Protein AF-0000000079210211 (afdb_homodimer)

Solvent-accessible surface area (backbone atoms only — not comparable to full-atom values): 21827 Å² total; per-residue (Å²): 133,84,80,77,61,79,68,70,52,76,65,52,44,48,50,50,52,49,49,50,53,53,51,52,52,50,50,56,58,57,58,19,40,30,75,66,75,67,77,63,77,63,66,72,70,72,67,56,11,53,45,16,49,65,34,51,51,47,56,68,73,48,72,76,89,49,45,24,18,34,56,34,32,16,40,65,17,37,29,73,69,63,69,46,64,60,82,54,73,63,52,73,68,53,41,54,57,47,50,52,52,48,50,52,41,42,27,41,28,24,26,84,39,75,68,52,69,85,76,50,50,77,85,39,75,47,76,45,56,17,71,68,59,41,77,39,45,36,29,32,47,97,87,64,44,48,26,44,73,84,34,44,50,67,37,37,45,28,34,51,93,42,37,29,36,28,31,19,64,34,72,57,70,55,71,70,56,52,61,71,56,49,63,61,76,69,65,59,64,65,77,76,70,75,78,125,141,89,86,67,68,73,63,72,41,71,70,49,43,51,52,47,50,51,49,50,53,53,48,51,53,52,49,49,47,56,58,3,51,59,75,66,77,67,78,62,78,64,60,73,62,74,61,57,10,52,45,16,46,65,34,52,51,46,56,69,73,49,71,77,90,47,45,25,20,35,56,34,31,17,39,65,17,37,28,73,68,64,68,46,64,60,89,54,80,63,51,73,69,52,40,55,56,48,49,51,52,48,51,52,42,43,28,42,28,24,26,83,39,75,71,51,70,86,77,51,50,77,86,38,74,47,76,46,55,17,73,68,60,40,75,40,46,37,30,32,47,96,88,65,43,47,27,45,74,84,34,44,50,65,34,37,46,28,33,50,93,43,37,30,36,29,32,18,65,35,73,58,69,55,69,69,57,51,61,72,56,47,62,61,78,69,66,59,64,66,75,76,71,74,77,125

Nearest PDB structures (foldseek):
  5y6p-assembly1_A1  TM=7.257E-01  e=2.131E-08  Griffithsia pacifica
  5yjh-assembly1_A-2  TM=7.608E-01  e=1.785E-07  Homo sapiens
  7as7-assembly1_A  TM=8.032E-01  e=9.524E-07  Homo sapiens
  5yjg-assembly1_A  TM=7.435E-01  e=5.002E-07  Homo sapiens
  6tjv-assembly1_Q  TM=7.575E-01  e=9.832E-05  Thermosynechococcus vestitus BP-1

Secondary structure (DSSP, 8-state):
--TTGGG-SHHHHHHHHHHHHHHHHHHHHHHT-----------------SSHHHHHHHHHTS-SSS-EEEEEEPHHHHHHHH---TTSPPPHHHHHHHHHHHHHHHHHHEESS---GGGS-TT--EEEE-TTS-EEEEEE-TTS-EEETTEEEEEEEEEETTEEEEEESS----HHHHHHHS-HHHHT--------/----GGGGSHHHHHHHHHHHHHHHHHHHHHH------------------SSHHHHHHHHHTS-SSS-EEEEEEPHHHHHHHH---TTSPPPHHHHHHHHHHHHHHHHHHEESS---GGGS-TT--EEEE-TTS-EEEEEE-TTS-EEETTEEEEEEEEEETTEEEEEESS----HHHHHHHS-HHHH---------

Radius of gyration: 30.26 Å; Cα contacts (8 Å, |Δi|>4): 604; chains: 2; bounding box: 98×56×95 Å

pLDDT: mean 77.76, std 24.34, range [23.31, 98.88]

Sequence (392 aa):
MRKGRLFNRPTAIILILVSICCLVVVIMSMLNLPEIPTGDSEIEFQQSSELGKFGEMMLEMLPTDLAFTVFVPSERAFEHDLGLRGNHSLSSEEWNNTYATVSRVLGFSAVPRKIYSDSIPIGKEKSFDSISGFELYVSKDLEGELVVNGVRSKWVDMQKGELVVHIMEGVIMDAQFEQSVRPDDERGGGRLCFTHMRKGRLFNRPTAIILILVSICCLVVVIMSMLNLPEIPTGDSEIEFQQSSELGKFGEMMLEMLPTDLAFTVFVPSERAFEHDLGLRGNHSLSSEEWNNTYATVSRVLGFSAVPRKIYSDSIPIGKEKSFDSISGFELYVSKDLEGELVVNGVRSKWVDMQKGELVVHIMEGVIMDAQFEQSVRPDDERGGGRLCFTH

Foldseek 3Di:
DPPPCPCPDPVNVVVVVVVVVVVVVVVVVPPPPPCPVCVPPVPVPPPFPQCADLNVVLVVVDDQQFAKEFAGETQVQCCPQQVDHRPDDADPVRVVVSNVLSNQLSQQGMARHDDFLVVADAPDWDWGAGNVRHIWIWHADPVSFIAIPRWTFPAFQDDDRNYGYTYTNHGGDDPVVSVVRDDCVVVPPPPPPPPD/DPPDPVCPPPVVVVVVVVVVVVVVVVVVVVPPPPPPVCVPPPPVPPPFPQCADLNVLLVVVDDQQFAKEFAGETQVQCCPQQVDHRPDDADPVRVVVSNVLSPQLSQQGMARHDDFLVVADAPDWDWGAGNVRHIWIWHADPVSFIAIPRWTFPAFQDDDRNYGYTYTNHGGDDPVVSVVRDDCVVVPPPPPPPPD

Organism: NCBI:txid171969

Structure (mmCIF, N/CA/C/O backbone):
data_AF-0000000079210211-model_v1
#
loop_
_entity.id
_entity.type
_entity.pdbx_description
1 polymer 'FAS1 domain-containing protein'
#
loop_
_atom_site.group_PDB
_atom_site.id
_atom_site.type_symbol
_atom_site.label_atom_id
_atom_site.label_alt_id
_atom_site.label_comp_id
_atom_site.label_asym_id
_atom_site.label_entity_id
_atom_site.label_seq_id
_atom_site.pdbx_PDB_ins_code
_atom_site.Cartn_x
_atom_site.Cartn_y
_atom_site.Cartn_z
_atom_site.occupancy
_atom_site.B_iso_or_equiv
_atom_site.auth_seq_id
_atom_site.auth_comp_id
_atom_site.auth_asym_id
_atom_site.auth_atom_id
_atom_site.pdbx_PDB_model_num
ATOM 1 N N . MET A 1 1 ? -72.125 19.422 37.281 1 23.31 1 MET A N 1
ATOM 2 C CA . MET A 1 1 ? -71.938 19.281 35.844 1 23.31 1 MET A CA 1
ATOM 3 C C . MET A 1 1 ? -70.438 19.469 35.469 1 23.31 1 MET A C 1
ATOM 5 O O . MET A 1 1 ? -69.938 18.734 34.625 1 23.31 1 MET A O 1
ATOM 9 N N . ARG A 1 2 ? -69.625 20.609 35.344 1 31.88 2 ARG A N 1
ATOM 10 C CA . ARG A 1 2 ? -69.625 21.406 34.125 1 31.88 2 ARG A CA 1
ATOM 11 C C . ARG A 1 2 ? -68.312 21.109 33.344 1 31.88 2 ARG A C 1
ATOM 13 O O . ARG A 1 2 ? -67.938 21.875 32.438 1 31.88 2 ARG A O 1
ATOM 20 N N . LYS A 1 3 ? -67.5 20.328 33.812 1 42.06 3 LYS A N 1
ATOM 21 C CA . LYS A 1 3 ? -66.062 20.062 33.5 1 42.06 3 LYS A CA 1
ATOM 22 C C . LYS A 1 3 ? -65.938 19.25 32.219 1 42.06 3 LYS A C 1
ATOM 24 O O . LYS A 1 3 ? -64.875 18.641 31.969 1 42.06 3 LYS A O 1
ATOM 29 N N . GLY A 1 4 ? -67 18.984 31.484 1 37.31 4 GLY A N 1
ATOM 30 C CA . GLY A 1 4 ? -66.812 18.438 30.156 1 37.31 4 GLY A CA 1
ATOM 31 C C . GLY A 1 4 ? -66.062 19.359 29.219 1 37.31 4 GLY A C 1
ATOM 32 O O . GLY A 1 4 ? -65.938 19.062 28.031 1 37.31 4 GLY A O 1
ATOM 33 N N . ARG A 1 5 ? -66.125 20.703 29.375 1 42.25 5 ARG A N 1
ATOM 34 C CA . ARG A 1 5 ? -66 21.719 28.328 1 42.25 5 ARG A CA 1
ATOM 35 C C . ARG A 1 5 ? -64.562 21.891 27.875 1 42.25 5 ARG A C 1
ATOM 37 O O . ARG A 1 5 ? -64.188 22.953 27.391 1 42.25 5 ARG A O 1
ATOM 44 N N . LEU A 1 6 ? -63.781 21.234 28.391 1 45.81 6 LEU A N 1
ATOM 45 C CA . LEU A 1 6 ? -62.406 21.641 28.125 1 45.81 6 LEU A CA 1
ATOM 46 C C . LEU A 1 6 ? -62.094 21.578 26.641 1 45.81 6 LEU A C 1
ATOM 48 O O . LEU A 1 6 ? -61.281 22.359 26.125 1 45.81 6 LEU A O 1
ATOM 52 N N . PHE A 1 7 ? -62.594 20.641 25.797 1 44.44 7 PHE A N 1
ATOM 53 C CA . PHE A 1 7 ? -62.281 20.203 24.453 1 44.44 7 PHE A CA 1
ATOM 54 C C . PHE A 1 7 ? -62.906 21.156 23.422 1 44.44 7 PHE A C 1
ATOM 56 O O . PHE A 1 7 ? -62.844 20.891 22.219 1 44.44 7 PHE A O 1
ATOM 63 N N . ASN A 1 8 ? -63.719 22.172 23.641 1 47.34 8 ASN A N 1
ATOM 64 C CA . ASN A 1 8 ? -64.625 22.953 22.828 1 47.34 8 ASN A CA 1
ATOM 65 C C . ASN A 1 8 ? -63.938 24.172 22.234 1 47.34 8 ASN A C 1
ATOM 67 O O . ASN A 1 8 ? -64.562 25.062 21.672 1 47.34 8 ASN A O 1
ATOM 71 N N . ARG A 1 9 ? -62.781 24.875 22.172 1 51.94 9 ARG A N 1
ATOM 72 C CA . ARG A 1 9 ? -62.531 25.719 21 1 51.94 9 ARG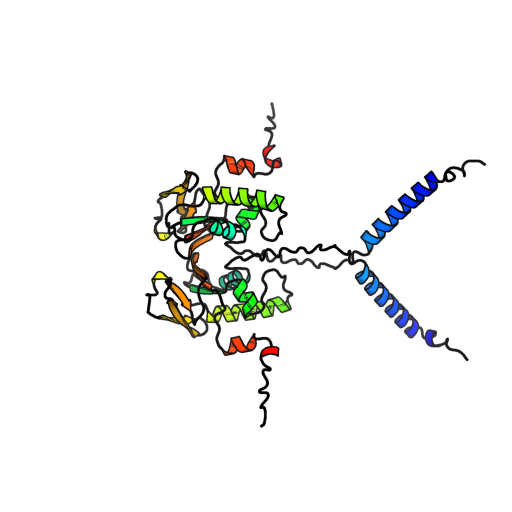 A CA 1
ATOM 73 C C . ARG A 1 9 ? -61.906 24.891 19.875 1 51.94 9 ARG A C 1
ATOM 75 O O . ARG A 1 9 ? -61.312 23.844 20.109 1 51.94 9 ARG A O 1
ATOM 82 N N . PRO A 1 10 ? -62.031 25.344 18.469 1 57.94 10 PRO A N 1
ATOM 83 C CA . PRO A 1 10 ? -61.469 24.812 17.234 1 57.94 10 PRO A CA 1
ATOM 84 C C . PRO A 1 10 ? -59.938 24.703 17.281 1 57.94 10 PRO A C 1
ATOM 86 O O . PRO A 1 10 ? -59.344 23.781 16.719 1 57.94 10 PRO A O 1
ATOM 89 N N . THR A 1 11 ? -59.469 25.562 18.172 1 63.5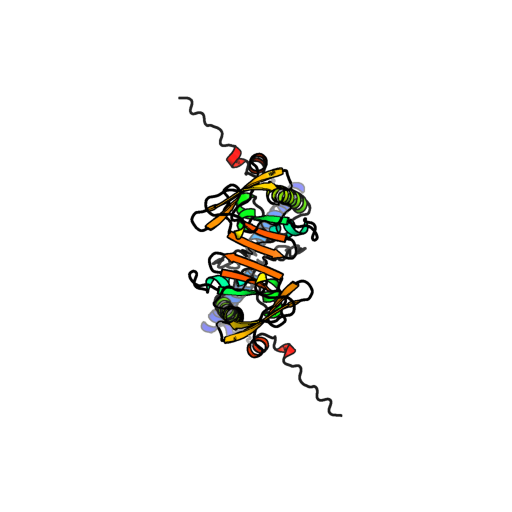6 11 THR A N 1
ATOM 90 C CA . THR A 1 11 ? -58.031 25.609 18.266 1 63.56 11 THR A CA 1
ATOM 91 C C . THR A 1 11 ? -57.5 24.469 19.109 1 63.56 11 THR A C 1
ATOM 93 O O . THR A 1 11 ? -56.406 23.922 18.828 1 63.56 11 THR A O 1
ATOM 96 N N . ALA A 1 12 ? -58.281 23.984 20.094 1 63.59 12 ALA A N 1
ATOM 97 C CA . ALA A 1 12 ? -57.875 22.906 21 1 63.59 12 ALA A CA 1
ATOM 98 C C . ALA A 1 12 ? -58 21.547 20.328 1 63.59 12 ALA A C 1
ATOM 100 O O . ALA A 1 12 ? -57.156 20.672 20.516 1 63.59 12 ALA A O 1
ATOM 101 N N . ILE A 1 13 ? -58.938 21.5 19.625 1 65.31 13 ILE A N 1
ATOM 102 C CA . ILE A 1 13 ? -59.219 20.312 18.828 1 65.31 13 ILE A CA 1
ATOM 103 C C . ILE A 1 13 ? -58.125 20.156 17.75 1 65.31 13 ILE A C 1
ATOM 105 O O . ILE A 1 13 ? -57.656 19.047 17.516 1 65.31 13 ILE A O 1
ATOM 109 N N . ILE A 1 14 ? -57.844 21.328 17.203 1 60.56 14 ILE A N 1
ATOM 110 C CA . ILE A 1 14 ? -56.812 21.344 16.188 1 60.56 14 ILE A CA 1
ATOM 111 C C . ILE A 1 14 ? -55.469 20.969 16.828 1 60.56 14 ILE A C 1
ATOM 113 O O . ILE A 1 14 ? -54.688 20.188 16.266 1 60.56 14 ILE A O 1
ATOM 117 N N . LEU A 1 15 ? -55.25 21.438 17.984 1 64.06 15 LEU A N 1
ATOM 118 C CA . LEU A 1 15 ? -54 21.156 18.688 1 64.06 15 LEU A CA 1
ATOM 119 C C . LEU A 1 15 ? -53.938 19.703 19.141 1 64.06 15 LEU A C 1
ATOM 121 O O . LEU A 1 15 ? -52.875 19.062 19.031 1 64.06 15 LEU A O 1
ATOM 125 N N . ILE A 1 16 ? -55 19.094 19.5 1 66.62 16 ILE A N 1
ATOM 126 C CA . ILE A 1 16 ? -55.094 17.703 19.922 1 66.62 16 ILE A CA 1
ATOM 127 C C . ILE A 1 16 ? -54.938 16.797 18.688 1 66.62 16 ILE A C 1
ATOM 129 O O . ILE A 1 16 ? -54.219 15.797 18.75 1 66.62 16 ILE A O 1
ATOM 133 N N . LEU A 1 17 ? -55.594 17.25 17.609 1 63.47 17 LEU A N 1
ATOM 134 C CA . LEU A 1 17 ? -55.5 16.516 16.344 1 63.47 17 LEU A CA 1
ATOM 135 C C . LEU A 1 17 ? -54.094 16.531 15.797 1 63.47 17 LEU A C 1
ATOM 137 O O . LEU A 1 17 ? -53.594 15.516 15.312 1 63.47 17 LEU A O 1
ATOM 141 N N . VAL A 1 18 ? -53.438 17.719 16 1 62.56 18 VAL A N 1
ATOM 142 C CA . VAL A 1 18 ? -52.062 17.844 15.539 1 62.56 18 VAL A CA 1
ATOM 143 C C . VAL A 1 18 ? -51.125 17 16.422 1 62.56 18 VAL A C 1
ATOM 145 O O . VAL A 1 18 ? -50.25 16.328 15.93 1 62.56 18 VAL A O 1
ATOM 148 N N . SER A 1 19 ? -51.438 16.906 17.625 1 69.5 19 SER A N 1
ATOM 149 C CA . SER A 1 19 ? -50.594 16.141 18.562 1 69.5 19 SER A CA 1
ATOM 150 C C . SER A 1 19 ? -50.781 14.648 18.375 1 69.5 19 SER A C 1
ATOM 152 O O . SER A 1 19 ? -49.812 13.883 18.438 1 69.5 19 SER A O 1
ATOM 154 N N . ILE A 1 20 ? -51.906 14.297 18.141 1 66.06 20 ILE A N 1
ATOM 155 C CA . ILE A 1 20 ? -52.219 12.898 17.891 1 66.06 20 ILE A CA 1
ATOM 156 C C . ILE A 1 20 ? -51.594 12.469 16.562 1 66.06 20 ILE A C 1
ATOM 158 O O . ILE A 1 20 ? -51 11.391 16.453 1 66.06 20 ILE A O 1
ATOM 162 N N . CYS A 1 21 ? -51.75 13.359 15.57 1 59.72 21 CYS A N 1
ATOM 163 C CA . CYS A 1 21 ? -51.125 13.109 14.266 1 59.72 21 CYS A CA 1
ATOM 164 C C . CYS A 1 21 ? -49.625 13 14.383 1 59.72 21 CYS A C 1
ATOM 166 O O . CYS A 1 21 ? -49 12.117 13.781 1 59.72 21 CYS A O 1
ATOM 168 N N . CYS A 1 22 ? -49.031 13.781 15.195 1 63.78 22 CYS A N 1
ATOM 169 C CA . CYS A 1 22 ? -47.594 13.719 15.445 1 63.78 22 CYS A CA 1
ATOM 170 C C . CYS A 1 22 ? -47.219 12.414 16.156 1 63.78 22 CYS A C 1
ATOM 172 O O . CYS A 1 22 ? -46.219 11.781 15.797 1 63.78 22 CYS A O 1
ATOM 174 N N . LEU A 1 23 ? -47.969 11.922 17 1 66.44 23 LEU A N 1
ATOM 175 C CA . LEU A 1 23 ? -47.688 10.711 17.766 1 66.44 23 LEU A CA 1
ATOM 176 C C . LEU A 1 23 ? -47.812 9.477 16.875 1 66.44 23 LEU A C 1
ATOM 178 O O . LEU A 1 23 ? -47 8.555 16.969 1 66.44 23 LEU A O 1
ATOM 182 N N . VAL A 1 24 ? -48.781 9.375 16 1 62.03 24 VAL A N 1
ATOM 183 C CA . VAL A 1 24 ? -49 8.258 15.078 1 62.03 24 VAL A CA 1
ATOM 184 C C . VAL A 1 24 ? -47.812 8.172 14.094 1 62.03 24 VAL A C 1
ATOM 186 O O . VAL A 1 24 ? -47.344 7.078 13.797 1 62.03 24 VAL A O 1
ATOM 189 N N . VAL A 1 25 ? -47.312 9.305 13.594 1 55.69 25 VAL A N 1
ATOM 190 C CA . VAL A 1 25 ? -46.188 9.328 12.672 1 55.69 25 VAL A CA 1
ATOM 191 C C . VAL A 1 25 ? -44.938 8.812 13.375 1 55.69 25 VAL A C 1
ATOM 193 O O . VAL A 1 25 ? -44.188 8.023 12.805 1 55.69 25 VAL A O 1
ATOM 196 N N . VAL A 1 26 ? -44.719 9.109 14.539 1 55.66 26 VAL A N 1
ATOM 197 C CA . VAL A 1 26 ? -43.562 8.656 15.289 1 55.66 26 VAL A CA 1
ATOM 198 C C . VAL A 1 26 ? -43.656 7.152 15.539 1 55.66 26 VAL A C 1
ATOM 200 O O . VAL A 1 26 ? -42.688 6.418 15.367 1 55.66 26 VAL A O 1
ATOM 203 N N . ILE A 1 27 ? -44.75 6.762 15.891 1 53.94 27 ILE A N 1
ATOM 204 C CA . ILE A 1 27 ? -44.938 5.352 16.219 1 53.94 27 ILE A CA 1
ATOM 205 C C . ILE A 1 27 ? -44.812 4.508 14.953 1 53.94 27 ILE A C 1
ATOM 207 O O . ILE A 1 27 ? -44.156 3.465 14.977 1 53.94 27 ILE A O 1
ATOM 211 N N . MET A 1 28 ? -45.469 4.871 13.82 1 48.03 28 MET A N 1
ATOM 212 C CA . MET A 1 28 ? -45.312 4.16 12.555 1 48.03 28 MET A CA 1
ATOM 213 C C . MET A 1 28 ? -43.844 4.148 12.094 1 48.03 28 MET A C 1
ATOM 215 O O . MET A 1 28 ? -43.406 3.164 11.516 1 48.03 28 MET A O 1
ATOM 219 N N . SER A 1 29 ? -43.156 5.25 12.25 1 41.34 29 SER A N 1
ATOM 220 C CA . SER A 1 29 ? -41.719 5.289 11.93 1 41.34 29 SER A CA 1
ATOM 221 C C . SER A 1 29 ? -40.938 4.34 12.828 1 41.34 29 SER A C 1
ATOM 223 O O . SER A 1 29 ? -39.906 3.801 12.414 1 41.34 29 SER A O 1
ATOM 225 N N . MET A 1 30 ? -41.375 4.297 14.039 1 43.28 30 MET A N 1
ATOM 226 C CA . MET A 1 30 ? -40.625 3.449 14.969 1 43.28 30 MET A CA 1
ATOM 227 C C . MET A 1 30 ? -40.875 1.973 14.688 1 43.28 30 MET A C 1
ATOM 229 O O . MET A 1 30 ? -40 1.134 14.891 1 43.28 30 MET A O 1
ATOM 233 N N . LEU A 1 31 ? -42.031 1.528 14.492 1 38.12 31 LEU A N 1
ATOM 234 C CA . LEU A 1 31 ? -42.312 0.104 14.375 1 38.12 31 LEU A CA 1
ATOM 235 C C . LEU A 1 31 ? -41.781 -0.456 13.062 1 38.12 31 LEU A C 1
ATOM 237 O O . LEU A 1 31 ? -41.625 -1.671 12.922 1 38.12 31 LEU A O 1
ATOM 241 N N . ASN A 1 32 ? -42.125 0.123 11.953 1 36.53 32 ASN A N 1
ATOM 242 C CA . ASN A 1 32 ? -41.688 -0.556 10.734 1 36.53 32 ASN A CA 1
ATOM 243 C C . ASN A 1 32 ? -40.188 -0.757 10.703 1 36.53 32 ASN A C 1
ATOM 245 O O . ASN A 1 32 ? -39.531 -0.6 9.664 1 36.53 32 ASN A O 1
ATOM 249 N N . LEU A 1 33 ? -39.469 -0.465 11.797 1 30.81 33 LEU A N 1
ATOM 250 C CA . LEU A 1 33 ? -38.062 -0.789 11.617 1 30.81 33 LEU A CA 1
ATOM 251 C C . LEU A 1 33 ? -37.844 -2.299 11.594 1 30.81 33 LEU A C 1
ATOM 253 O O . LEU A 1 33 ? -38.125 -2.982 12.586 1 30.81 33 LEU A O 1
ATOM 257 N N . PRO A 1 34 ? -38.312 -2.967 10.5 1 32.06 34 PRO A N 1
ATOM 258 C CA . PRO A 1 34 ? -37.969 -4.379 10.648 1 32.06 34 PRO A CA 1
ATOM 259 C C . PRO A 1 34 ? -36.625 -4.582 11.312 1 32.06 34 PRO A C 1
ATOM 261 O O . PRO A 1 34 ? -35.719 -3.752 11.148 1 32.06 34 PRO A O 1
ATOM 264 N N . GLU A 1 35 ? -36.75 -5.129 12.461 1 31.23 35 GLU A N 1
ATOM 265 C CA . GLU A 1 35 ? -35.531 -5.578 13.117 1 31.23 35 GLU A CA 1
ATOM 266 C C . GLU A 1 35 ? -34.656 -6.41 12.164 1 31.23 35 GLU A C 1
ATOM 268 O O . GLU A 1 35 ? -35.031 -7.523 11.797 1 31.23 35 GLU A O 1
ATOM 273 N N . ILE A 1 36 ? -34.281 -5.855 11.055 1 28.95 36 ILE A N 1
ATOM 274 C CA . ILE A 1 36 ? -33.281 -6.688 10.375 1 28.95 36 ILE A CA 1
ATOM 275 C C . ILE A 1 36 ? -32.25 -7.176 11.375 1 28.95 36 ILE A C 1
ATOM 277 O O . ILE A 1 36 ? -31.594 -6.371 12.055 1 28.95 36 ILE A O 1
ATOM 281 N N . PRO A 1 37 ? -32.562 -8.266 11.93 1 30.31 37 PRO A N 1
ATOM 282 C CA . PRO A 1 37 ? -31.562 -8.828 12.836 1 30.31 37 PRO A CA 1
ATOM 283 C C . PRO A 1 37 ? -30.141 -8.711 12.289 1 30.31 37 PRO A C 1
ATOM 285 O O . PRO A 1 37 ? -29.859 -9.188 11.188 1 30.31 37 PRO A O 1
ATOM 288 N N . THR A 1 38 ? -29.688 -7.492 12.328 1 28.45 38 THR A N 1
ATOM 289 C CA . THR A 1 38 ? -28.281 -7.34 11.984 1 28.45 38 THR A CA 1
ATOM 290 C C . THR A 1 38 ? -27.422 -8.266 12.836 1 28.45 38 THR A C 1
ATOM 292 O O . THR A 1 38 ? -27.266 -8.055 14.047 1 28.45 38 THR A O 1
ATOM 295 N N . GLY A 1 39 ? -27.812 -9.531 12.797 1 27.52 39 GLY A N 1
ATOM 296 C CA . GLY A 1 39 ? -26.875 -10.445 13.43 1 27.52 39 GLY A CA 1
ATOM 297 C C . GLY A 1 39 ? -25.422 -10.031 13.258 1 27.52 39 GLY A C 1
ATOM 298 O O . GLY A 1 39 ? -24.875 -10.094 12.156 1 27.52 39 GLY A O 1
ATOM 299 N N . ASP A 1 40 ? -25.078 -9.047 13.844 1 27.89 40 ASP A N 1
ATOM 300 C CA . ASP A 1 40 ? -23.938 -8.125 13.805 1 27.89 40 ASP A CA 1
ATOM 301 C C . ASP A 1 40 ? -22.625 -8.852 14.086 1 27.89 40 ASP A C 1
ATOM 303 O O . ASP A 1 40 ? -22.031 -8.688 15.148 1 27.89 40 ASP A O 1
ATOM 307 N N . SER A 1 41 ? -22.656 -10.109 13.953 1 27.56 41 SER A N 1
ATOM 308 C CA . SER A 1 41 ? -21.281 -10.539 14.172 1 27.56 41 SER A CA 1
ATOM 309 C C . SER A 1 41 ? -20.328 -9.82 13.227 1 27.56 41 SER A C 1
ATOM 311 O O . SER A 1 41 ? -20.156 -10.227 12.078 1 27.56 41 SER A O 1
ATOM 313 N N . GLU A 1 42 ? -20.469 -8.562 13.141 1 28.59 42 GLU A N 1
ATOM 314 C CA . GLU A 1 42 ? -19.766 -7.625 12.273 1 28.59 42 GLU A CA 1
ATOM 315 C C . GLU A 1 42 ? -18.25 -7.859 12.336 1 28.59 42 GLU A C 1
ATOM 317 O O . GLU A 1 42 ? -17.609 -7.543 13.336 1 28.59 42 GLU A O 1
ATOM 322 N N . ILE A 1 43 ? -17.906 -8.969 11.945 1 28.25 43 ILE A N 1
ATOM 323 C CA . ILE A 1 43 ? -16.469 -8.992 11.734 1 28.25 43 ILE A CA 1
ATOM 324 C C . ILE A 1 43 ? -16.047 -7.785 10.898 1 28.25 43 ILE A C 1
ATOM 326 O O . ILE A 1 43 ? -16.359 -7.711 9.703 1 28.25 43 ILE A O 1
ATOM 330 N N . GLU A 1 44 ? -16.266 -6.547 11.438 1 29.83 44 GLU A N 1
ATOM 331 C CA . GLU A 1 44 ? -15.703 -5.316 10.883 1 29.83 44 GLU A CA 1
ATOM 332 C C . GLU A 1 44 ? -14.367 -5.582 10.203 1 29.83 44 GLU A C 1
ATOM 334 O O . GLU A 1 44 ? -13.336 -5.695 10.859 1 29.83 44 GLU A O 1
ATOM 339 N N . PHE A 1 45 ? -14.422 -6.289 9.18 1 30.58 45 PHE A N 1
ATOM 340 C CA . PHE A 1 45 ? -13.219 -6.371 8.359 1 30.58 45 PHE A CA 1
ATOM 341 C C . PHE A 1 45 ? -12.797 -4.988 7.883 1 30.58 45 PHE A C 1
ATOM 343 O O . PHE A 1 45 ? -13.461 -4.391 7.031 1 30.58 45 PHE A O 1
ATOM 350 N N . GLN A 1 46 ? -12.445 -4.023 8.797 1 34.72 46 GLN A N 1
ATOM 351 C CA . GLN A 1 46 ? -11.797 -2.736 8.586 1 34.72 46 GLN A CA 1
ATOM 352 C C . GLN A 1 46 ? -10.867 -2.781 7.375 1 34.72 46 GLN A C 1
ATOM 354 O O . GLN A 1 46 ? -10.047 -3.691 7.254 1 34.72 46 GLN A O 1
ATOM 359 N N . GLN A 1 47 ? -11.258 -2.199 6.23 1 38.66 47 GLN A N 1
ATOM 360 C CA . GLN A 1 47 ? -10.711 -1.951 4.902 1 38.66 47 GLN A CA 1
ATOM 361 C C . GLN A 1 47 ? -9.289 -1.399 4.992 1 38.66 47 GLN A C 1
ATOM 363 O O . GLN A 1 47 ? -9.086 -0.264 5.422 1 38.66 47 GLN A O 1
ATOM 368 N N . SER A 1 48 ? -8.359 -1.904 5.746 1 43.5 48 SER A N 1
ATOM 369 C CA . SER A 1 48 ? -7.027 -1.401 6.059 1 43.5 48 SER A CA 1
ATOM 370 C C . SER A 1 48 ? -6.176 -1.27 4.801 1 43.5 48 SER A C 1
ATOM 372 O O . SER A 1 48 ? -5.836 -2.271 4.168 1 43.5 48 SER A O 1
ATOM 374 N N . SER A 1 49 ? -6.648 -0.486 3.682 1 49.12 49 SER A N 1
ATOM 375 C CA . SER A 1 49 ? -5.543 -0.249 2.762 1 49.12 49 SER A CA 1
ATOM 376 C C . SER A 1 49 ? -4.414 0.522 3.441 1 49.12 49 SER A C 1
ATOM 378 O O . SER A 1 49 ? -4.664 1.367 4.305 1 49.12 49 SER A O 1
ATOM 380 N N . GLU A 1 50 ? -3.271 0.144 3.273 1 64.56 50 GLU A N 1
ATOM 381 C CA . GLU A 1 50 ? -2.195 0.75 4.055 1 64.56 50 GLU A CA 1
ATOM 382 C C . GLU A 1 50 ? -1.984 2.209 3.658 1 64.56 50 GLU A C 1
ATOM 384 O O . GLU A 1 50 ? -1.788 3.068 4.52 1 64.56 50 GLU A O 1
ATOM 389 N N . LEU A 1 51 ? -2.109 2.592 2.297 1 81.19 51 LEU A N 1
ATOM 390 C CA . LEU A 1 51 ? -2.01 4 1.928 1 81.19 51 LEU A CA 1
ATOM 391 C C . LEU A 1 51 ? -3.334 4.719 2.168 1 81.19 51 LEU A C 1
ATOM 393 O O . LEU A 1 51 ? -3.35 5.852 2.652 1 81.19 51 LEU A O 1
ATOM 397 N N . GLY A 1 52 ? -4.438 4.145 1.886 1 82.56 52 GLY A N 1
ATOM 398 C CA . GLY A 1 52 ? -5.781 4.641 2.131 1 82.56 52 GLY A CA 1
ATOM 399 C C . GLY A 1 52 ? -6.109 5.891 1.332 1 82.56 52 GLY A C 1
ATOM 400 O O . GLY A 1 52 ? -5.27 6.402 0.592 1 82.56 52 GLY A O 1
ATOM 401 N N . LYS A 1 53 ? -7.309 6.418 1.479 1 85.56 53 LYS A N 1
ATOM 402 C CA . LYS A 1 53 ? -7.844 7.57 0.76 1 85.56 53 LYS A CA 1
ATOM 403 C C . LYS A 1 53 ? -7.004 8.812 1.018 1 85.56 53 LYS A C 1
ATOM 405 O O . LYS A 1 53 ? -6.664 9.547 0.084 1 85.56 53 LYS A O 1
ATOM 410 N N . PHE A 1 54 ? -6.621 9.016 2.166 1 92.56 54 PHE A N 1
ATOM 411 C CA . PHE A 1 54 ? -5.941 10.25 2.541 1 92.56 54 PHE A CA 1
ATOM 412 C C . PHE A 1 54 ? -4.477 10.211 2.113 1 92.56 54 PHE A C 1
ATOM 414 O O . PHE A 1 54 ? -3.9 11.242 1.765 1 92.56 54 PHE A O 1
ATOM 421 N N . GLY A 1 55 ? -3.885 9.016 2.178 1 93 55 GLY A N 1
ATOM 422 C CA . GLY A 1 55 ? -2.557 8.883 1.604 1 93 55 GLY A CA 1
ATOM 423 C C . GLY A 1 55 ? -2.51 9.195 0.121 1 93 55 GLY A C 1
ATOM 424 O O . GLY A 1 55 ? -1.6 9.883 -0.344 1 93 55 GLY A O 1
ATOM 425 N N . GLU A 1 56 ? -3.463 8.688 -0.58 1 90.25 56 GLU A N 1
ATOM 426 C CA . GLU A 1 56 ? -3.549 8.984 -2.006 1 90.25 56 GLU A CA 1
ATOM 427 C C . GLU A 1 56 ? -3.721 10.484 -2.248 1 90.25 56 GLU A C 1
ATOM 429 O O . GLU A 1 56 ? -3.105 11.047 -3.156 1 90.25 56 GLU A O 1
ATOM 434 N N . MET A 1 57 ? -4.578 11.062 -1.469 1 91.5 57 MET A N 1
ATOM 435 C CA . MET A 1 57 ? -4.789 12.5 -1.567 1 91.5 57 MET A CA 1
ATOM 436 C C . MET A 1 57 ? -3.475 13.258 -1.379 1 91.5 57 MET A C 1
ATOM 438 O O . MET A 1 57 ? -3.182 14.195 -2.119 1 91.5 57 MET A O 1
ATOM 442 N N . MET A 1 58 ? -2.715 12.883 -0.406 1 95.81 58 MET A N 1
ATOM 443 C CA . MET A 1 58 ? -1.418 13.508 -0.163 1 95.81 58 MET A CA 1
ATOM 444 C C . MET A 1 58 ? -0.541 13.445 -1.409 1 95.81 58 MET A C 1
ATOM 446 O O . MET A 1 58 ? 0.054 14.445 -1.807 1 95.81 58 MET A O 1
ATOM 450 N N . LEU A 1 59 ? -0.499 12.32 -1.997 1 94.81 59 LEU A N 1
ATOM 451 C CA . LEU A 1 59 ? 0.407 12.109 -3.119 1 94.81 59 LEU A CA 1
ATOM 452 C C . LEU A 1 59 ? -0.056 12.883 -4.348 1 94.81 59 LEU A C 1
ATOM 454 O O . LEU A 1 59 ? 0.766 13.336 -5.145 1 94.81 59 LEU A O 1
ATOM 458 N N . GLU A 1 60 ? -1.349 13.07 -4.488 1 93.38 60 GLU A N 1
ATOM 459 C CA . GLU A 1 60 ? -1.897 13.82 -5.613 1 93.38 60 GLU A CA 1
ATOM 460 C C . GLU A 1 60 ? -1.536 15.297 -5.516 1 93.38 60 GLU A C 1
ATOM 462 O O . GLU A 1 60 ? -1.59 16.031 -6.512 1 93.38 60 GLU A O 1
ATOM 467 N N . MET A 1 61 ? -1.234 15.719 -4.359 1 95.94 61 MET A N 1
ATOM 468 C CA . MET A 1 61 ? -0.902 17.125 -4.141 1 95.94 61 MET A CA 1
ATOM 469 C C . MET A 1 61 ? 0.534 17.422 -4.566 1 95.94 61 MET A C 1
ATOM 471 O O . MET A 1 61 ? 0.937 18.578 -4.652 1 95.94 61 MET A O 1
ATOM 475 N N . LEU A 1 62 ? 1.343 16.406 -4.84 1 96.88 62 LEU A N 1
ATOM 476 C CA . LEU A 1 62 ? 2.754 16.594 -5.168 1 96.88 62 LEU A CA 1
ATOM 477 C C . LEU A 1 62 ? 2.965 16.609 -6.676 1 96.88 62 LEU A C 1
ATOM 479 O O . LEU A 1 62 ? 2.279 15.898 -7.414 1 96.88 62 LEU A O 1
ATOM 483 N N . PRO A 1 63 ? 3.975 17.438 -7.133 1 93.31 63 PRO A N 1
ATOM 484 C CA . PRO A 1 63 ? 4.336 17.344 -8.547 1 93.31 63 PRO A CA 1
ATOM 485 C C . PRO A 1 63 ? 4.93 15.992 -8.922 1 93.31 63 PRO A C 1
ATOM 487 O O . PRO A 1 63 ? 5.602 15.367 -8.102 1 93.31 63 PRO A O 1
ATOM 490 N N . THR A 1 64 ? 4.719 15.57 -10.094 1 87.38 64 THR A N 1
ATOM 491 C CA . THR A 1 64 ? 5.09 14.219 -10.492 1 87.38 64 THR A CA 1
ATOM 492 C C . THR A 1 64 ? 6.508 14.188 -11.062 1 87.38 64 THR A C 1
ATOM 494 O O . THR A 1 64 ? 7.098 13.125 -11.227 1 87.38 64 THR A O 1
ATOM 497 N N . ASP A 1 65 ? 7.098 15.25 -11.328 1 91.56 65 ASP A N 1
ATOM 498 C CA . ASP A 1 65 ? 8.375 15.289 -12.039 1 91.56 65 ASP A CA 1
ATOM 499 C C . ASP A 1 65 ? 9.516 15.617 -11.078 1 91.56 65 ASP A C 1
ATOM 501 O O . ASP A 1 65 ? 10.672 15.734 -11.5 1 91.56 65 ASP A O 1
ATOM 505 N N . LEU A 1 66 ? 9.242 15.75 -9.781 1 95.44 66 LEU A N 1
ATOM 506 C CA . LEU A 1 66 ? 10.258 16.031 -8.773 1 95.44 66 LEU A CA 1
ATOM 507 C C . LEU A 1 66 ? 10.359 14.883 -7.777 1 95.44 66 LEU A C 1
ATOM 509 O O . LEU A 1 66 ? 9.375 14.18 -7.527 1 95.44 66 LEU A O 1
ATOM 513 N N . ALA A 1 67 ? 11.57 14.773 -7.281 1 97.38 67 ALA A N 1
ATOM 514 C CA . ALA A 1 67 ? 11.805 13.711 -6.312 1 97.38 67 ALA A CA 1
ATOM 515 C C . ALA A 1 67 ? 11.289 14.102 -4.93 1 97.38 67 ALA A C 1
ATOM 517 O O . ALA A 1 67 ? 11.617 15.18 -4.422 1 97.38 67 ALA A O 1
ATOM 518 N N . PHE A 1 68 ? 10.484 13.219 -4.379 1 98.38 68 PHE A N 1
ATOM 519 C CA . PHE A 1 68 ? 9.992 13.406 -3.02 1 98.38 68 PHE A CA 1
ATOM 520 C C . PHE A 1 68 ? 10.039 12.094 -2.24 1 98.38 68 PHE A C 1
ATOM 522 O O . PHE A 1 68 ? 9.906 11.016 -2.82 1 98.38 68 PHE A O 1
ATOM 529 N N . THR A 1 69 ? 10.281 12.148 -0.981 1 98.81 69 THR A N 1
ATOM 530 C CA . THR A 1 69 ? 9.93 11.109 -0.016 1 98.81 69 THR A CA 1
ATOM 531 C C . THR A 1 69 ? 8.781 11.57 0.874 1 98.81 69 THR A C 1
ATOM 533 O O . THR A 1 69 ? 8.805 12.688 1.398 1 98.81 69 THR A O 1
ATOM 536 N N . VAL A 1 70 ? 7.797 10.758 0.948 1 98.75 70 VAL A N 1
ATOM 537 C CA . VAL A 1 70 ? 6.66 11.094 1.801 1 98.75 70 VAL A CA 1
ATOM 538 C C . VAL A 1 70 ? 6.488 10.016 2.875 1 98.75 70 VAL A C 1
ATOM 540 O O . VAL A 1 70 ? 6.445 8.828 2.568 1 98.75 70 VAL A O 1
ATOM 543 N N . PHE A 1 71 ? 6.473 10.422 4.129 1 98.69 71 PHE A N 1
ATOM 544 C CA . PHE A 1 71 ? 6.113 9.578 5.258 1 98.69 71 PHE A CA 1
ATOM 545 C C . PHE A 1 71 ? 4.613 9.633 5.523 1 98.69 71 PHE A C 1
ATOM 547 O O . PHE A 1 71 ? 4.145 10.469 6.305 1 98.69 71 PHE A O 1
ATOM 554 N N . VAL A 1 72 ? 3.896 8.734 4.898 1 97.62 72 VAL A N 1
ATOM 555 C CA . VAL A 1 72 ? 2.439 8.781 4.848 1 97.62 72 VAL A CA 1
ATOM 556 C C . VAL A 1 72 ? 1.854 8.031 6.043 1 97.62 72 VAL A C 1
ATOM 558 O O . VAL A 1 72 ? 2.172 6.859 6.262 1 97.62 72 VAL A O 1
ATOM 561 N N . PRO A 1 73 ? 0.98 8.648 6.816 1 96.88 73 PRO A N 1
ATOM 562 C CA . PRO A 1 73 ? 0.283 7.867 7.844 1 96.88 73 PRO A CA 1
ATOM 563 C C . PRO A 1 73 ? -0.61 6.781 7.25 1 96.88 73 PRO A C 1
ATOM 565 O O . PRO A 1 73 ? -1.195 6.969 6.184 1 96.88 73 PRO A O 1
ATOM 568 N N . SER A 1 74 ? -0.62 5.68 7.938 1 93.25 74 SER A N 1
ATOM 569 C CA . SER A 1 74 ? -1.576 4.645 7.562 1 93.25 74 SER A CA 1
ATOM 570 C C . SER A 1 74 ? -3.012 5.129 7.727 1 93.25 74 SER A C 1
ATOM 572 O O . SER A 1 74 ? -3.256 6.156 8.367 1 93.25 74 SER A O 1
ATOM 574 N N . GLU A 1 75 ? -3.951 4.371 7.176 1 89.19 75 GLU A N 1
ATOM 575 C CA . GLU A 1 75 ? -5.363 4.703 7.344 1 89.19 75 GLU A CA 1
ATOM 576 C C . GLU A 1 75 ? -5.754 4.719 8.82 1 89.19 75 GLU A C 1
ATOM 578 O O . GLU A 1 75 ? -6.461 5.625 9.266 1 89.19 75 GLU A O 1
ATOM 583 N N . ARG A 1 76 ? -5.32 3.775 9.531 1 88.38 76 ARG A N 1
ATOM 584 C CA . ARG A 1 76 ? -5.59 3.697 10.969 1 88.38 76 ARG A CA 1
ATOM 585 C C . ARG A 1 76 ? -5.008 4.902 11.703 1 88.38 76 ARG A C 1
ATOM 587 O O . ARG A 1 76 ? -5.621 5.418 12.633 1 88.38 76 ARG A O 1
ATOM 594 N N . ALA A 1 77 ? -3.869 5.289 11.297 1 94.12 77 ALA A N 1
ATOM 595 C CA . ALA A 1 77 ? -3.221 6.438 11.922 1 94.12 77 ALA A CA 1
ATOM 596 C C . ALA A 1 77 ? -4.02 7.715 11.688 1 94.12 77 ALA A C 1
ATOM 598 O O . ALA A 1 77 ? -4.195 8.523 12.602 1 94.12 77 ALA A O 1
ATOM 599 N N . PHE A 1 78 ? -4.535 7.918 10.453 1 94.19 78 PHE A N 1
ATOM 600 C CA . PHE A 1 78 ? -5.375 9.078 10.164 1 94.19 78 PHE A CA 1
ATOM 601 C C . PHE A 1 78 ? -6.621 9.078 11.039 1 94.19 78 PHE A C 1
ATOM 603 O O . PHE A 1 78 ? -7.008 10.117 11.57 1 94.19 78 PHE A O 1
ATOM 610 N N . GLU A 1 79 ? -7.172 7.949 11.125 1 90.5 79 GLU A N 1
ATOM 611 C CA . GLU A 1 79 ? -8.398 7.84 11.914 1 90.5 79 GLU A CA 1
ATOM 612 C C . GLU A 1 79 ? -8.117 8.07 13.398 1 90.5 79 GLU A C 1
ATOM 614 O O . GLU A 1 79 ? -8.797 8.867 14.047 1 90.5 79 GLU A O 1
ATOM 619 N N . HIS A 1 80 ? -7.199 7.391 13.93 1 91.38 80 HIS A N 1
ATOM 620 C CA . HIS A 1 80 ? -6.902 7.418 15.359 1 91.38 80 HIS A CA 1
ATOM 621 C C . HIS A 1 80 ? -6.383 8.789 15.789 1 91.38 80 HIS A C 1
ATOM 623 O O . HIS A 1 80 ? -6.816 9.328 16.812 1 91.38 80 HIS A O 1
ATOM 629 N N . ASP A 1 81 ? -5.465 9.359 15.047 1 94.5 81 ASP A N 1
ATOM 630 C CA . ASP A 1 81 ? -4.75 10.555 15.5 1 94.5 81 ASP A CA 1
ATOM 631 C C . ASP A 1 81 ? -5.492 11.828 15.086 1 94.5 81 ASP A C 1
ATOM 633 O O . ASP A 1 81 ? -5.355 12.867 15.734 1 94.5 81 ASP A O 1
ATOM 637 N N . LEU A 1 82 ? -6.312 11.781 13.984 1 94.44 82 LEU A N 1
ATOM 638 C CA . LEU A 1 82 ? -6.887 13.016 13.453 1 94.44 82 LEU A CA 1
ATOM 639 C C . LEU A 1 82 ? -8.398 12.906 13.344 1 94.44 82 LEU A C 1
ATOM 641 O O . LEU A 1 82 ? -9.07 13.875 12.969 1 94.44 82 LEU A O 1
ATOM 645 N N . GLY A 1 83 ? -8.938 11.734 13.562 1 89.69 83 GLY A N 1
ATOM 646 C CA . GLY A 1 83 ? -10.375 11.531 13.484 1 89.69 83 GLY A CA 1
ATOM 647 C C . GLY A 1 83 ? -10.891 11.5 12.055 1 89.69 83 GLY A C 1
ATOM 648 O O . GLY A 1 83 ? -12.078 11.688 11.812 1 89.69 83 GLY A O 1
ATOM 649 N N . LEU A 1 84 ? -10.008 11.234 11.102 1 89.88 84 LEU A N 1
ATOM 650 C CA . LEU A 1 84 ? -10.383 11.203 9.688 1 89.88 84 LEU A CA 1
ATOM 651 C C . LEU A 1 84 ? -10.672 9.773 9.234 1 89.88 84 LEU A C 1
ATOM 653 O O . LEU A 1 84 ? -9.773 8.922 9.242 1 89.88 84 LEU A O 1
ATOM 657 N N . ARG A 1 85 ? -11.844 9.562 8.727 1 83.06 85 ARG A N 1
ATOM 658 C CA . ARG A 1 85 ? -12.258 8.234 8.266 1 83.06 85 ARG A CA 1
ATOM 659 C C . ARG A 1 85 ? -12.438 8.211 6.754 1 83.06 85 ARG A C 1
ATOM 661 O O . ARG A 1 85 ? -13.133 9.055 6.191 1 83.06 85 ARG A O 1
ATOM 668 N N . GLY A 1 86 ? -11.867 7.188 6.133 1 75.44 86 GLY A N 1
ATOM 669 C CA . GLY A 1 86 ? -11.836 7.102 4.684 1 75.44 86 GLY A CA 1
ATOM 670 C C . GLY A 1 86 ? -13.141 6.625 4.086 1 75.44 86 GLY A C 1
ATOM 671 O O . GLY A 1 86 ? -13.383 6.801 2.889 1 75.44 86 GLY A O 1
ATOM 672 N N . ASN A 1 87 ? -13.977 6.004 4.715 1 68.94 87 ASN A N 1
ATOM 673 C CA . ASN A 1 87 ? -15.156 5.34 4.16 1 68.94 87 ASN A CA 1
ATOM 674 C C . ASN A 1 87 ? -16.375 6.258 4.172 1 68.94 87 ASN A C 1
ATOM 676 O O . ASN A 1 87 ? -17.469 5.84 3.799 1 68.94 87 ASN A O 1
ATOM 680 N N . HIS A 1 88 ? -16.109 7.473 4.43 1 67.56 88 HIS A N 1
ATOM 681 C CA . HIS A 1 88 ? -17.266 8.352 4.504 1 67.56 88 HIS A CA 1
ATOM 682 C C . HIS A 1 88 ? -17.188 9.461 3.457 1 67.56 88 HIS A C 1
ATOM 684 O O . HIS A 1 88 ? -16.109 9.938 3.129 1 67.56 88 HIS A O 1
ATOM 690 N N . SER A 1 89 ? -18.406 9.562 2.779 1 73.25 89 SER A N 1
ATOM 691 C CA . SER A 1 89 ? -18.5 10.719 1.9 1 73.25 89 SER A CA 1
ATOM 692 C C . SER A 1 89 ? -18.438 12.023 2.695 1 73.25 89 SER A C 1
ATOM 694 O O . SER A 1 89 ? -19 12.117 3.789 1 73.25 89 SER A O 1
ATOM 696 N N . LEU A 1 90 ? -17.703 12.859 2.16 1 75.31 90 LEU A N 1
ATOM 697 C CA . LEU A 1 90 ? -17.516 14.125 2.854 1 75.31 90 LEU A CA 1
ATOM 698 C C . LEU A 1 90 ? -18.391 15.211 2.248 1 75.31 90 LEU A C 1
ATOM 700 O O . LEU A 1 90 ? -18.531 15.297 1.024 1 75.31 90 LEU A O 1
ATOM 704 N N . SER A 1 91 ? -19.172 15.93 3.16 1 78.12 91 SER A N 1
ATOM 705 C CA . SER A 1 91 ? -19.781 17.172 2.709 1 78.12 91 SER A CA 1
ATOM 706 C C . SER A 1 91 ? -18.75 18.141 2.174 1 78.12 91 SER A C 1
ATOM 708 O O . SER A 1 91 ? -17.547 17.938 2.363 1 78.12 91 SER A O 1
ATOM 710 N N . SER A 1 92 ? -19.312 19.125 1.417 1 82.75 92 SER A N 1
ATOM 711 C CA . SER A 1 92 ? -18.391 20.109 0.871 1 82.75 92 SER A CA 1
ATOM 712 C C . SER A 1 92 ? -17.562 20.75 1.972 1 82.75 92 SER A C 1
ATOM 714 O O . SER A 1 92 ? -16.344 20.969 1.805 1 82.75 92 SER A O 1
ATOM 716 N N . GLU A 1 93 ? -18.203 21.141 3.035 1 84 93 GLU A N 1
ATOM 717 C CA . GLU A 1 93 ? -17.5 21.734 4.16 1 84 93 GLU A CA 1
ATOM 718 C C . GLU A 1 93 ? -16.5 20.766 4.777 1 84 93 GLU A C 1
ATOM 720 O O . GLU A 1 93 ? -15.367 21.125 5.094 1 84 93 GLU A O 1
ATOM 725 N N . GLU A 1 94 ? -16.906 19.562 4.945 1 84.88 94 GLU A N 1
ATOM 726 C CA . GLU A 1 94 ? -16.031 18.547 5.496 1 84.88 94 GLU A CA 1
ATOM 727 C C . GLU A 1 94 ? -14.844 18.266 4.574 1 84.88 94 GLU A C 1
ATOM 729 O O . GLU A 1 94 ? -13.742 17.984 5.043 1 84.88 94 GLU A O 1
ATOM 734 N N . TRP A 1 95 ? -15.133 18.406 3.283 1 87.88 95 TRP A N 1
ATOM 735 C CA . TRP A 1 95 ? -14.062 18.219 2.309 1 87.88 95 TRP A CA 1
ATOM 736 C C . TRP A 1 95 ? -12.992 19.297 2.465 1 87.88 95 TRP A C 1
ATOM 738 O O . TRP A 1 95 ? -11.797 18.984 2.455 1 87.88 95 TRP A O 1
ATOM 748 N N . ASN A 1 96 ? -13.367 20.5 2.572 1 90.44 96 ASN A N 1
ATOM 749 C CA . ASN A 1 96 ? -12.422 21.609 2.717 1 90.44 96 ASN A CA 1
ATOM 750 C C . ASN A 1 96 ? -11.578 21.453 3.977 1 90.44 96 ASN A C 1
ATOM 752 O O . ASN A 1 96 ? -10.359 21.656 3.945 1 90.44 96 ASN A O 1
ATOM 756 N N . ASN A 1 97 ? -12.219 21.141 5.105 1 90.81 97 ASN A N 1
ATOM 757 C CA . ASN A 1 97 ? -11.5 20.953 6.359 1 90.81 97 ASN A CA 1
ATOM 758 C C . ASN A 1 97 ? -10.539 19.766 6.273 1 90.81 97 ASN A C 1
ATOM 760 O O . ASN A 1 97 ? -9.414 19.844 6.766 1 90.81 97 ASN A O 1
ATOM 764 N N . THR A 1 98 ? -11.023 18.734 5.66 1 92.19 98 THR A N 1
ATOM 765 C CA . THR A 1 98 ? -10.195 17.547 5.477 1 92.19 98 THR A CA 1
ATOM 766 C C . THR A 1 98 ? -8.992 17.859 4.59 1 92.19 98 THR A C 1
ATOM 768 O O . THR A 1 98 ? -7.863 17.484 4.906 1 92.19 98 THR A O 1
ATOM 771 N N . TYR A 1 99 ? -9.297 18.562 3.521 1 93.81 99 TYR A N 1
ATOM 772 C CA . TYR A 1 99 ? -8.227 18.938 2.598 1 93.81 99 TYR A CA 1
ATOM 773 C C . TYR A 1 99 ? -7.164 19.766 3.301 1 93.81 99 TYR A C 1
ATOM 775 O O . TYR A 1 99 ? -5.965 19.547 3.111 1 93.81 99 TYR A O 1
ATOM 783 N N . ALA A 1 100 ? -7.5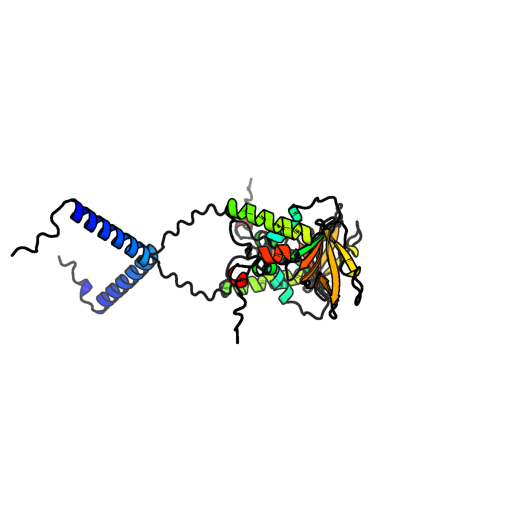43 20.672 4.121 1 95.06 100 ALA A N 1
ATOM 784 C CA . ALA A 1 100 ? -6.609 21.531 4.855 1 95.06 100 ALA A CA 1
ATOM 785 C C . ALA A 1 100 ? -5.77 20.719 5.832 1 95.06 100 ALA A C 1
ATOM 787 O O . ALA A 1 100 ? -4.562 20.922 5.953 1 95.06 100 ALA A O 1
ATOM 788 N N . THR A 1 101 ? -6.434 19.828 6.504 1 96 101 THR A N 1
ATOM 789 C CA . THR A 1 101 ? -5.738 18.984 7.473 1 96 101 THR A CA 1
ATOM 790 C C . THR A 1 101 ? -4.715 18.094 6.773 1 96 101 THR A C 1
ATOM 792 O O . THR A 1 101 ? -3.562 18 7.203 1 96 101 THR A O 1
ATOM 795 N N . VAL A 1 102 ? -5.129 17.469 5.672 1 96.56 102 VAL A N 1
ATOM 796 C CA . VAL A 1 102 ? -4.258 16.578 4.922 1 96.56 102 VAL A CA 1
ATOM 797 C C . VAL A 1 102 ? -3.09 17.359 4.332 1 96.56 102 VAL A C 1
ATOM 799 O O . VAL A 1 102 ? -1.952 16.875 4.332 1 96.56 102 VAL A O 1
ATOM 802 N N . SER A 1 103 ? -3.346 18.531 3.873 1 97.69 103 SER A N 1
ATOM 803 C CA . SER A 1 103 ? -2.297 19.406 3.34 1 97.69 103 SER A CA 1
ATOM 804 C C . SER A 1 103 ? -1.262 19.734 4.406 1 97.69 103 SER A C 1
ATOM 806 O O . SER A 1 103 ? -0.061 19.766 4.129 1 97.69 103 SER A O 1
ATOM 808 N N . ARG A 1 104 ? -1.739 20.016 5.594 1 97.44 104 ARG A N 1
ATOM 809 C CA . ARG A 1 104 ? -0.824 20.328 6.688 1 97.44 104 ARG A CA 1
ATOM 810 C C . ARG A 1 104 ? 0.036 19.109 7.043 1 97.44 104 ARG A C 1
ATOM 812 O O . ARG A 1 104 ? 1.25 19.234 7.219 1 97.44 104 ARG A O 1
ATOM 819 N N . VAL A 1 105 ? -0.561 17.969 7.121 1 98.44 105 VAL A N 1
ATOM 820 C CA . VAL A 1 105 ? 0.17 16.734 7.398 1 98.44 105 VAL A CA 1
ATOM 821 C C . VAL A 1 105 ? 1.238 16.516 6.328 1 98.44 105 VAL A C 1
ATOM 823 O O . VAL A 1 105 ? 2.381 16.188 6.645 1 98.44 105 VAL A O 1
ATOM 826 N N . LEU A 1 106 ? 0.845 16.719 5.055 1 98.62 106 LEU A N 1
ATOM 827 C CA . LEU A 1 106 ? 1.794 16.609 3.951 1 98.62 106 LEU A CA 1
ATOM 828 C C . LEU A 1 106 ? 2.975 17.547 4.152 1 98.62 106 LEU A C 1
ATOM 830 O O . LEU A 1 106 ? 4.129 17.156 3.947 1 98.62 106 LEU A O 1
ATOM 834 N N . GLY A 1 107 ? 2.725 18.719 4.551 1 98.5 107 GLY A N 1
ATOM 835 C CA . GLY A 1 107 ? 3.775 19.688 4.781 1 98.5 107 GLY A CA 1
ATOM 836 C C . GLY A 1 107 ? 4.805 19.234 5.801 1 98.5 107 GLY A C 1
ATOM 837 O O . GLY A 1 107 ? 5.996 19.5 5.645 1 98.5 107 GLY A O 1
ATOM 838 N N . PHE A 1 108 ? 4.379 18.438 6.809 1 98.44 108 PHE A N 1
ATOM 839 C CA . PHE A 1 108 ? 5.246 17.984 7.891 1 98.44 108 PHE A CA 1
ATOM 840 C C . PHE A 1 108 ? 5.996 16.719 7.488 1 98.44 108 PHE A C 1
ATOM 842 O O . PHE A 1 108 ? 7.02 16.391 8.086 1 98.44 108 PHE A O 1
ATOM 849 N N . SER A 1 109 ? 5.566 16.062 6.473 1 98.75 109 SER A N 1
ATOM 850 C CA . SER A 1 109 ? 6.008 14.672 6.344 1 98.75 109 SER A CA 1
ATOM 851 C C . SER A 1 109 ? 6.641 14.414 4.98 1 98.75 109 SER A C 1
ATOM 853 O O . SER A 1 109 ? 7.086 13.305 4.691 1 98.75 109 SER A O 1
ATOM 855 N N . ALA A 1 110 ? 6.672 15.438 4.105 1 98.81 110 ALA A N 1
ATOM 856 C CA . ALA A 1 110 ? 7.277 15.297 2.785 1 98.81 110 ALA A CA 1
ATOM 857 C C . ALA A 1 110 ? 8.641 15.984 2.732 1 98.81 110 ALA A C 1
ATOM 859 O O . ALA A 1 110 ? 8.797 17.094 3.25 1 98.81 110 ALA A O 1
ATOM 860 N N . VAL A 1 111 ? 9.578 15.305 2.166 1 98.88 111 VAL A N 1
ATOM 861 C CA . VAL A 1 111 ? 10.938 15.805 1.985 1 98.88 111 VAL A CA 1
ATOM 862 C C . VAL A 1 111 ? 11.281 15.828 0.498 1 98.88 111 VAL A C 1
ATOM 864 O O . VAL A 1 111 ? 11.094 14.836 -0.207 1 98.88 111 VAL A O 1
ATOM 867 N N . PRO A 1 112 ? 11.805 16.984 -0.032 1 98.19 112 PRO A N 1
ATOM 868 C CA . PRO A 1 112 ? 12.078 17.094 -1.466 1 98.19 112 PRO A CA 1
ATOM 869 C C . PRO A 1 112 ? 13.383 16.391 -1.871 1 98.19 112 PRO A C 1
ATOM 871 O O . PRO A 1 112 ? 14.281 17.031 -2.422 1 98.19 112 PRO A O 1
ATOM 874 N N . ARG A 1 113 ? 13.516 15.164 -1.657 1 98.31 113 ARG A N 1
ATOM 875 C CA . ARG A 1 113 ? 14.562 14.25 -2.094 1 98.31 113 ARG A CA 1
ATOM 876 C C . ARG A 1 113 ? 14.148 12.797 -1.854 1 98.31 113 ARG A C 1
ATOM 878 O O . ARG A 1 113 ? 13.203 12.531 -1.109 1 98.31 113 ARG A O 1
ATOM 885 N N . LYS A 1 114 ? 14.82 11.945 -2.451 1 98.12 114 LYS A N 1
ATOM 886 C CA . LYS A 1 114 ? 14.562 10.523 -2.219 1 98.12 114 LYS A CA 1
ATOM 887 C C . LYS A 1 114 ? 15.32 10.023 -0.995 1 98.12 114 LYS A C 1
ATOM 889 O O . LYS A 1 114 ? 16.531 10.242 -0.873 1 98.12 114 LYS A O 1
ATOM 894 N N . ILE A 1 115 ? 14.633 9.414 -0.06 1 98.44 115 ILE A N 1
ATOM 895 C CA . ILE A 1 115 ? 15.195 8.789 1.133 1 98.44 115 ILE A CA 1
ATOM 896 C C . ILE A 1 115 ? 14.719 7.344 1.234 1 98.44 115 ILE A C 1
ATOM 898 O O . ILE A 1 115 ? 13.555 7.086 1.551 1 98.44 115 ILE A O 1
ATOM 902 N N . TYR A 1 116 ? 15.656 6.457 1.009 1 97.31 116 TYR A N 1
ATOM 903 C CA . TYR A 1 116 ? 15.359 5.035 1.151 1 97.31 116 TYR A CA 1
ATOM 904 C C . TYR A 1 116 ? 15.734 4.539 2.545 1 97.31 116 TYR A C 1
ATOM 906 O O . TYR A 1 116 ? 16.609 5.105 3.197 1 97.31 116 TYR A O 1
ATOM 914 N N . SER A 1 117 ? 15.016 3.461 2.947 1 96.62 117 SER A N 1
ATOM 915 C CA . SER A 1 117 ? 15.305 2.896 4.262 1 96.62 117 SER A CA 1
ATOM 916 C C . SER A 1 117 ? 16.766 2.473 4.375 1 96.62 117 SER A C 1
ATOM 918 O O . SER A 1 117 ? 17.391 2.635 5.43 1 96.62 117 SER A O 1
ATOM 920 N N . ASP A 1 118 ? 17.359 1.98 3.287 1 94.44 118 ASP A N 1
ATOM 921 C CA . ASP A 1 118 ? 18.719 1.465 3.312 1 94.44 118 ASP A CA 1
ATOM 922 C C . ASP A 1 118 ? 19.734 2.602 3.43 1 94.44 118 ASP A C 1
ATOM 924 O O . ASP A 1 118 ? 20.906 2.365 3.73 1 94.44 118 ASP A O 1
ATOM 928 N N . SER A 1 119 ? 19.359 3.816 3.16 1 96 119 SER A N 1
ATOM 929 C CA . SER A 1 119 ? 20.266 4.961 3.268 1 96 119 SER A CA 1
ATOM 930 C C . SER A 1 119 ? 20.422 5.414 4.715 1 96 119 SER A C 1
ATOM 932 O O . SER A 1 119 ? 21.281 6.238 5.027 1 96 119 SER A O 1
ATOM 934 N N . ILE A 1 120 ? 19.578 4.844 5.617 1 97.44 120 ILE A N 1
ATOM 935 C CA . ILE A 1 120 ? 19.625 5.168 7.039 1 97.44 120 ILE A CA 1
ATOM 936 C C . ILE A 1 120 ? 20.391 4.074 7.793 1 97.44 120 ILE A C 1
ATOM 938 O O . ILE A 1 120 ? 19.891 2.953 7.934 1 97.44 120 ILE A O 1
ATOM 942 N N . PRO A 1 121 ? 21.578 4.387 8.344 1 94.31 121 PRO A N 1
ATOM 943 C CA . PRO A 1 121 ? 22.328 3.363 9.07 1 94.31 121 PRO A CA 1
ATOM 944 C C . PRO A 1 121 ? 21.719 3.035 10.43 1 94.31 121 PRO A C 1
ATOM 946 O O . PRO A 1 121 ? 21.156 3.914 11.086 1 94.31 121 PRO A O 1
ATOM 949 N N . ILE A 1 122 ? 21.891 1.792 10.797 1 91.88 122 ILE A N 1
ATOM 950 C CA . ILE A 1 122 ? 21.438 1.372 12.125 1 91.88 122 ILE A CA 1
ATOM 951 C C . ILE A 1 122 ? 22.234 2.109 13.195 1 91.88 122 ILE A C 1
ATOM 953 O O . ILE A 1 122 ? 23.453 2.25 13.094 1 91.88 122 ILE A O 1
ATOM 957 N N . GLY A 1 123 ? 21.594 2.619 14.18 1 91.56 123 GLY A N 1
ATOM 958 C CA . GLY A 1 123 ? 22.25 3.277 15.297 1 91.56 123 GLY A CA 1
ATOM 959 C C . GLY A 1 123 ? 22.547 4.742 15.031 1 91.56 123 GLY A C 1
ATOM 960 O O . GLY A 1 123 ? 23.109 5.426 15.891 1 91.56 123 GLY A O 1
ATOM 961 N N . LYS A 1 124 ? 22.219 5.164 13.867 1 94.38 124 LYS A N 1
ATOM 962 C CA . LYS A 1 124 ? 22.438 6.57 13.555 1 94.38 124 LYS A CA 1
ATOM 963 C C . LYS A 1 124 ? 21.141 7.27 13.18 1 94.38 124 LYS A C 1
ATOM 965 O O . LYS A 1 124 ? 20.188 6.625 12.727 1 94.38 124 LYS A O 1
ATOM 970 N N . GLU A 1 125 ? 21.188 8.477 13.461 1 97.38 125 GLU A N 1
ATOM 971 C CA . GLU A 1 125 ? 20.047 9.32 13.133 1 97.38 125 GLU A CA 1
ATOM 972 C C . GLU A 1 125 ? 20.406 10.375 12.102 1 97.38 125 GLU A C 1
ATOM 974 O O . GLU A 1 125 ? 21.484 10.977 12.172 1 97.38 125 GLU A O 1
ATOM 979 N N . LYS A 1 126 ? 19.562 10.523 11.117 1 98.38 126 LYS A N 1
ATOM 980 C CA . LYS A 1 126 ? 19.703 11.578 10.117 1 98.38 126 LYS A CA 1
ATOM 981 C C . LYS A 1 126 ? 18.547 12.57 10.195 1 98.38 126 LYS A C 1
ATOM 983 O O . LYS A 1 126 ? 17.406 12.18 10.477 1 98.38 126 LYS A O 1
ATOM 988 N N . SER A 1 127 ? 18.859 13.828 9.906 1 98.5 127 SER A N 1
ATOM 989 C CA . SER A 1 127 ? 17.828 14.859 9.93 1 98.5 127 SER A CA 1
ATOM 990 C C . SER A 1 127 ? 17.562 15.406 8.531 1 98.5 127 SER A C 1
ATOM 992 O O . SER A 1 127 ? 18.484 15.578 7.738 1 98.5 127 SER A O 1
ATOM 994 N N . PHE A 1 128 ? 16.328 15.695 8.266 1 98.75 128 PHE A N 1
ATOM 995 C CA . PHE A 1 128 ? 15.883 16.266 7.004 1 98.75 128 PHE A CA 1
ATOM 996 C C . PHE A 1 128 ? 14.844 17.359 7.238 1 98.75 128 PHE A C 1
ATOM 998 O O . PHE A 1 128 ? 14.055 17.281 8.18 1 98.75 128 PHE A O 1
ATOM 1005 N N . ASP A 1 129 ? 14.789 18.297 6.324 1 98.5 129 ASP A N 1
ATOM 1006 C CA . ASP A 1 129 ? 13.742 19.312 6.383 1 98.5 129 ASP A CA 1
ATOM 1007 C C . ASP A 1 129 ? 12.555 18.922 5.5 1 98.5 129 ASP A C 1
ATOM 1009 O O . ASP A 1 129 ? 12.727 18.609 4.32 1 98.5 129 ASP A O 1
ATOM 1013 N N . SER A 1 130 ? 11.43 19 6.145 1 98.62 130 SER A N 1
ATOM 1014 C CA . SER A 1 130 ? 10.219 18.797 5.359 1 98.62 130 SER A CA 1
ATOM 1015 C C . SER A 1 130 ? 9.891 20.031 4.523 1 98.62 130 SER A C 1
ATOM 1017 O O . SER A 1 130 ? 10.57 21.047 4.621 1 98.62 130 SER A O 1
ATOM 1019 N N . ILE A 1 131 ? 8.844 19.906 3.693 1 97.62 131 ILE A N 1
ATOM 1020 C CA . ILE A 1 131 ? 8.398 20.984 2.83 1 97.62 131 ILE A CA 1
ATOM 1021 C C . ILE A 1 131 ? 8.039 22.203 3.678 1 97.62 131 ILE A C 1
ATOM 1023 O O . ILE A 1 131 ? 8.273 23.344 3.271 1 97.62 131 ILE A O 1
ATOM 1027 N N . SER A 1 132 ? 7.469 22 4.863 1 96.81 132 SER A N 1
ATOM 1028 C CA . SER A 1 132 ? 7.047 23.109 5.715 1 96.81 132 SER A CA 1
ATOM 1029 C C . SER A 1 132 ? 8.211 23.641 6.547 1 96.81 132 SER A C 1
ATOM 1031 O O . SER A 1 132 ? 8.062 24.641 7.262 1 96.81 132 SER A O 1
ATOM 1033 N N . GLY A 1 133 ? 9.32 22.938 6.516 1 97.62 133 GLY A N 1
ATOM 1034 C CA . GLY A 1 133 ? 10.461 23.328 7.332 1 97.62 133 GLY A CA 1
ATOM 1035 C C . GLY A 1 133 ? 10.523 22.594 8.656 1 97.62 133 GLY A C 1
ATOM 1036 O O . GLY A 1 133 ? 11.445 22.812 9.453 1 97.62 133 GLY A O 1
ATOM 1037 N N . PHE A 1 134 ? 9.602 21.75 8.922 1 97.94 134 PHE A N 1
ATOM 1038 C CA . PHE A 1 134 ? 9.609 20.906 10.109 1 97.94 134 PHE A CA 1
ATOM 1039 C C . PHE A 1 134 ? 10.719 19.859 10.023 1 97.94 134 PHE A C 1
ATOM 1041 O O . PHE A 1 134 ? 10.828 19.141 9.031 1 97.94 134 PHE A O 1
ATOM 1048 N N . GLU A 1 135 ? 11.516 19.781 11.047 1 98.44 135 GLU A N 1
ATOM 1049 C CA . GLU A 1 135 ? 12.656 18.859 11.031 1 98.44 135 GLU A CA 1
ATOM 1050 C C . GLU A 1 135 ? 12.219 17.438 11.344 1 98.44 135 GLU A C 1
ATOM 1052 O O . GLU A 1 135 ? 11.516 17.203 12.328 1 98.44 135 GLU A O 1
ATOM 1057 N N . LEU A 1 136 ? 12.688 16.594 10.484 1 98.75 136 LEU A N 1
ATOM 1058 C CA . LEU A 1 136 ? 12.422 15.164 10.664 1 98.75 136 LEU A CA 1
ATOM 1059 C C . LEU A 1 136 ? 13.688 14.422 11.07 1 98.75 136 LEU A C 1
ATOM 1061 O O . LEU A 1 136 ? 14.703 14.5 10.383 1 98.75 136 LEU A O 1
ATOM 1065 N N . TYR A 1 137 ? 13.594 13.742 12.203 1 98.62 137 TYR A N 1
ATOM 1066 C CA . TYR A 1 137 ? 14.664 12.859 12.656 1 98.62 137 TYR A CA 1
ATOM 1067 C C . TYR A 1 137 ? 14.375 11.414 12.281 1 98.62 137 TYR A C 1
ATOM 1069 O O . TYR A 1 137 ? 13.422 10.812 12.789 1 98.62 137 TYR A O 1
ATOM 1077 N N . VAL A 1 138 ? 15.227 10.93 11.406 1 98.81 138 VAL A N 1
ATOM 1078 C CA . VAL A 1 138 ? 14.992 9.609 10.836 1 98.81 138 VAL A CA 1
ATOM 1079 C C . VAL A 1 138 ? 16.062 8.641 11.344 1 98.81 138 VAL A C 1
ATOM 1081 O O . VAL A 1 138 ? 17.25 8.938 11.281 1 98.81 138 VAL A O 1
ATOM 1084 N N . SER A 1 139 ? 15.586 7.543 11.875 1 98.38 139 SER A N 1
ATOM 1085 C CA . SER A 1 139 ? 16.484 6.512 12.391 1 98.38 139 SER A CA 1
ATOM 1086 C C . SER A 1 139 ? 15.875 5.125 12.219 1 98.38 139 SER A C 1
ATOM 1088 O O . SER A 1 139 ? 14.781 4.98 11.68 1 98.38 139 SER A O 1
ATOM 1090 N N . LYS A 1 140 ? 16.625 4.133 12.609 1 97.38 140 LYS A N 1
ATOM 1091 C CA . LYS A 1 140 ? 16.141 2.76 12.68 1 97.38 140 LYS A CA 1
ATOM 1092 C C . LYS A 1 140 ? 16.188 2.23 14.109 1 97.38 140 LYS A C 1
ATOM 1094 O O . LYS A 1 140 ? 17.141 2.5 14.844 1 97.38 140 LYS A O 1
ATOM 1099 N N . ASP A 1 141 ? 15.141 1.495 14.43 1 94.12 141 ASP A N 1
ATOM 1100 C CA . ASP A 1 141 ? 15.148 0.912 15.766 1 94.12 141 ASP A CA 1
ATOM 1101 C C . ASP A 1 141 ? 15.945 -0.392 15.789 1 94.12 141 ASP A C 1
ATOM 1103 O O . ASP A 1 141 ? 16.625 -0.731 14.812 1 94.12 141 ASP A O 1
ATOM 1107 N N . LEU A 1 142 ? 15.914 -1.074 16.859 1 90.5 142 LEU A N 1
ATOM 1108 C CA . LEU A 1 142 ? 16.75 -2.256 17.078 1 90.5 142 LEU A CA 1
ATOM 1109 C C . LEU A 1 142 ? 16.344 -3.379 16.125 1 90.5 142 LEU A C 1
ATOM 1111 O O . LEU A 1 142 ? 17.156 -4.242 15.797 1 90.5 142 LEU A O 1
ATOM 1115 N N . GLU A 1 143 ? 15.102 -3.346 15.688 1 88.25 143 GLU A N 1
ATOM 1116 C CA . GLU A 1 143 ? 14.602 -4.367 14.773 1 88.25 143 GLU A CA 1
ATOM 1117 C C . GLU A 1 143 ? 14.852 -3.979 13.32 1 88.25 143 GLU A C 1
ATOM 1119 O O . GLU A 1 143 ? 14.531 -4.738 12.406 1 88.25 143 GLU A O 1
ATOM 1124 N N . GLY A 1 144 ? 15.398 -2.799 13.133 1 90.06 144 GLY A N 1
ATOM 1125 C CA . GLY A 1 144 ? 15.719 -2.338 11.789 1 90.06 144 GLY A CA 1
ATOM 1126 C C . GLY A 1 144 ? 14.586 -1.569 11.133 1 90.06 144 GLY A C 1
ATOM 1127 O O . GLY A 1 144 ? 14.664 -1.237 9.953 1 90.06 144 GLY A O 1
ATOM 1128 N N . GLU A 1 145 ? 13.625 -1.274 11.938 1 93.69 145 GLU A N 1
ATOM 1129 C CA . GLU A 1 145 ? 12.469 -0.558 11.391 1 93.69 145 GLU A CA 1
ATOM 1130 C C . GLU A 1 145 ? 12.703 0.95 11.398 1 93.69 145 GLU A C 1
ATOM 1132 O O . GLU A 1 145 ? 13.281 1.489 12.352 1 93.69 145 GLU A O 1
ATOM 1137 N N . LEU A 1 146 ? 12.227 1.605 10.383 1 97.69 146 LEU A N 1
ATOM 1138 C CA . LEU A 1 146 ? 12.359 3.051 10.234 1 97.69 146 LEU A CA 1
ATOM 1139 C C . LEU A 1 146 ? 11.484 3.785 11.242 1 97.69 146 LEU A C 1
ATOM 1141 O O . LEU A 1 146 ? 10.32 3.438 11.43 1 97.69 146 LEU A O 1
ATOM 1145 N N . VAL A 1 147 ? 12.07 4.715 11.945 1 98.38 147 VAL A N 1
ATOM 1146 C CA . VAL A 1 147 ? 11.383 5.566 12.906 1 98.38 147 VAL A CA 1
ATOM 1147 C C . VAL A 1 147 ? 11.609 7.035 12.547 1 98.38 147 VAL A C 1
ATOM 1149 O O . VAL A 1 147 ? 12.734 7.449 12.281 1 98.38 147 VAL A O 1
ATOM 1152 N N . VAL A 1 148 ? 10.531 7.781 12.445 1 98.81 148 VAL A N 1
ATOM 1153 C CA . VAL A 1 148 ? 10.602 9.203 12.125 1 98.81 148 VAL A CA 1
ATOM 1154 C C . VAL A 1 148 ? 9.922 10.016 13.227 1 98.81 148 VAL A C 1
ATOM 1156 O O . VAL A 1 148 ? 8.711 9.914 13.414 1 98.81 148 VAL A O 1
ATOM 1159 N N . ASN A 1 149 ? 10.719 10.867 13.906 1 98.31 149 ASN A N 1
ATOM 1160 C CA . ASN A 1 149 ? 10.203 11.648 15.023 1 98.31 149 ASN A CA 1
ATOM 1161 C C . ASN A 1 149 ? 9.391 10.789 15.992 1 98.31 149 ASN A C 1
ATOM 1163 O O . ASN A 1 149 ? 8.305 11.188 16.406 1 98.31 149 ASN A O 1
ATOM 1167 N N . GLY A 1 150 ? 9.875 9.617 16.203 1 97.06 150 GLY A N 1
ATOM 1168 C CA . GLY A 1 150 ? 9.281 8.734 17.203 1 97.06 150 GLY A CA 1
ATOM 1169 C C . GLY A 1 150 ? 8.172 7.863 16.625 1 97.06 150 GLY A C 1
ATOM 1170 O O . GLY A 1 150 ? 7.652 6.984 17.328 1 97.06 150 GLY A O 1
ATOM 1171 N N . VAL A 1 151 ? 7.793 8.07 15.438 1 98 151 VAL A N 1
ATOM 1172 C CA . VAL A 1 151 ? 6.727 7.301 14.805 1 98 151 VAL A CA 1
ATOM 1173 C C . VAL A 1 151 ? 7.324 6.148 14 1 98 151 VAL A C 1
ATOM 1175 O O . VAL A 1 151 ? 8.148 6.371 13.109 1 98 151 VAL A O 1
ATOM 1178 N N . ARG A 1 152 ? 6.844 4.934 14.234 1 97.25 152 ARG A N 1
ATOM 1179 C CA . ARG A 1 152 ? 7.355 3.742 13.57 1 97.25 152 ARG A CA 1
ATOM 1180 C C . ARG A 1 152 ? 6.73 3.574 12.188 1 97.25 152 ARG A C 1
ATOM 1182 O O . ARG A 1 152 ? 5.578 3.961 11.969 1 97.25 152 ARG A O 1
ATOM 1189 N N . SER A 1 153 ? 7.547 3.01 11.305 1 97 153 SER A N 1
ATOM 1190 C CA . SER A 1 153 ? 7.02 2.688 9.984 1 97 153 SER A CA 1
ATOM 1191 C C . SER A 1 153 ? 6.289 1.349 9.984 1 97 153 SER A C 1
ATOM 1193 O O . SER A 1 153 ? 6.625 0.458 10.773 1 97 153 SER A O 1
ATOM 1195 N N . LYS A 1 154 ? 5.289 1.254 9.148 1 93.5 154 LYS A N 1
ATOM 1196 C CA . LYS A 1 154 ? 4.594 -0.002 8.891 1 93.5 154 LYS A CA 1
ATOM 1197 C C . LYS A 1 154 ? 5.156 -0.698 7.652 1 93.5 154 LYS A C 1
ATOM 1199 O O . LYS A 1 154 ? 5.41 -1.904 7.676 1 93.5 154 LYS A O 1
ATOM 1204 N N . TRP A 1 155 ? 5.27 0.034 6.559 1 93.5 155 TRP A N 1
ATOM 1205 C CA . TRP A 1 155 ? 5.879 -0.356 5.293 1 93.5 155 TRP A CA 1
ATOM 1206 C C . TRP A 1 155 ? 6.898 0.684 4.836 1 93.5 155 TRP A C 1
ATOM 1208 O O . TRP A 1 155 ? 6.723 1.881 5.074 1 93.5 155 TRP A O 1
ATOM 1218 N N . VAL A 1 156 ? 7.949 0.124 4.125 1 96.38 156 VAL A N 1
ATOM 1219 C CA . VAL A 1 156 ? 8.945 1.09 3.676 1 96.38 156 VAL A CA 1
ATOM 1220 C C . VAL A 1 156 ? 9.227 0.893 2.188 1 96.38 156 VAL A C 1
ATOM 1222 O O . VAL A 1 156 ? 8.945 -0.172 1.632 1 96.38 156 VAL A O 1
ATOM 1225 N N . ASP A 1 157 ? 9.656 1.964 1.561 1 97.06 157 ASP A N 1
ATOM 1226 C CA . ASP A 1 157 ? 10.336 1.99 0.27 1 97.06 157 ASP A CA 1
ATOM 1227 C C . ASP A 1 157 ? 9.367 1.703 -0.871 1 97.06 157 ASP A C 1
ATOM 1229 O O . ASP A 1 157 ? 9.742 1.098 -1.877 1 97.06 157 ASP A O 1
ATOM 1233 N N . MET A 1 158 ? 8.117 2.055 -0.645 1 95.25 158 MET A N 1
ATOM 1234 C CA . MET A 1 158 ? 7.18 2.016 -1.768 1 95.25 158 MET A CA 1
ATOM 1235 C C . MET A 1 158 ? 7.535 3.074 -2.807 1 95.25 158 MET A C 1
ATOM 1237 O O . MET A 1 158 ? 7.762 4.234 -2.463 1 95.25 158 MET A O 1
ATOM 1241 N N . GLN A 1 159 ? 7.559 2.652 -4.105 1 94.12 159 GLN A N 1
ATOM 1242 C CA . GLN A 1 159 ? 8.062 3.604 -5.094 1 94.12 159 GLN A CA 1
ATOM 1243 C C . GLN A 1 159 ? 7.145 3.666 -6.312 1 94.12 159 GLN A C 1
ATOM 1245 O O . GLN A 1 159 ? 6.617 2.641 -6.75 1 94.12 159 GLN A O 1
ATOM 1250 N N . LYS A 1 160 ? 6.996 4.82 -6.828 1 89.75 160 LYS A N 1
ATOM 1251 C CA . LYS A 1 160 ? 6.363 5.121 -8.109 1 89.75 160 LYS A CA 1
ATOM 1252 C C . LYS A 1 160 ? 6.965 6.371 -8.742 1 89.75 160 LYS A C 1
ATOM 1254 O O . LYS A 1 160 ? 6.875 7.465 -8.18 1 89.75 160 LYS A O 1
ATOM 1259 N N . GLY A 1 161 ? 7.559 6.215 -9.961 1 90.12 161 GLY A N 1
ATOM 1260 C CA . GLY A 1 161 ? 8.273 7.344 -10.539 1 90.12 161 GLY A CA 1
ATOM 1261 C C . GLY A 1 161 ? 9.344 7.902 -9.625 1 90.12 161 GLY A C 1
ATOM 1262 O O . GLY A 1 161 ? 10.227 7.168 -9.18 1 90.12 161 GLY A O 1
ATOM 1263 N N . GLU A 1 162 ? 9.227 9.211 -9.297 1 94.25 162 GLU A N 1
ATOM 1264 C CA . GLU A 1 162 ? 10.234 9.875 -8.477 1 94.25 162 GLU A CA 1
ATOM 1265 C C . GLU A 1 162 ? 9.812 9.93 -7.016 1 94.25 162 GLU A C 1
ATOM 1267 O O . GLU A 1 162 ? 10.445 10.602 -6.203 1 94.25 162 GLU A O 1
ATOM 1272 N N . LEU A 1 163 ? 8.766 9.211 -6.727 1 95.81 163 LEU A N 1
ATOM 1273 C CA . LEU A 1 163 ? 8.188 9.258 -5.391 1 95.81 163 LEU A CA 1
ATOM 1274 C C . LEU A 1 163 ? 8.594 8.039 -4.574 1 95.81 163 LEU A C 1
ATOM 1276 O O . LEU A 1 163 ? 8.531 6.91 -5.059 1 95.81 163 LEU A O 1
ATOM 1280 N N . VAL A 1 164 ? 9.117 8.297 -3.416 1 97.38 164 VAL A N 1
ATOM 1281 C CA . VAL A 1 164 ? 9.32 7.266 -2.404 1 97.38 164 VAL A CA 1
ATOM 1282 C C . VAL A 1 164 ? 8.344 7.465 -1.252 1 97.38 164 VAL A C 1
ATOM 1284 O O . VAL A 1 164 ? 8.211 8.57 -0.723 1 97.38 164 VAL A O 1
ATOM 1287 N N . VAL A 1 165 ? 7.68 6.367 -0.89 1 96.94 165 VAL A N 1
ATOM 1288 C CA . VAL A 1 165 ? 6.656 6.457 0.145 1 96.94 165 VAL A CA 1
ATOM 1289 C C . VAL A 1 165 ? 6.965 5.465 1.264 1 96.94 165 VAL A C 1
ATOM 1291 O O . VAL A 1 165 ? 7.262 4.297 1.001 1 96.94 165 VAL A O 1
ATOM 1294 N N . HIS A 1 166 ? 7.023 5.879 2.443 1 97.69 166 HIS A N 1
ATOM 1295 C CA . HIS A 1 166 ? 7.012 5.047 3.643 1 97.69 166 HIS A CA 1
ATOM 1296 C C . HIS A 1 166 ? 5.695 5.188 4.398 1 97.69 166 HIS A C 1
ATOM 1298 O O . HIS A 1 166 ? 5.277 6.301 4.727 1 97.69 166 HIS A O 1
ATOM 1304 N N . ILE A 1 167 ? 5.035 4.059 4.684 1 96.12 167 ILE A N 1
ATOM 1305 C CA . ILE A 1 167 ? 3.777 4.098 5.422 1 96.12 167 ILE A CA 1
ATOM 1306 C C . ILE A 1 167 ? 4.055 4.031 6.922 1 96.12 167 ILE A C 1
ATOM 1308 O O . ILE A 1 167 ? 4.734 3.119 7.395 1 96.12 167 ILE A O 1
ATOM 1312 N N . MET A 1 168 ? 3.428 4.984 7.637 1 97.12 168 MET A N 1
ATOM 1313 C CA . MET A 1 168 ? 3.738 5.176 9.047 1 97.12 168 MET A CA 1
ATOM 1314 C C . MET A 1 168 ? 2.576 4.723 9.93 1 97.12 168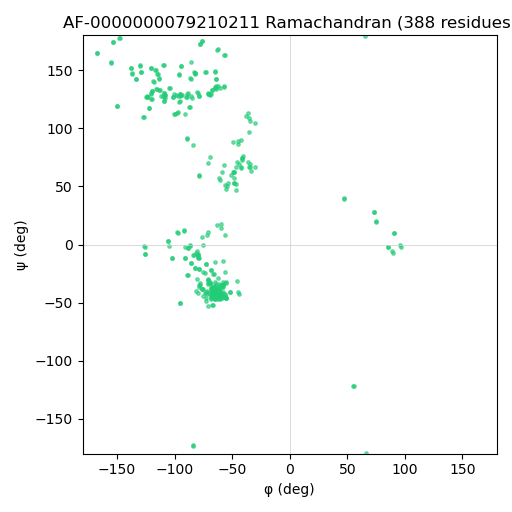 MET A C 1
ATOM 1316 O O . MET A 1 168 ? 1.414 4.84 9.531 1 97.12 168 MET A O 1
ATOM 1320 N N . GLU A 1 169 ? 2.889 4.336 11.195 1 95.94 169 GLU A N 1
ATOM 1321 C CA . GLU A 1 169 ? 1.89 3.854 12.148 1 95.94 169 GLU A CA 1
ATOM 1322 C C . GLU A 1 169 ? 1.249 5.008 12.914 1 95.94 169 GLU A C 1
ATOM 1324 O O . GLU A 1 169 ? 0.33 4.801 13.703 1 95.94 169 GLU A O 1
ATOM 1329 N N . GLY A 1 170 ? 1.668 6.195 12.641 1 96.81 170 GLY A N 1
ATOM 1330 C CA . GLY A 1 170 ? 1.159 7.414 13.242 1 96.81 170 GLY A CA 1
ATOM 1331 C C . GLY A 1 170 ? 1.317 8.633 12.359 1 96.81 170 GLY A C 1
ATOM 1332 O O . GLY A 1 170 ? 1.887 8.547 11.266 1 96.81 170 GLY A O 1
ATOM 1333 N N . VAL A 1 171 ? 0.746 9.75 12.844 1 98 171 VAL A N 1
ATOM 1334 C CA . VAL A 1 171 ? 0.851 11 12.102 1 98 171 VAL A CA 1
ATOM 1335 C C . VAL A 1 171 ? 2.041 11.812 12.617 1 98 171 VAL A C 1
ATOM 1337 O O . VAL A 1 171 ? 2.215 11.961 13.828 1 98 171 VAL A O 1
ATOM 1340 N N . ILE A 1 172 ? 2.898 12.25 11.742 1 98.31 172 ILE A N 1
ATOM 1341 C CA . ILE A 1 172 ? 4.012 13.141 12.062 1 98.31 172 ILE A CA 1
ATOM 1342 C C . ILE A 1 172 ? 3.549 14.594 12 1 98.31 172 ILE A C 1
ATOM 1344 O O . ILE A 1 172 ? 3.131 15.07 10.945 1 98.31 172 ILE A O 1
ATOM 1348 N N . MET A 1 173 ? 3.617 15.258 13.062 1 95.75 173 MET A N 1
ATOM 1349 C CA . MET A 1 173 ? 3.141 16.641 13.133 1 95.75 173 MET A CA 1
ATOM 1350 C C . MET A 1 173 ? 3.84 17.406 14.258 1 95.75 173 MET A C 1
ATOM 1352 O O . MET A 1 173 ? 4.43 16.797 15.148 1 95.75 173 MET A O 1
ATOM 1356 N N . ASP A 1 174 ? 3.861 18.672 14.133 1 95.12 174 ASP A N 1
ATOM 1357 C CA . ASP A 1 174 ? 4.449 19.469 15.203 1 95.12 174 ASP A CA 1
ATOM 1358 C C . ASP A 1 174 ? 3.48 19.609 16.375 1 95.12 174 ASP A C 1
ATOM 1360 O O . ASP A 1 174 ? 2.332 19.172 16.297 1 95.12 174 ASP A O 1
ATOM 1364 N N . ALA A 1 175 ? 4 20.188 17.438 1 91.25 175 ALA A N 1
ATOM 1365 C CA . ALA A 1 175 ? 3.238 20.281 18.688 1 91.25 175 ALA A CA 1
ATOM 1366 C C . ALA A 1 175 ? 2.023 21.188 18.516 1 91.25 175 ALA A C 1
ATOM 1368 O O . ALA A 1 175 ? 0.956 20.922 19.062 1 91.25 175 ALA A O 1
ATOM 1369 N N . GLN A 1 176 ? 2.182 22.266 17.781 1 92.19 176 GLN A N 1
ATOM 1370 C CA . GLN A 1 176 ? 1.087 23.203 17.594 1 92.19 176 GLN A CA 1
ATOM 1371 C C . GLN A 1 176 ? -0.087 22.562 16.875 1 92.19 176 GLN A C 1
ATOM 1373 O O . GLN A 1 176 ? -1.237 22.703 17.281 1 92.19 176 GLN A O 1
ATOM 1378 N N . PHE A 1 177 ? 0.217 21.922 15.914 1 93.88 177 PHE A N 1
ATOM 1379 C CA . PHE A 1 177 ? -0.831 21.234 15.156 1 93.88 177 PHE A CA 1
ATOM 1380 C C . PHE A 1 177 ? -1.457 20.125 15.984 1 93.88 177 PHE A C 1
ATOM 1382 O O . PHE A 1 177 ? -2.674 19.938 15.961 1 93.88 177 PHE A O 1
ATOM 1389 N N . GLU A 1 178 ? -0.67 19.359 16.641 1 90.75 178 GLU A N 1
ATOM 1390 C CA . GLU A 1 178 ? -1.163 18.297 17.5 1 90.75 178 GLU A CA 1
ATOM 1391 C C . GLU A 1 178 ? -2.203 18.812 18.484 1 90.75 178 GLU A C 1
ATOM 1393 O O . GLU A 1 178 ? -3.24 18.172 18.703 1 90.75 178 GLU A O 1
ATOM 1398 N N . GLN A 1 179 ? -1.953 19.953 19.016 1 89.38 179 GLN A N 1
ATOM 1399 C CA . GLN A 1 179 ? -2.871 20.562 19.984 1 89.38 179 GLN A CA 1
ATOM 1400 C C . GLN A 1 179 ? -4.176 20.969 19.312 1 89.38 179 GLN A C 1
ATOM 1402 O O . GLN A 1 179 ? -5.242 20.922 19.922 1 89.38 179 GLN A O 1
ATOM 1407 N N . SER A 1 180 ? -4.125 21.375 18.109 1 89.19 180 SER A N 1
ATOM 1408 C CA . SER A 1 180 ? -5.289 21.875 17.391 1 89.19 180 SER A CA 1
ATOM 1409 C C . SER A 1 180 ? -6.234 20.75 17 1 89.19 180 SER A C 1
ATOM 1411 O O . SER A 1 180 ? -7.426 20.984 16.781 1 89.19 180 SER A O 1
ATOM 1413 N N . VAL A 1 181 ? -5.75 19.594 16.891 1 85.56 181 VAL A N 1
ATOM 1414 C CA . VAL A 1 181 ? -6.586 18.484 16.422 1 85.56 181 VAL A CA 1
ATOM 1415 C C . VAL A 1 181 ? -7.023 17.625 17.609 1 85.56 181 VAL A C 1
ATOM 1417 O O . VAL A 1 181 ? -7.891 16.766 17.469 1 85.56 181 VAL A O 1
ATOM 1420 N N . ARG A 1 182 ? -6.543 17.719 18.75 1 75.94 182 ARG A N 1
ATOM 1421 C CA . ARG A 1 182 ? -6.953 17 19.938 1 75.94 182 ARG A CA 1
ATOM 1422 C C . ARG A 1 182 ? -8.32 17.453 20.422 1 75.94 182 ARG A C 1
ATOM 1424 O O . ARG A 1 182 ? -8.594 18.656 20.469 1 75.94 182 ARG A O 1
ATOM 1431 N N . PRO A 1 183 ? -9.188 16.453 20.641 1 66.19 183 PRO A N 1
ATOM 1432 C CA . PRO A 1 183 ? -10.5 16.875 21.125 1 66.19 183 PRO A CA 1
ATOM 1433 C C . PRO A 1 183 ? -10.422 17.688 22.406 1 66.19 183 PRO A C 1
ATOM 1435 O O . PRO A 1 183 ? -9.484 17.516 23.188 1 66.19 183 PRO A O 1
ATOM 1438 N N . ASP A 1 184 ? -11.148 18.734 22.469 1 58.75 184 ASP A N 1
ATOM 1439 C CA . ASP A 1 184 ? -11.25 19.672 23.594 1 58.75 184 ASP A CA 1
ATOM 1440 C C . ASP A 1 184 ? -11.352 18.906 24.922 1 58.75 184 ASP A C 1
ATOM 1442 O O . ASP A 1 184 ? -10.875 19.391 25.953 1 58.75 184 ASP A O 1
ATOM 1446 N N . ASP A 1 185 ? -12.125 17.859 24.953 1 52.94 185 ASP A N 1
ATOM 1447 C CA . ASP A 1 185 ? -12.344 17.266 26.266 1 52.94 185 ASP A CA 1
ATOM 1448 C C . ASP A 1 185 ? -11.016 16.906 26.938 1 52.94 185 ASP A C 1
ATOM 1450 O O . 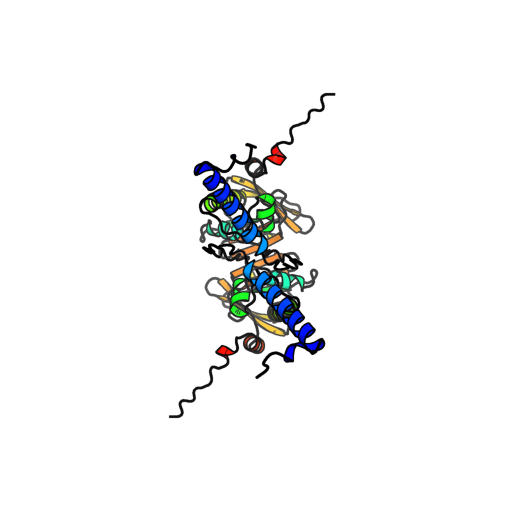ASP A 1 185 ? -10.922 16.891 28.172 1 52.94 185 ASP A O 1
ATOM 1454 N N . GLU A 1 186 ? -10.117 16.562 26.188 1 48.84 186 GLU A N 1
ATOM 1455 C CA . GLU A 1 186 ? -8.836 16.281 26.844 1 48.84 186 GLU A CA 1
ATOM 1456 C C . GLU A 1 186 ? -8.055 17.562 27.094 1 48.84 186 GLU A C 1
ATOM 1458 O O . GLU A 1 186 ? -7.023 17.547 27.766 1 48.84 186 GLU A O 1
ATOM 1463 N N . ARG A 1 187 ? -8.375 18.625 26.375 1 47.34 187 ARG A N 1
ATOM 1464 C CA . ARG A 1 187 ? -7.73 19.891 26.719 1 47.34 187 ARG A CA 1
ATOM 1465 C C . ARG A 1 187 ? -8.047 20.297 28.156 1 47.34 187 ARG A C 1
ATOM 1467 O O . ARG A 1 187 ? -7.25 20.984 28.812 1 47.34 187 ARG A O 1
ATOM 1474 N N . GLY A 1 188 ? -9.273 19.969 28.562 1 42.62 188 GLY A N 1
ATOM 1475 C CA . GLY A 1 188 ? -9.695 20.359 29.891 1 42.62 188 GLY A CA 1
ATOM 1476 C C . GLY A 1 188 ? -9.008 19.562 31 1 42.62 188 GLY A C 1
ATOM 1477 O O . GLY A 1 188 ? -9.664 19.094 31.922 1 42.62 188 GLY A O 1
ATOM 1478 N N . GLY A 1 189 ? -8.125 18.828 30.828 1 40.38 189 GLY A N 1
ATOM 1479 C CA . GLY A 1 189 ? -7.465 18.516 32.094 1 40.38 189 GLY A CA 1
ATOM 1480 C C . GLY A 1 189 ? -7.141 19.75 32.906 1 40.38 189 GLY A C 1
ATOM 1481 O O . GLY A 1 189 ? -6.078 20.359 32.719 1 40.38 189 GLY A O 1
ATOM 1482 N N . GLY A 1 190 ? -8.055 20.578 33.156 1 37.53 190 GLY A N 1
ATOM 1483 C CA . GLY A 1 190 ? -7.926 21.484 34.281 1 37.53 190 GLY A CA 1
ATOM 1484 C C . GLY A 1 190 ? -7.215 20.844 35.469 1 37.53 190 GLY A C 1
ATOM 1485 O O . GLY A 1 190 ? -7.371 19.656 35.75 1 37.53 190 GLY A O 1
ATOM 1486 N N . ARG A 1 191 ? -5.996 21.266 35.75 1 36.47 191 ARG A N 1
ATOM 1487 C CA . ARG A 1 191 ? -5.25 21.094 37 1 36.47 191 ARG A CA 1
ATOM 1488 C C . ARG A 1 191 ? -6.176 21.172 38.188 1 36.47 191 ARG A C 1
ATOM 1490 O O . ARG A 1 191 ? -6.723 22.234 38.5 1 36.47 191 ARG A O 1
ATOM 1497 N N . LEU A 1 192 ? -7.078 20.266 38.406 1 36.59 192 LEU A N 1
ATOM 1498 C CA . LEU A 1 192 ? -7.539 20.266 39.812 1 36.59 192 LEU A CA 1
ATOM 1499 C C . LEU A 1 192 ? -6.363 20.422 40.781 1 36.59 192 LEU A C 1
ATOM 1501 O O . LEU A 1 192 ? -5.508 19.531 40.875 1 36.59 192 LEU A O 1
ATOM 1505 N N . CYS A 1 193 ? -5.742 21.578 40.75 1 33.91 193 CYS A N 1
ATOM 1506 C CA . CYS A 1 193 ? -4.914 22.016 41.875 1 33.91 193 CYS A CA 1
ATOM 1507 C C . CYS A 1 193 ? -5.586 21.688 43.188 1 33.91 193 CYS A C 1
ATOM 1509 O O . CYS A 1 193 ? -6.664 22.203 43.5 1 33.91 193 CYS A O 1
ATOM 1511 N N . PHE A 1 194 ? -5.586 20.422 43.562 1 32.19 194 PHE A N 1
ATOM 1512 C CA . PHE A 1 194 ? -5.805 20.078 44.969 1 32.19 194 PHE A CA 1
ATOM 1513 C C . PHE A 1 194 ? -4.988 21 45.875 1 32.19 194 PHE A C 1
ATOM 1515 O O . PHE A 1 194 ? -3.758 20.922 45.906 1 32.19 194 PHE A O 1
ATOM 1522 N N . THR A 1 195 ? -5.352 22.234 45.938 1 32.66 195 THR A N 1
ATOM 1523 C CA . THR A 1 195 ? -4.973 23 47.125 1 32.66 195 THR A CA 1
ATOM 1524 C C . THR A 1 195 ? -5.172 22.188 48.406 1 32.66 195 THR A C 1
ATOM 1526 O O . THR A 1 195 ? -6.273 21.703 48.656 1 32.66 195 THR A O 1
ATOM 1529 N N . HIS A 1 196 ? -4.059 21.438 48.781 1 27.89 196 HIS A N 1
ATOM 1530 C CA . HIS A 1 196 ? -3.953 21.203 50.219 1 27.89 196 HIS A CA 1
ATOM 1531 C C . HIS A 1 196 ? -3.83 22.531 50.969 1 27.89 196 HIS A C 1
ATOM 1533 O O . HIS A 1 196 ? -3.191 23.469 50.5 1 27.89 196 HIS A O 1
ATOM 1539 N N . MET B 1 1 ? -76.125 -23.859 -1.225 1 26.62 1 MET B N 1
ATOM 1540 C CA . MET B 1 1 ? -75.062 -24.922 -1.157 1 26.62 1 MET B CA 1
ATOM 1541 C C . MET B 1 1 ? -73.812 -24.391 -0.54 1 26.62 1 MET B C 1
ATOM 1543 O O . MET B 1 1 ? -73.312 -23.344 -0.936 1 26.62 1 MET B O 1
ATOM 1547 N N . ARG B 1 2 ? -73.188 -25.109 0.667 1 34.06 2 ARG B N 1
ATOM 1548 C CA . ARG B 1 2 ? -72.438 -24.938 1.899 1 34.06 2 ARG B CA 1
ATOM 1549 C C . ARG B 1 2 ? -70.938 -24.875 1.613 1 34.06 2 ARG B C 1
ATOM 1551 O O . ARG B 1 2 ? -70.312 -25.875 1.204 1 34.06 2 ARG B O 1
ATOM 1558 N N . LYS B 1 3 ? -70.312 -23.734 1.278 1 43.75 3 LYS B N 1
ATOM 1559 C CA . LYS B 1 3 ? -68.938 -23.297 1.122 1 43.75 3 LYS B CA 1
ATOM 1560 C C . LYS B 1 3 ? -68.125 -23.5 2.412 1 43.75 3 LYS B C 1
ATOM 1562 O O . LYS B 1 3 ? -67 -23.094 2.506 1 43.75 3 LYS B O 1
ATOM 1567 N N . GLY B 1 4 ? -68.75 -23.75 3.6 1 36.56 4 GLY B N 1
ATOM 1568 C CA . GLY B 1 4 ? -68.25 -23.453 4.934 1 36.56 4 GLY B CA 1
ATOM 1569 C C . GLY B 1 4 ? -67.188 -24.422 5.398 1 36.56 4 GLY B C 1
ATOM 1570 O O . GLY B 1 4 ? -66.562 -24.203 6.43 1 36.56 4 GLY B O 1
ATOM 1571 N N . ARG B 1 5 ? -67.312 -25.75 5.09 1 42.72 5 ARG B N 1
ATOM 1572 C CA . ARG B 1 5 ? -67 -26.781 6.066 1 42.72 5 ARG B CA 1
ATOM 1573 C C . ARG B 1 5 ? -65.5 -27.016 6.109 1 42.72 5 ARG B C 1
ATOM 1575 O O . ARG B 1 5 ? -65 -28 6.691 1 42.72 5 ARG B O 1
ATOM 1582 N N . LEU B 1 6 ? -64.812 -26.453 5.27 1 46.53 6 LEU B N 1
ATOM 1583 C CA . LEU B 1 6 ? -63.438 -26.859 5.273 1 46.53 6 LEU B CA 1
ATOM 1584 C C . LEU B 1 6 ? -62.75 -26.469 6.582 1 46.53 6 LEU B C 1
ATOM 1586 O O . LEU B 1 6 ? -61.625 -26.906 6.867 1 46.53 6 LEU B O 1
ATOM 1590 N N . PHE B 1 7 ? -63.375 -25.594 7.328 1 45.34 7 PHE B N 1
ATOM 1591 C CA . PHE B 1 7 ? -62.75 -25.062 8.523 1 45.34 7 PHE B CA 1
ATOM 1592 C C . PHE B 1 7 ? -62.844 -26.062 9.672 1 45.34 7 PHE B C 1
ATOM 1594 O O . PHE B 1 7 ? -62.406 -25.766 10.797 1 45.34 7 PHE B O 1
ATOM 1601 N N . ASN B 1 8 ? -63.688 -27.172 9.539 1 50.91 8 ASN B N 1
ATOM 1602 C CA . ASN B 1 8 ? -63.969 -27.953 10.734 1 50.91 8 ASN B CA 1
ATOM 1603 C C . ASN B 1 8 ? -62.812 -28.906 11.062 1 50.91 8 ASN B C 1
ATOM 1605 O O . ASN B 1 8 ? -62.969 -29.781 11.922 1 50.91 8 ASN B O 1
ATOM 1609 N N . ARG B 1 9 ? -61.844 -29.078 10.281 1 55.56 9 ARG B N 1
ATOM 1610 C CA . ARG B 1 9 ? -60.781 -29.969 10.734 1 55.56 9 ARG B CA 1
ATOM 1611 C C . ARG B 1 9 ? -59.688 -29.172 11.492 1 55.56 9 ARG B C 1
ATOM 1613 O O . ARG B 1 9 ? -59.188 -28.172 11 1 55.56 9 ARG B O 1
ATOM 1620 N N . PRO B 1 10 ? -59.625 -29.453 12.836 1 59.72 10 PRO B N 1
ATOM 1621 C CA . PRO B 1 10 ? -58.75 -28.719 13.75 1 59.72 10 PRO B CA 1
ATOM 1622 C C . PRO B 1 10 ? -57.344 -28.531 13.195 1 59.72 10 PRO B C 1
ATOM 1624 O O . PRO B 1 10 ? -56.75 -27.469 13.391 1 59.72 10 PRO B O 1
ATOM 1627 N N . THR B 1 11 ? -57 -29.578 12.391 1 64.69 11 THR B N 1
ATOM 1628 C CA . THR B 1 11 ? -55.688 -29.516 11.789 1 64.69 11 THR B CA 1
ATOM 1629 C C . THR B 1 11 ? -55.625 -28.438 10.703 1 64.69 11 THR B C 1
ATOM 1631 O O . THR B 1 11 ? -54.594 -27.781 10.539 1 64.69 11 THR B O 1
ATOM 1634 N N . ALA B 1 12 ? -56.75 -28.172 10.047 1 64.94 12 ALA B N 1
ATOM 1635 C CA . ALA B 1 12 ? -56.812 -27.188 8.969 1 64.94 12 ALA B CA 1
ATOM 1636 C C . ALA B 1 12 ? -56.844 -25.766 9.523 1 64.94 12 ALA B C 1
ATOM 1638 O O . ALA B 1 12 ? -56.219 -24.859 8.961 1 64.94 12 ALA B O 1
ATOM 1639 N N . ILE B 1 13 ? -57.438 -25.641 10.609 1 65.44 13 ILE B N 1
ATOM 1640 C CA . ILE B 1 13 ? -57.562 -24.344 11.258 1 65.44 13 ILE B CA 1
ATOM 1641 C C . ILE B 1 13 ? -56.219 -23.922 11.82 1 65.44 13 ILE B C 1
ATOM 1643 O O . ILE B 1 13 ? -55.812 -22.766 11.672 1 65.44 13 ILE B O 1
ATOM 1647 N N . ILE B 1 14 ? -55.531 -24.969 12.383 1 62.16 14 ILE B N 1
ATOM 1648 C CA . ILE B 1 14 ? -54.219 -24.719 12.93 1 62.16 14 ILE B CA 1
ATOM 1649 C C . ILE B 1 14 ? -53.25 -24.359 11.797 1 62.16 14 ILE B C 1
ATOM 1651 O O . ILE B 1 14 ? -52.469 -23.422 11.922 1 62.16 14 ILE B O 1
ATOM 1655 N N . LEU B 1 15 ? -53.406 -25.031 10.641 1 64.44 15 LEU B N 1
ATOM 1656 C CA . LEU B 1 15 ? -52.562 -24.766 9.469 1 64.44 15 LEU B CA 1
ATOM 1657 C C . LEU B 1 15 ? -52.875 -23.391 8.891 1 64.44 15 LEU B C 1
ATOM 1659 O O . LEU B 1 15 ? -51.938 -22.672 8.492 1 64.44 15 LEU B O 1
ATOM 1663 N N . ILE B 1 16 ? -54.094 -22.953 8.969 1 66.56 16 ILE B N 1
ATOM 1664 C CA . ILE B 1 16 ? -54.5 -21.656 8.453 1 66.56 16 ILE B CA 1
ATOM 1665 C C . ILE B 1 16 ? -54.031 -20.547 9.398 1 66.56 16 ILE B C 1
ATOM 1667 O O . ILE B 1 16 ? -53.5 -19.516 8.953 1 66.56 16 ILE B O 1
ATOM 1671 N N . LEU B 1 17 ? -54.125 -20.844 10.656 1 63.03 17 LEU B N 1
ATOM 1672 C CA . LEU B 1 17 ? -53.688 -19.891 11.68 1 63.03 17 LEU B CA 1
ATOM 1673 C C . LEU B 1 17 ? -52.156 -19.703 11.625 1 63.03 17 LEU B C 1
ATOM 1675 O O . LEU B 1 17 ? -51.656 -18.578 11.719 1 63.03 17 LEU B O 1
ATOM 1679 N N . VAL B 1 18 ? -51.469 -20.828 11.406 1 63 18 VAL B N 1
ATOM 1680 C CA . VAL B 1 18 ? -50 -20.766 11.281 1 63 18 VAL B CA 1
ATOM 1681 C C . VAL B 1 18 ? -49.625 -20.031 10 1 63 18 VAL B C 1
ATOM 1683 O O . VAL B 1 18 ? -48.688 -19.219 10 1 63 18 VAL B O 1
ATOM 1686 N N . SER B 1 19 ? -50.344 -20.219 8.977 1 69 19 SER B N 1
ATOM 1687 C CA . SER B 1 19 ? -50.094 -19.562 7.707 1 69 19 SER B CA 1
ATOM 1688 C C . SER B 1 19 ? -50.375 -18.062 7.789 1 69 19 SER B C 1
ATOM 1690 O O . SER B 1 19 ? -49.594 -17.25 7.262 1 69 19 SER B O 1
ATOM 1692 N N . ILE B 1 20 ? -51.344 -17.75 8.453 1 67.25 20 ILE B N 1
ATOM 1693 C CA . ILE B 1 20 ? -51.719 -16.344 8.617 1 67.25 20 ILE B CA 1
ATOM 1694 C C . ILE B 1 20 ? -50.719 -15.648 9.523 1 67.25 20 ILE B C 1
ATOM 1696 O O . ILE B 1 20 ? -50.281 -14.531 9.242 1 67.25 20 ILE B O 1
ATOM 1700 N N . CYS B 1 21 ? -50.344 -16.344 10.602 1 60.03 21 CYS B N 1
ATOM 1701 C CA . CYS B 1 21 ? -49.312 -15.836 11.508 1 60.03 21 CYS B CA 1
ATOM 1702 C C . CYS B 1 21 ? -47.969 -15.656 10.773 1 60.03 21 CYS B C 1
ATOM 1704 O O . CYS B 1 21 ? -47.312 -14.641 10.945 1 60.03 21 CYS B O 1
ATOM 1706 N N . CYS B 1 22 ? -47.594 -16.594 9.906 1 62.94 22 CYS B N 1
ATOM 1707 C CA . CYS B 1 22 ? -46.375 -16.484 9.086 1 62.94 22 CYS B CA 1
ATOM 1708 C C . CYS B 1 22 ? -46.5 -15.328 8.102 1 62.94 22 CYS B C 1
ATOM 1710 O O . CYS B 1 22 ? -45.562 -14.57 7.914 1 62.94 22 CYS B O 1
ATOM 1712 N N . LEU B 1 23 ? -47.594 -15.039 7.551 1 65.62 23 LEU B N 1
ATOM 1713 C CA . LEU B 1 23 ? -47.812 -13.953 6.598 1 65.62 23 LEU B CA 1
ATOM 1714 C C . LEU B 1 23 ? -47.719 -12.594 7.285 1 65.62 23 LEU B C 1
ATOM 1716 O O . LEU B 1 23 ? -47.156 -11.656 6.738 1 65.62 23 LEU B O 1
ATOM 1720 N N . VAL B 1 24 ? -48.25 -12.398 8.445 1 61.81 24 VAL B N 1
ATOM 1721 C CA . VAL B 1 24 ? -48.219 -11.156 9.195 1 61.81 24 VAL B CA 1
ATOM 1722 C C . VAL B 1 24 ? -46.781 -10.812 9.594 1 61.81 24 VAL B C 1
ATOM 1724 O O . VAL B 1 24 ? -46.375 -9.648 9.5 1 61.81 24 VAL B O 1
ATOM 1727 N N . VAL B 1 25 ? -45.938 -11.836 9.992 1 56.06 25 VAL B N 1
ATOM 1728 C CA . VAL B 1 25 ? -44.531 -11.633 10.336 1 56.06 25 VAL B CA 1
ATOM 1729 C C . VAL B 1 25 ? -43.781 -11.156 9.102 1 56.06 25 VAL B C 1
ATOM 1731 O O . VAL B 1 25 ? -42.938 -10.234 9.188 1 56.06 25 VAL B O 1
ATOM 1734 N N . VAL B 1 26 ? -44.062 -11.641 7.965 1 54.84 26 VAL B N 1
ATOM 1735 C CA . VAL B 1 26 ? -43.406 -11.227 6.73 1 54.84 26 VAL B CA 1
ATOM 1736 C C . VAL B 1 26 ? -43.812 -9.797 6.387 1 54.84 26 VAL B C 1
ATOM 1738 O O . VAL B 1 26 ? -42.969 -8.977 6.023 1 54.84 26 VAL B O 1
ATOM 1741 N N . ILE B 1 27 ? -45 -9.516 6.551 1 54.75 27 ILE B N 1
ATOM 1742 C CA . ILE B 1 27 ? -45.5 -8.188 6.195 1 54.75 27 ILE B CA 1
ATOM 1743 C C . ILE B 1 27 ? -44.906 -7.152 7.16 1 54.75 27 ILE B C 1
ATOM 1745 O O . ILE B 1 27 ? -44.469 -6.082 6.738 1 54.75 27 ILE B O 1
ATOM 1749 N N . MET B 1 28 ? -44.906 -7.395 8.492 1 49.03 28 MET B N 1
ATOM 1750 C CA . MET B 1 28 ? -44.344 -6.492 9.477 1 49.03 28 MET B CA 1
ATOM 1751 C C . MET B 1 28 ? -42.844 -6.316 9.242 1 49.03 28 MET B C 1
ATOM 1753 O O . MET B 1 28 ? -42.312 -5.23 9.453 1 49.03 28 MET B O 1
ATOM 1757 N N . SER B 1 29 ? -42.125 -7.371 8.852 1 41.44 29 SER B N 1
ATOM 1758 C CA . SER B 1 29 ? -40.688 -7.266 8.484 1 41.44 29 SER B CA 1
ATOM 1759 C C . SER B 1 29 ? -40.5 -6.402 7.242 1 41.44 29 SER B C 1
ATOM 1761 O O . SER B 1 29 ? -39.469 -5.75 7.086 1 41.44 29 SER B O 1
ATOM 1763 N N . MET B 1 30 ? -41.438 -6.523 6.379 1 43.44 30 MET B N 1
ATOM 1764 C CA . MET B 1 30 ? -41.312 -5.754 5.145 1 43.44 30 MET B CA 1
ATOM 1765 C C . MET B 1 30 ? -41.625 -4.277 5.391 1 43.44 30 MET B C 1
ATOM 1767 O O . MET B 1 30 ? -41.031 -3.408 4.742 1 43.44 30 MET B O 1
ATOM 1771 N N . LEU B 1 31 ? -42.562 -3.896 6.043 1 39.12 31 LEU B N 1
ATOM 1772 C CA . LEU B 1 31 ? -42.938 -2.494 6.168 1 39.12 31 LEU B CA 1
ATOM 1773 C C . LEU B 1 31 ? -41.938 -1.744 7.059 1 39.12 31 LEU B C 1
ATOM 1775 O O . LEU B 1 31 ? -41.906 -0.511 7.055 1 39.12 31 LEU B O 1
ATOM 1779 N N . ASN B 1 32 ? -41.594 -2.227 8.188 1 36.38 32 ASN B N 1
ATOM 1780 C CA . ASN B 1 32 ? -40.719 -1.415 9.008 1 36.38 32 ASN B CA 1
ATOM 1781 C C . ASN B 1 32 ? -39.406 -1.118 8.289 1 36.38 32 ASN B C 1
ATOM 1783 O O . ASN B 1 32 ? -38.312 -1.345 8.836 1 36.38 32 ASN B O 1
ATOM 1787 N N . LEU B 1 33 ? -39.344 -1.366 6.973 1 30.19 33 LEU B N 1
ATOM 1788 C CA . LEU B 1 33 ? -38.094 -0.903 6.402 1 30.19 33 LEU B CA 1
ATOM 1789 C C . LEU B 1 33 ? -38.031 0.621 6.387 1 30.19 33 LEU B C 1
ATOM 1791 O O . LEU B 1 33 ? -38.844 1.272 5.723 1 30.19 33 LEU B O 1
ATOM 1795 N N . PRO B 1 34 ? -37.781 1.191 7.609 1 31.17 34 PRO B N 1
ATOM 1796 C CA . PRO B 1 34 ? -37.625 2.639 7.441 1 31.17 34 PRO B CA 1
ATOM 1797 C C . PRO B 1 34 ? -36.875 3.008 6.164 1 31.17 34 PRO B C 1
ATOM 1799 O O . PRO B 1 34 ? -36 2.27 5.734 1 31.17 34 PRO B O 1
ATOM 1802 N N . GLU B 1 35 ? -37.688 3.568 5.332 1 31.97 35 GLU B N 1
ATOM 1803 C CA . GLU B 1 35 ? -37.062 4.184 4.164 1 31.97 35 GLU B CA 1
ATOM 1804 C C . GLU B 1 35 ? -35.875 5.082 4.57 1 31.97 35 GLU B C 1
ATOM 1806 O O . GLU B 1 35 ? -36.094 6.117 5.203 1 31.97 35 GLU B O 1
ATOM 1811 N N . ILE B 1 36 ? -34.875 4.543 5.148 1 28.41 36 ILE B N 1
ATOM 1812 C CA . ILE B 1 36 ? -33.75 5.457 5.254 1 28.41 36 ILE B CA 1
ATOM 1813 C C . ILE B 1 36 ? -33.469 6.109 3.896 1 28.41 36 ILE B C 1
ATOM 1815 O O . ILE B 1 36 ? -33.281 5.414 2.9 1 28.41 36 ILE B O 1
ATOM 1819 N N . PRO B 1 37 ? -34.156 7.176 3.727 1 30.11 37 PRO B N 1
ATOM 1820 C CA . PRO B 1 37 ? -33.844 7.914 2.502 1 30.11 37 PRO B CA 1
ATOM 1821 C C . PRO B 1 37 ? -32.344 7.973 2.225 1 30.11 37 PRO B C 1
ATOM 1823 O O . PRO B 1 37 ? -31.562 8.422 3.076 1 30.11 37 PRO B O 1
ATOM 1826 N N . THR B 1 38 ? -31.844 6.844 1.789 1 28.31 38 THR B N 1
ATOM 1827 C CA . THR B 1 38 ? -30.453 6.871 1.345 1 28.31 38 THR B CA 1
ATOM 1828 C C . THR B 1 38 ? -30.25 7.918 0.252 1 28.31 38 THR B C 1
ATOM 1830 O O . THR B 1 38 ? -30.719 7.738 -0.877 1 28.31 38 THR B O 1
ATOM 1833 N N . GLY B 1 39 ? -30.719 9.125 0.565 1 27.67 39 GLY B N 1
ATOM 1834 C CA . GLY B 1 39 ? -30.328 10.156 -0.378 1 27.67 39 GLY B CA 1
ATOM 1835 C C . GLY B 1 39 ? -28.922 9.961 -0.935 1 27.67 39 GLY B C 1
ATOM 1836 O O . GLY B 1 39 ? -27.938 10.109 -0.215 1 27.67 39 GLY B O 1
ATOM 1837 N N . ASP B 1 40 ? -28.781 9.023 -1.715 1 27.61 40 ASP B N 1
ATOM 1838 C CA . ASP B 1 40 ? -27.672 8.25 -2.254 1 27.61 40 ASP B CA 1
ATOM 1839 C C . ASP B 1 40 ? -26.75 9.133 -3.088 1 27.61 40 ASP B C 1
ATOM 1841 O O . ASP B 1 40 ? -26.734 9.031 -4.316 1 27.61 40 ASP B O 1
ATOM 1845 N N . SER B 1 41 ? -26.844 10.406 -2.939 1 27.64 41 SER B N 1
ATOM 1846 C CA . SER B 1 41 ? -25.797 10.961 -3.791 1 27.64 41 SER B CA 1
ATOM 1847 C C . SER B 1 41 ? -24.438 10.367 -3.455 1 27.64 41 SER B C 1
ATOM 1849 O O . SER B 1 41 ? -23.781 10.805 -2.506 1 27.64 41 SER B O 1
ATOM 1851 N N . GLU B 1 42 ? -24.391 9.086 -3.391 1 28.19 42 GLU B N 1
ATOM 1852 C CA . GLU B 1 42 ? -23.281 8.234 -2.979 1 28.19 42 GLU B CA 1
ATOM 1853 C C . GLU B 1 42 ? -22 8.594 -3.727 1 28.19 42 GLU B C 1
ATOM 1855 O O . GLU B 1 42 ? -21.875 8.312 -4.918 1 28.19 42 GLU B O 1
ATOM 1860 N N . ILE B 1 43 ? -21.594 9.766 -3.564 1 27.81 43 ILE B N 1
ATOM 1861 C CA . ILE B 1 43 ? -20.219 9.93 -4.043 1 27.81 43 ILE B CA 1
ATOM 1862 C C . ILE B 1 43 ? -19.359 8.781 -3.535 1 27.81 43 ILE B C 1
ATOM 1864 O O . ILE B 1 43 ? -19.078 8.688 -2.338 1 27.81 43 ILE B O 1
ATOM 1868 N N . GLU B 1 44 ? -19.625 7.516 -4.016 1 29.39 44 GLU B N 1
ATOM 1869 C CA . GLU B 1 44 ? -18.828 6.312 -3.799 1 29.39 44 GLU B CA 1
ATOM 1870 C C . GLU B 1 44 ? -17.344 6.637 -3.725 1 29.39 44 GLU B C 1
ATOM 1872 O O . GLU B 1 44 ? -16.703 6.832 -4.754 1 29.39 44 GLU B O 1
ATOM 1877 N N . PHE B 1 45 ? -16.969 7.367 -2.783 1 29.38 45 PHE B N 1
ATOM 1878 C CA . PHE B 1 45 ? -15.531 7.508 -2.545 1 29.38 45 PHE B CA 1
ATOM 1879 C C . PHE B 1 45 ? -14.883 6.145 -2.318 1 29.38 45 PHE B C 1
ATOM 1881 O O . PHE B 1 45 ? -15.148 5.488 -1.309 1 29.38 45 PHE B O 1
ATOM 1888 N N . GLN B 1 46 ? -14.797 5.254 -3.355 1 34.59 46 GLN B N 1
ATOM 1889 C CA . GLN B 1 46 ? -14.07 3.994 -3.457 1 34.59 46 GLN B CA 1
ATOM 1890 C C . GLN B 1 46 ? -12.742 4.062 -2.707 1 34.59 46 GLN B C 1
ATOM 1892 O O . GLN B 1 46 ? -11.938 4.965 -2.938 1 34.59 46 GLN B O 1
ATOM 1897 N N . GLN B 1 47 ? -12.672 3.576 -1.465 1 37.91 47 GLN B N 1
ATOM 1898 C CA . GLN B 1 47 ? -11.633 3.385 -0.46 1 37.91 47 GLN B CA 1
ATOM 1899 C C . GLN B 1 47 ? -10.406 2.703 -1.062 1 37.91 47 GLN B C 1
ATOM 1901 O O . GLN B 1 47 ? -10.469 1.541 -1.467 1 37.91 47 GLN B O 1
ATOM 1906 N N . SER B 1 48 ? -9.766 3.123 -2.145 1 42.88 48 SER B N 1
ATOM 1907 C CA . SER B 1 48 ? -8.695 2.533 -2.943 1 42.88 48 SER B CA 1
ATOM 1908 C C . SER B 1 48 ? -7.43 2.33 -2.113 1 42.88 48 SER B C 1
ATOM 1910 O O . SER B 1 48 ? -6.824 3.299 -1.651 1 42.88 48 SER B O 1
ATOM 1912 N N . SER B 1 49 ? -7.445 1.536 -0.907 1 49.28 49 SER B N 1
ATOM 1913 C CA . SER B 1 49 ? -6.094 1.199 -0.472 1 49.28 49 SER B CA 1
ATOM 1914 C C . SER B 1 49 ? -5.371 0.36 -1.519 1 49.28 49 SER B C 1
ATOM 1916 O O . SER B 1 49 ? -5.992 -0.434 -2.227 1 49.28 49 SER B O 1
ATOM 1918 N N . GLU B 1 50 ? -4.199 0.639 -1.782 1 64.62 50 GLU B N 1
ATOM 1919 C CA . GLU B 1 50 ? -3.551 -0.046 -2.896 1 64.62 50 GLU B CA 1
ATOM 1920 C C . GLU B 1 50 ? -3.328 -1.523 -2.582 1 64.62 50 GLU B C 1
ATOM 1922 O O . GLU B 1 50 ? -3.529 -2.383 -3.441 1 64.62 50 GLU B O 1
ATOM 1927 N N . LEU B 1 51 ? -2.971 -1.921 -1.258 1 81.25 51 LEU B N 1
ATOM 1928 C CA . LEU B 1 51 ? -2.873 -3.336 -0.921 1 81.25 51 LEU B CA 1
ATOM 1929 C C . LEU B 1 51 ? -4.254 -3.934 -0.673 1 81.25 51 LEU B C 1
ATOM 1931 O O . LEU B 1 51 ? -4.535 -5.059 -1.098 1 81.25 51 LEU B O 1
ATOM 1935 N N . GLY B 1 52 ? -5.117 -3.281 -0.021 1 82.62 52 GLY B N 1
ATOM 1936 C CA . GLY B 1 52 ? -6.504 -3.654 0.223 1 82.62 52 GLY B CA 1
ATOM 1937 C C . GLY B 1 52 ? -6.645 -4.883 1.101 1 82.62 52 GLY B C 1
ATOM 1938 O O . GLY B 1 52 ? -5.645 -5.48 1.508 1 82.62 52 GLY B O 1
ATOM 1939 N N . LYS B 1 53 ? -7.852 -5.305 1.376 1 85.56 53 LYS B N 1
ATOM 1940 C CA . LYS B 1 53 ? -8.203 -6.418 2.25 1 85.56 53 LYS B CA 1
ATOM 1941 C C . LYS B 1 53 ? -7.621 -7.73 1.734 1 85.56 53 LYS B C 1
ATOM 1943 O O . LYS B 1 53 ? -7.051 -8.508 2.504 1 85.56 53 LYS B O 1
ATOM 1948 N N . PHE B 1 54 ? -7.699 -7.926 0.53 1 92.44 54 PHE B N 1
ATOM 1949 C CA . PHE B 1 54 ? -7.301 -9.211 -0.038 1 92.44 54 PHE B CA 1
ATOM 1950 C C . PHE B 1 54 ? -5.785 -9.305 -0.145 1 92.44 54 PHE B C 1
ATOM 1952 O O . PHE B 1 54 ? -5.215 -10.391 -0.001 1 92.44 54 PHE B O 1
ATOM 1959 N N . GLY B 1 55 ? -5.145 -8.18 -0.424 1 93.06 55 GLY B N 1
ATOM 1960 C CA . GLY B 1 55 ? -3.691 -8.172 -0.35 1 93.06 55 GLY B CA 1
ATOM 1961 C C . GLY B 1 55 ? -3.162 -8.516 1.029 1 93.06 55 GLY B C 1
ATOM 1962 O O . GLY B 1 55 ? -2.211 -9.289 1.158 1 93.06 55 GLY B O 1
ATOM 1963 N N . GLU B 1 56 ? -3.762 -7.938 2.006 1 90.25 56 GLU B N 1
ATOM 1964 C CA . GLU B 1 56 ? -3.373 -8.25 3.377 1 90.25 56 GLU B CA 1
ATOM 1965 C C . GLU B 1 56 ? -3.586 -9.734 3.688 1 90.25 56 GLU B C 1
ATOM 1967 O O . GLU B 1 56 ? -2.748 -10.359 4.336 1 90.25 56 GLU B O 1
ATOM 1972 N N . MET B 1 57 ? -4.707 -10.211 3.264 1 91.44 57 MET B N 1
ATOM 1973 C CA . MET B 1 57 ? -5 -11.633 3.451 1 91.44 57 MET B CA 1
ATOM 1974 C C . MET B 1 57 ? -3.906 -12.5 2.828 1 91.44 57 MET B C 1
ATOM 1976 O O . MET B 1 57 ? -3.461 -13.469 3.436 1 91.44 57 MET B O 1
ATOM 1980 N N . MET B 1 58 ? -3.502 -12.172 1.646 1 95.75 58 MET B N 1
ATOM 1981 C CA . MET B 1 58 ? -2.434 -12.914 0.978 1 95.75 58 MET B CA 1
ATOM 1982 C C . MET B 1 58 ? -1.176 -12.945 1.839 1 95.75 58 MET B C 1
ATOM 1984 O O . MET B 1 58 ? -0.571 -14 2.021 1 95.75 58 MET B O 1
ATOM 1988 N N . LEU B 1 59 ? -0.832 -11.844 2.363 1 94.75 59 LEU B N 1
ATOM 1989 C CA . LEU B 1 59 ? 0.423 -11.734 3.098 1 94.75 59 LEU B CA 1
ATOM 1990 C C . LEU B 1 59 ? 0.348 -12.484 4.422 1 94.75 59 LEU B C 1
ATOM 1992 O O . LEU B 1 59 ? 1.352 -13.031 4.891 1 94.75 59 LEU B O 1
ATOM 1996 N N . GLU B 1 60 ? -0.829 -12.555 5 1 93.25 60 GLU B N 1
ATOM 1997 C CA . GLU B 1 60 ? -1.018 -13.273 6.254 1 93.25 60 GLU B CA 1
ATOM 1998 C C . GLU B 1 60 ? -0.848 -14.773 6.059 1 93.25 60 GLU B C 1
ATOM 2000 O O . GLU B 1 60 ? -0.62 -15.508 7.023 1 93.25 60 GLU B O 1
ATOM 2005 N N . MET B 1 61 ? -1.008 -15.203 4.879 1 95.88 61 MET B N 1
ATOM 2006 C CA . MET B 1 61 ? -0.898 -16.625 4.582 1 95.88 61 MET B CA 1
ATOM 2007 C C . MET B 1 61 ? 0.563 -17.047 4.484 1 95.88 61 MET B C 1
ATOM 2009 O O . MET B 1 61 ? 0.865 -18.25 4.445 1 95.88 61 MET B O 1
ATOM 2013 N N . LEU B 1 62 ? 1.506 -16.125 4.445 1 96.81 62 LEU B N 1
ATOM 2014 C CA . LEU B 1 62 ? 2.922 -16.438 4.266 1 96.81 62 LEU B CA 1
ATOM 2015 C C . LEU B 1 62 ? 3.637 -16.5 5.613 1 96.81 62 LEU B C 1
ATOM 2017 O O . LEU B 1 62 ? 3.312 -15.742 6.531 1 96.81 62 LEU B O 1
ATOM 2021 N N . PRO B 1 63 ? 4.664 -17.422 5.711 1 93.19 63 PRO B N 1
ATOM 2022 C CA . PRO B 1 63 ? 5.496 -17.391 6.914 1 93.19 63 PRO B CA 1
ATOM 2023 C C . PRO B 1 63 ? 6.305 -16.094 7.031 1 93.19 63 PRO B C 1
ATOM 2025 O O . PRO B 1 63 ? 6.703 -15.516 6.02 1 93.19 63 PRO B O 1
ATOM 2028 N N . THR B 1 64 ? 6.555 -15.68 8.195 1 87.38 64 THR B N 1
ATOM 2029 C CA . THR B 1 64 ? 7.16 -14.375 8.422 1 87.38 64 THR B CA 1
ATOM 2030 C C . THR B 1 64 ? 8.68 -14.484 8.461 1 87.38 64 THR B C 1
ATOM 2032 O O . THR B 1 64 ? 9.383 -13.469 8.391 1 87.38 64 THR B O 1
ATOM 2035 N N . ASP B 1 65 ? 9.234 -15.578 8.523 1 91.38 65 ASP B N 1
ATOM 2036 C CA . ASP B 1 65 ? 10.664 -15.742 8.742 1 91.38 65 ASP B CA 1
ATOM 2037 C C . ASP B 1 65 ? 11.375 -16.156 7.453 1 91.38 65 ASP B C 1
ATOM 2039 O O . ASP B 1 65 ? 12.586 -16.375 7.449 1 91.38 65 ASP B O 1
ATOM 2043 N N . LEU B 1 66 ? 10.656 -16.25 6.336 1 95.31 66 LEU B N 1
ATOM 2044 C CA . LEU B 1 66 ? 11.227 -16.594 5.043 1 95.31 66 LEU B CA 1
ATOM 2045 C C . LEU B 1 66 ? 11.078 -15.445 4.051 1 95.31 66 LEU B C 1
ATOM 2047 O O . LEU B 1 66 ? 10.133 -14.656 4.148 1 95.31 66 LEU B O 1
ATOM 2051 N N . ALA B 1 67 ? 12.055 -15.445 3.168 1 97.38 67 ALA B N 1
ATOM 2052 C CA . ALA B 1 67 ? 12.031 -14.391 2.158 1 97.38 67 ALA B CA 1
ATOM 2053 C C . ALA B 1 67 ? 11.039 -14.711 1.047 1 97.38 67 ALA B C 1
ATOM 2055 O O . ALA B 1 67 ? 11.07 -15.797 0.47 1 97.38 67 ALA B O 1
ATOM 2056 N N . PHE B 1 68 ? 10.172 -13.734 0.801 1 98.31 68 PHE B N 1
ATOM 2057 C CA . PHE B 1 68 ? 9.227 -13.859 -0.302 1 98.31 68 PHE B CA 1
ATOM 2058 C C . PHE B 1 68 ? 9.125 -12.547 -1.073 1 98.31 68 PHE B C 1
ATOM 2060 O O . PHE B 1 68 ? 9.297 -11.469 -0.502 1 98.31 68 PHE B O 1
ATOM 2067 N N . THR B 1 69 ? 8.906 -12.602 -2.33 1 98.81 69 THR B N 1
ATOM 2068 C CA . THR B 1 69 ? 8.328 -11.523 -3.131 1 98.81 69 THR B CA 1
ATOM 2069 C C . THR B 1 69 ? 6.906 -11.867 -3.559 1 98.81 69 THR B C 1
ATOM 2071 O O . THR B 1 69 ? 6.648 -12.977 -4.043 1 98.81 69 THR B O 1
ATOM 2074 N N . VAL B 1 70 ? 6.039 -10.961 -3.299 1 98.75 70 VAL B N 1
ATOM 2075 C CA . VAL B 1 70 ? 4.652 -11.18 -3.697 1 98.75 70 VAL B CA 1
ATOM 2076 C C . VAL B 1 70 ? 4.211 -10.078 -4.66 1 98.75 70 VAL B C 1
ATOM 2078 O O . VAL B 1 70 ? 4.383 -8.891 -4.379 1 98.75 70 VAL B O 1
ATOM 2081 N N . PHE B 1 71 ? 3.721 -10.477 -5.828 1 98.69 71 PHE B N 1
ATOM 2082 C CA . PHE B 1 71 ? 3.066 -9.578 -6.773 1 98.69 71 PHE B CA 1
ATOM 2083 C C . PHE B 1 71 ? 1.569 -9.5 -6.496 1 98.69 71 PHE B C 1
ATOM 2085 O O . PHE B 1 71 ? 0.788 -10.273 -7.051 1 98.69 71 PHE B O 1
ATOM 2092 N N . VAL B 1 72 ? 1.205 -8.539 -5.68 1 97.56 72 VAL B N 1
ATOM 2093 C CA . VAL B 1 72 ? -0.145 -8.469 -5.129 1 97.56 72 VAL B CA 1
ATOM 2094 C C . VAL B 1 72 ? -1.037 -7.648 -6.059 1 97.56 72 VAL B C 1
ATOM 2096 O O . VAL B 1 72 ? -0.712 -6.504 -6.395 1 97.56 72 VAL B O 1
ATOM 2099 N N . PRO B 1 73 ? -2.178 -8.172 -6.469 1 96.94 73 PRO B N 1
ATOM 2100 C CA . PRO B 1 73 ? -3.115 -7.316 -7.203 1 96.94 73 PRO B CA 1
ATOM 2101 C C . PRO B 1 73 ? -3.648 -6.16 -6.355 1 96.94 73 PRO B C 1
ATOM 2103 O O . PRO B 1 73 ? -3.84 -6.312 -5.148 1 96.94 73 PRO B O 1
ATOM 2106 N N . SER B 1 74 ? -3.801 -5.055 -7.008 1 93.31 74 SER B N 1
ATOM 2107 C CA . SER B 1 74 ? -4.469 -3.941 -6.34 1 93.31 74 SER B CA 1
ATOM 2108 C C . SER B 1 74 ? -5.91 -4.297 -5.984 1 93.31 74 SER B C 1
ATOM 2110 O O . SER B 1 74 ? -6.449 -5.285 -6.48 1 93.31 74 SER B O 1
ATOM 2112 N N . GLU B 1 75 ? -6.52 -3.463 -5.172 1 89.25 75 GLU B N 1
ATOM 2113 C CA . GLU B 1 75 ? -7.926 -3.666 -4.832 1 89.25 75 GLU B CA 1
ATOM 2114 C C . GLU B 1 75 ? -8.805 -3.625 -6.078 1 89.25 75 GLU B C 1
ATOM 2116 O O . GLU B 1 75 ? -9.703 -4.457 -6.238 1 89.25 75 GLU B O 1
ATOM 2121 N N . ARG B 1 76 ? -8.562 -2.711 -6.914 1 88.44 76 ARG B N 1
ATOM 2122 C CA . ARG B 1 76 ? -9.312 -2.59 -8.164 1 88.44 76 ARG B CA 1
ATOM 2123 C C . ARG B 1 76 ? -9.125 -3.828 -9.031 1 88.44 76 ARG B C 1
ATOM 2125 O O . ARG B 1 76 ? -10.07 -4.277 -9.688 1 88.44 76 ARG B O 1
ATOM 2132 N N . ALA B 1 77 ? -7.953 -4.324 -9.047 1 94.12 77 ALA B N 1
ATOM 2133 C CA . ALA B 1 77 ? -7.668 -5.516 -9.844 1 94.12 77 ALA B CA 1
ATOM 2134 C C . ALA B 1 77 ? -8.445 -6.719 -9.32 1 94.12 77 ALA B C 1
ATOM 2136 O O . ALA B 1 77 ? -9 -7.492 -10.102 1 94.12 77 ALA B O 1
ATOM 2137 N N . PHE B 1 78 ? -8.516 -6.906 -7.977 1 94.25 78 PHE B N 1
ATOM 2138 C CA . PHE B 1 78 ? -9.305 -7.984 -7.391 1 94.25 78 PHE B CA 1
ATOM 2139 C C . PHE B 1 78 ? -10.773 -7.863 -7.777 1 94.25 78 PHE B C 1
ATOM 2141 O O . PHE B 1 78 ? -11.414 -8.859 -8.125 1 94.25 78 PHE B O 1
ATOM 2148 N N . GLU B 1 79 ? -11.219 -6.688 -7.688 1 90.62 79 GLU B N 1
ATOM 2149 C CA . GLU B 1 79 ? -12.625 -6.453 -8.008 1 90.62 79 GLU B CA 1
ATOM 2150 C C . GLU B 1 79 ? -12.898 -6.688 -9.492 1 90.62 79 GLU B C 1
ATOM 2152 O O . GLU B 1 79 ? -13.828 -7.41 -9.844 1 90.62 79 GLU B O 1
ATOM 2157 N N . HIS B 1 80 ? -12.164 -6.094 -10.32 1 91.5 80 HIS B N 1
ATOM 2158 C CA . HIS B 1 80 ? -12.383 -6.125 -11.766 1 91.5 80 HIS B CA 1
ATOM 2159 C C . HIS B 1 80 ? -12.172 -7.527 -12.32 1 91.5 80 HIS B C 1
ATOM 2161 O O . HIS B 1 80 ? -12.984 -8.008 -13.117 1 91.5 80 HIS B O 1
ATOM 2167 N N . ASP B 1 81 ? -11.109 -8.188 -11.938 1 94.5 81 ASP B N 1
ATOM 2168 C CA . ASP B 1 81 ? -10.703 -9.438 -12.586 1 94.5 81 ASP B CA 1
ATOM 2169 C C . ASP B 1 81 ? -11.367 -10.641 -11.922 1 94.5 81 ASP B C 1
ATOM 2171 O O . ASP B 1 81 ? -11.562 -11.68 -12.562 1 94.5 81 ASP B O 1
ATOM 2175 N N . LEU B 1 82 ? -11.742 -10.547 -10.602 1 94.5 82 LEU B N 1
ATOM 2176 C CA . LEU B 1 82 ? -12.203 -11.734 -9.883 1 94.5 82 LEU B CA 1
ATOM 2177 C C . LEU B 1 82 ? -13.57 -11.484 -9.258 1 94.5 82 LEU B C 1
ATOM 2179 O O . LEU B 1 82 ? -14.148 -12.391 -8.648 1 94.5 82 LEU B O 1
ATOM 2183 N N . GLY B 1 83 ? -14.055 -10.258 -9.297 1 89.88 83 GLY B N 1
ATOM 2184 C CA . GLY B 1 83 ? -15.352 -9.93 -8.719 1 89.88 83 GLY B CA 1
ATOM 2185 C C . GLY B 1 83 ? -15.328 -9.867 -7.203 1 89.88 83 GLY B C 1
ATOM 2186 O O . GLY B 1 83 ? -16.375 -9.961 -6.559 1 89.88 83 GLY B O 1
ATOM 2187 N N . LEU B 1 84 ? -14.148 -9.711 -6.617 1 89.94 84 LEU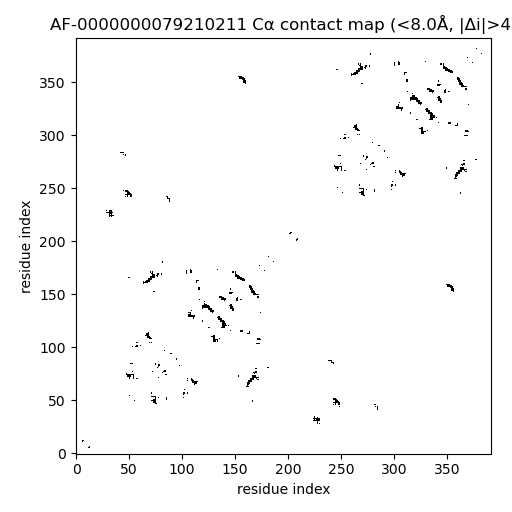 B N 1
ATOM 2188 C CA . LEU B 1 84 ? -14 -9.664 -5.168 1 89.94 84 LEU B CA 1
ATOM 2189 C C . LEU B 1 84 ? -13.984 -8.219 -4.668 1 89.94 84 LEU B C 1
ATOM 2191 O O . LEU B 1 84 ? -13.078 -7.453 -5 1 89.94 84 LEU B O 1
ATOM 2195 N N . ARG B 1 85 ? -14.883 -7.906 -3.773 1 83.12 85 ARG B N 1
ATOM 2196 C CA . ARG B 1 85 ? -14.984 -6.555 -3.23 1 83.12 85 ARG B CA 1
ATOM 2197 C C . ARG B 1 85 ? -14.625 -6.531 -1.749 1 83.12 85 ARG B C 1
ATOM 2199 O O . ARG B 1 85 ? -15.156 -7.32 -0.963 1 83.12 85 ARG B O 1
ATOM 2206 N N . GLY B 1 86 ? -13.789 -5.578 -1.387 1 75.38 86 GLY B N 1
ATOM 2207 C CA . GLY B 1 86 ? -13.242 -5.52 -0.04 1 75.38 86 GLY B CA 1
ATOM 2208 C C . GLY B 1 86 ? -14.211 -4.934 0.971 1 75.38 86 GLY B C 1
ATOM 2209 O O . GLY B 1 86 ? -14.039 -5.109 2.178 1 75.38 86 GLY B O 1
ATOM 2210 N N . ASN B 1 87 ? -15.148 -4.223 0.656 1 68.69 87 ASN B N 1
ATOM 2211 C CA . ASN B 1 87 ? -15.992 -3.467 1.579 1 68.69 87 ASN B CA 1
ATOM 2212 C C . ASN B 1 87 ? -17.219 -4.273 2.01 1 68.69 87 ASN B C 1
ATOM 2214 O O . ASN B 1 87 ? -18.078 -3.764 2.727 1 68.69 87 ASN B O 1
ATOM 2218 N N . HIS B 1 88 ? -17.156 -5.5 1.699 1 67.62 88 HIS B N 1
ATOM 2219 C CA . HIS B 1 88 ? -18.344 -6.273 2.045 1 67.62 88 HIS B CA 1
ATOM 2220 C C . HIS B 1 88 ? -18.016 -7.395 3.021 1 67.62 88 HIS B C 1
ATOM 2222 O O . HIS B 1 88 ? -16.922 -7.969 2.963 1 67.62 88 HIS B O 1
ATOM 2228 N N . SER B 1 89 ? -18.922 -7.414 4.094 1 72.69 89 SER B N 1
ATOM 2229 C CA . SER B 1 89 ? -18.797 -8.57 4.973 1 72.69 89 SER B CA 1
ATOM 2230 C C . SER B 1 89 ? -19.141 -9.859 4.23 1 72.69 89 SER B C 1
ATOM 2232 O O . SER B 1 89 ? -20.047 -9.891 3.4 1 72.69 89 SER B O 1
ATOM 2234 N N . LEU B 1 90 ? -18.328 -10.758 4.473 1 75.06 90 LEU B N 1
ATOM 2235 C CA . LEU B 1 90 ? -18.5 -12.031 3.783 1 75.06 90 LEU B CA 1
ATOM 2236 C C . LEU B 1 90 ? -19.219 -13.047 4.68 1 75.06 90 LEU B C 1
ATOM 2238 O O . LEU B 1 90 ? -18.922 -13.133 5.875 1 75.06 90 LEU B O 1
ATOM 2242 N N . SER B 1 91 ? -20.312 -13.672 4.113 1 77 91 SER B N 1
ATOM 2243 C CA . SER B 1 91 ? -20.844 -14.859 4.773 1 77 91 SER B CA 1
ATOM 2244 C C . SER B 1 91 ? -19.766 -15.938 4.926 1 77 91 SER B C 1
ATOM 2246 O O . SER B 1 91 ? -18.703 -15.836 4.324 1 77 91 SER B O 1
ATOM 2248 N N . SER B 1 92 ? -20.141 -16.859 5.852 1 82.06 92 SER B N 1
ATOM 2249 C CA . SER B 1 92 ? -19.188 -17.938 6.059 1 82.06 92 SER B CA 1
ATOM 2250 C C . SER B 1 92 ? -18.859 -18.641 4.746 1 82.06 92 SER B C 1
ATOM 2252 O O . SER B 1 92 ? -17.688 -18.953 4.484 1 82.06 92 SER B O 1
ATOM 2254 N N . GLU B 1 93 ? -19.859 -18.953 3.979 1 83.69 93 GLU B N 1
ATOM 2255 C CA . GLU B 1 93 ? -19.656 -19.594 2.688 1 83.69 93 GLU B CA 1
ATOM 2256 C C . GLU B 1 93 ? -18.859 -18.703 1.743 1 83.69 93 GLU B C 1
ATOM 2258 O O . GLU B 1 93 ? -17.938 -19.172 1.062 1 83.69 93 GLU B O 1
ATOM 2263 N N . GLU B 1 94 ? -19.172 -17.484 1.713 1 84.75 94 GLU B N 1
ATOM 2264 C CA . GLU B 1 94 ? -18.469 -16.531 0.872 1 84.75 94 GLU B CA 1
ATOM 2265 C C . GLU B 1 94 ? -17.016 -16.391 1.314 1 84.75 94 GLU B C 1
ATOM 2267 O O . GLU B 1 94 ? -16.125 -16.203 0.483 1 84.75 94 GLU B O 1
ATOM 2272 N N . TRP B 1 95 ? -16.844 -16.516 2.619 1 87.75 95 TRP B N 1
ATOM 2273 C CA . TRP B 1 95 ? -15.484 -16.438 3.154 1 87.75 95 TRP B CA 1
ATOM 2274 C C . TRP B 1 95 ? -14.633 -17.594 2.65 1 87.75 95 TRP B C 1
ATOM 2276 O O . TRP B 1 95 ? -13.492 -17.391 2.229 1 87.75 95 TRP B O 1
ATOM 2286 N N . ASN B 1 96 ? -15.148 -18.766 2.713 1 90.44 96 ASN B N 1
ATOM 2287 C CA . ASN B 1 96 ? -14.414 -19.953 2.266 1 90.44 96 ASN B CA 1
ATOM 2288 C C . ASN B 1 96 ? -14.055 -19.859 0.786 1 90.44 96 ASN B C 1
ATOM 2290 O O . ASN B 1 96 ? -12.93 -20.172 0.395 1 90.44 96 ASN B O 1
ATOM 2294 N N . ASN B 1 97 ? -15.016 -19.469 -0.057 1 91 97 ASN B N 1
ATOM 2295 C CA . ASN B 1 97 ? -14.766 -19.328 -1.486 1 91 97 ASN B CA 1
ATOM 2296 C C . ASN B 1 97 ? -13.734 -18.234 -1.763 1 91 97 ASN B C 1
ATOM 2298 O O . ASN B 1 97 ? -12.859 -18.406 -2.615 1 91 97 ASN B O 1
ATOM 2302 N N . THR B 1 98 ? -13.875 -17.172 -1.035 1 92.19 98 THR B N 1
ATOM 2303 C CA . THR B 1 98 ? -12.93 -16.062 -1.174 1 92.19 98 THR B CA 1
ATOM 2304 C C . THR B 1 98 ? -11.523 -16.5 -0.756 1 92.19 98 THR B C 1
ATOM 2306 O O . THR B 1 98 ? -10.547 -16.219 -1.455 1 92.19 98 THR B O 1
ATOM 2309 N N . TYR B 1 99 ? -11.5 -17.188 0.357 1 93.75 99 TYR B N 1
ATOM 2310 C CA . TYR B 1 99 ? -10.211 -17.656 0.856 1 93.75 99 TYR B CA 1
ATOM 2311 C C . TYR B 1 99 ? -9.547 -18.578 -0.157 1 93.75 99 TYR B C 1
ATOM 2313 O O . TYR B 1 99 ? -8.344 -18.484 -0.402 1 93.75 99 TYR B O 1
ATOM 2321 N N . ALA B 1 100 ? -10.266 -19.453 -0.775 1 95.06 100 ALA B N 1
ATOM 2322 C CA . ALA B 1 100 ? -9.727 -20.375 -1.771 1 95.06 100 ALA B CA 1
ATOM 2323 C C . ALA B 1 100 ? -9.211 -19.609 -2.994 1 95.06 100 ALA B C 1
ATOM 2325 O O . ALA B 1 100 ? -8.148 -19.938 -3.523 1 95.06 100 ALA B O 1
ATOM 2326 N N . THR B 1 101 ? -9.992 -18.656 -3.41 1 95.94 101 THR B N 1
ATOM 2327 C CA . THR B 1 101 ? -9.602 -17.859 -4.574 1 95.94 101 THR B CA 1
ATOM 2328 C C . THR B 1 101 ? -8.328 -17.078 -4.293 1 95.94 101 THR B C 1
ATOM 2330 O O . THR B 1 101 ? -7.395 -17.094 -5.102 1 95.94 101 THR B O 1
ATOM 2333 N N . VAL B 1 102 ? -8.266 -16.453 -3.133 1 96.56 102 VAL B N 1
ATOM 2334 C CA . VAL B 1 102 ? -7.113 -15.641 -2.754 1 96.56 102 VAL B CA 1
ATOM 2335 C C . VAL B 1 102 ? -5.887 -16.531 -2.592 1 96.56 102 VAL B C 1
ATOM 2337 O O . VAL B 1 102 ? -4.781 -16.156 -2.996 1 96.56 102 VAL B O 1
ATOM 2340 N N . SER B 1 103 ? -6.074 -17.688 -2.057 1 97.62 103 SER B N 1
ATOM 2341 C CA . SER B 1 103 ? -4.988 -18.656 -1.906 1 97.62 103 SER B CA 1
ATOM 2342 C C . SER B 1 103 ? -4.426 -19.062 -3.262 1 97.62 103 SER B C 1
ATOM 2344 O O . SER B 1 103 ? -3.211 -19.203 -3.416 1 97.62 103 SER B O 1
ATOM 2346 N N . ARG B 1 104 ? -5.301 -19.266 -4.203 1 97.44 104 ARG B N 1
ATOM 2347 C CA . ARG B 1 104 ? -4.855 -19.641 -5.539 1 97.44 104 ARG B CA 1
ATOM 2348 C C . ARG B 1 104 ? -4.07 -18.516 -6.191 1 97.44 104 ARG B C 1
ATOM 2350 O O . ARG B 1 104 ? -3.01 -18.75 -6.777 1 97.44 104 ARG B O 1
ATOM 2357 N N . VAL B 1 105 ? -4.562 -17.328 -6.07 1 98.38 105 VAL B N 1
ATOM 2358 C CA . VAL B 1 105 ? -3.865 -16.156 -6.605 1 98.38 105 VAL B CA 1
ATOM 2359 C C . VAL B 1 105 ? -2.477 -16.047 -5.98 1 98.38 105 VAL B C 1
ATOM 2361 O O . VAL B 1 105 ? -1.49 -15.812 -6.68 1 98.38 105 VAL B O 1
ATOM 2364 N N . LEU B 1 106 ? -2.41 -16.219 -4.641 1 98.62 106 LEU B N 1
ATOM 2365 C CA . LEU B 1 106 ? -1.13 -16.203 -3.941 1 98.62 106 LEU B CA 1
ATOM 2366 C C . LEU B 1 106 ? -0.182 -17.25 -4.527 1 98.62 106 LEU B C 1
ATOM 2368 O O . LEU B 1 106 ? 0.998 -16.969 -4.746 1 98.62 106 LEU B O 1
ATOM 2372 N N . GLY B 1 107 ? -0.659 -18.375 -4.793 1 98.44 107 GLY B N 1
ATOM 2373 C CA . GLY B 1 107 ? 0.155 -19.453 -5.359 1 98.44 107 GLY B CA 1
ATOM 2374 C C . GLY B 1 107 ? 0.803 -19.062 -6.68 1 98.44 107 GLY B C 1
ATOM 2375 O O . GLY B 1 107 ? 1.946 -19.438 -6.945 1 98.44 107 GLY B O 1
ATOM 2376 N N . PHE B 1 108 ? 0.128 -18.234 -7.492 1 98.44 108 PHE B N 1
ATOM 2377 C CA . PHE B 1 108 ? 0.602 -17.844 -8.812 1 98.44 108 PHE B CA 1
ATOM 2378 C C . PHE B 1 108 ? 1.55 -16.641 -8.719 1 98.44 108 PHE B C 1
ATOM 2380 O O . PHE B 1 108 ? 2.326 -16.391 -9.641 1 98.44 108 PHE B O 1
ATOM 2387 N N . SER B 1 109 ? 1.56 -15.961 -7.633 1 98.69 109 SER B N 1
ATOM 2388 C CA . SER B 1 109 ? 2.137 -14.625 -7.684 1 98.69 109 SER B CA 1
ATOM 2389 C C . SER B 1 109 ? 3.221 -14.445 -6.625 1 98.69 109 SER B C 1
ATOM 2391 O O . SER B 1 109 ? 3.828 -13.375 -6.523 1 98.69 109 SER B O 1
ATOM 2393 N N . ALA B 1 110 ? 3.467 -15.484 -5.801 1 98.75 110 ALA B N 1
ATOM 2394 C CA . ALA B 1 110 ? 4.504 -15.414 -4.773 1 98.75 110 ALA B CA 1
ATOM 2395 C C . ALA B 1 110 ? 5.73 -16.219 -5.184 1 98.75 110 ALA B C 1
ATOM 2397 O O . ALA B 1 110 ? 5.605 -17.344 -5.707 1 98.75 110 ALA B O 1
ATOM 2398 N N . VAL B 1 111 ? 6.863 -15.633 -4.992 1 98.88 111 VAL B N 1
ATOM 2399 C CA . VAL B 1 111 ? 8.148 -16.266 -5.285 1 98.88 111 VAL B CA 1
ATOM 2400 C C . VAL B 1 111 ? 8.984 -16.344 -4.012 1 98.88 111 VAL B C 1
ATOM 2402 O O . VAL B 1 111 ? 9.141 -15.352 -3.299 1 98.88 111 VAL B O 1
ATOM 2405 N N . PRO B 1 112 ? 9.562 -17.547 -3.672 1 98.19 112 PRO B N 1
ATOM 2406 C CA . PRO B 1 112 ? 10.305 -17.703 -2.422 1 98.19 112 PRO B CA 1
ATOM 2407 C C . PRO B 1 112 ? 11.727 -17.125 -2.506 1 98.19 112 PRO B C 1
ATOM 2409 O O . PRO B 1 112 ? 12.695 -17.859 -2.285 1 98.19 112 PRO B O 1
ATOM 2412 N N . ARG B 1 113 ? 11.891 -15.914 -2.77 1 98.31 113 ARG B N 1
ATOM 2413 C CA . ARG B 1 113 ? 13.102 -15.094 -2.74 1 98.31 113 ARG B CA 1
ATOM 2414 C C . ARG B 1 113 ? 12.766 -13.609 -2.85 1 98.31 113 ARG B C 1
ATOM 2416 O O . ARG B 1 113 ? 11.648 -13.25 -3.229 1 98.31 113 ARG B O 1
ATOM 2423 N N . LYS B 1 114 ? 13.664 -12.836 -2.545 1 98.06 114 LYS B N 1
ATOM 2424 C CA . LYS B 1 114 ? 13.461 -11.398 -2.697 1 98.06 114 LYS B CA 1
ATOM 2425 C C . LYS B 1 114 ? 13.789 -10.945 -4.117 1 98.06 114 LYS B C 1
ATOM 2427 O O . LYS B 1 114 ? 14.852 -11.273 -4.652 1 98.06 114 LYS B O 1
ATOM 2432 N N . ILE B 1 115 ? 12.883 -10.25 -4.758 1 98.44 115 ILE B N 1
ATOM 2433 C CA . ILE B 1 115 ? 13.055 -9.664 -6.082 1 98.44 115 ILE B CA 1
ATOM 2434 C C . ILE B 1 115 ? 12.703 -8.18 -6.035 1 98.44 115 ILE B C 1
ATOM 2436 O O . ILE B 1 115 ? 11.531 -7.812 -5.934 1 98.44 115 ILE B O 1
ATOM 2440 N N . TYR B 1 116 ? 13.727 -7.383 -6.16 1 97.31 116 TYR B N 1
ATOM 2441 C CA . TYR B 1 116 ? 13.531 -5.938 -6.219 1 97.31 116 TYR B CA 1
ATOM 2442 C C . TYR B 1 116 ? 13.445 -5.457 -7.66 1 97.31 116 TYR B C 1
ATOM 2444 O O . TYR B 1 116 ? 13.984 -6.09 -8.57 1 97.31 116 TYR B O 1
ATOM 2452 N N . SER B 1 117 ? 12.727 -4.316 -7.812 1 96.62 117 SER B N 1
ATOM 2453 C CA . SER B 1 117 ? 12.594 -3.758 -9.156 1 96.62 117 SER B CA 1
ATOM 2454 C C . SER B 1 117 ? 13.953 -3.463 -9.773 1 96.62 117 SER B C 1
ATOM 2456 O O . SER B 1 117 ? 14.156 -3.664 -10.969 1 96.62 117 SER B O 1
ATOM 2458 N N . ASP B 1 118 ? 14.93 -3.039 -8.961 1 94.44 118 ASP B N 1
ATOM 2459 C CA . ASP B 1 118 ? 16.234 -2.648 -9.461 1 94.44 118 ASP B CA 1
ATOM 2460 C C . AS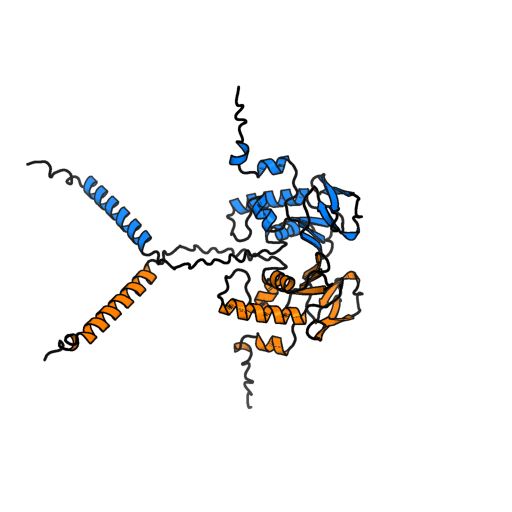P B 1 118 ? 17.047 -3.867 -9.906 1 94.44 118 ASP B C 1
ATOM 2462 O O . ASP B 1 118 ? 18.062 -3.732 -10.594 1 94.44 118 ASP B O 1
ATOM 2466 N N . SER B 1 119 ? 16.688 -5.055 -9.516 1 96 119 SER B N 1
ATOM 2467 C CA . SER B 1 119 ? 17.391 -6.273 -9.906 1 96 119 SER B CA 1
ATOM 2468 C C . SER B 1 119 ? 16.984 -6.711 -11.312 1 96 119 SER B C 1
ATOM 2470 O O . SER B 1 119 ? 17.609 -7.602 -11.891 1 96 119 SER B O 1
ATOM 2472 N N . ILE B 1 120 ? 15.938 -6.055 -11.875 1 97.5 120 ILE B N 1
ATOM 2473 C CA . ILE B 1 120 ? 15.461 -6.359 -13.219 1 97.5 120 ILE B CA 1
ATOM 2474 C C . ILE B 1 120 ? 16 -5.324 -14.203 1 97.5 120 ILE B C 1
ATOM 2476 O O . ILE B 1 120 ? 15.586 -4.16 -14.18 1 97.5 120 ILE B O 1
ATOM 2480 N N . PRO B 1 121 ? 16.906 -5.73 -15.125 1 94.38 121 PRO B N 1
ATOM 2481 C CA . PRO B 1 121 ? 17.438 -4.766 -16.078 1 94.38 121 PRO B CA 1
ATOM 2482 C C . PRO B 1 121 ? 16.422 -4.359 -17.141 1 94.38 121 PRO B C 1
ATOM 2484 O O . PRO B 1 121 ? 15.586 -5.176 -17.547 1 94.38 121 PRO B O 1
ATOM 2487 N N . ILE B 1 122 ? 16.562 -3.127 -17.578 1 92.06 122 ILE B N 1
ATOM 2488 C CA . ILE B 1 122 ? 15.711 -2.648 -18.656 1 92.06 122 ILE B CA 1
ATOM 2489 C C . ILE B 1 122 ? 16.016 -3.434 -19.938 1 92.06 122 ILE B C 1
ATOM 2491 O O . ILE B 1 122 ? 17.172 -3.682 -20.25 1 92.06 122 ILE B O 1
ATOM 2495 N N . GLY B 1 123 ? 15.023 -3.875 -20.641 1 91.75 123 GLY B N 1
ATOM 2496 C CA . GLY B 1 123 ? 15.195 -4.57 -21.906 1 91.75 123 GLY B CA 1
ATOM 2497 C C . GLY B 1 123 ? 15.438 -6.059 -21.734 1 91.75 123 GLY B C 1
ATOM 2498 O O . GLY B 1 123 ? 15.609 -6.781 -22.719 1 91.75 123 GLY B O 1
ATOM 2499 N N . LYS B 1 124 ? 15.5 -6.469 -20.5 1 94.44 124 LYS B N 1
ATOM 2500 C CA . LYS B 1 124 ? 15.695 -7.895 -20.266 1 94.44 124 LYS B CA 1
ATOM 2501 C C . LYS B 1 124 ? 14.547 -8.484 -19.453 1 94.44 124 LYS B C 1
ATOM 2503 O O . LYS B 1 124 ? 13.883 -7.766 -18.703 1 94.44 124 LYS B O 1
ATOM 2508 N N . GLU B 1 125 ? 14.391 -9.688 -19.719 1 97.38 125 GLU B N 1
ATOM 2509 C CA . GLU B 1 125 ? 13.367 -10.43 -19 1 97.38 125 GLU B CA 1
ATOM 2510 C C . GLU B 1 125 ? 13.977 -11.539 -18.141 1 97.38 125 GLU B C 1
ATOM 2512 O O . GLU B 1 125 ? 14.898 -12.227 -18.578 1 97.38 125 GLU B O 1
ATOM 2517 N N . LYS B 1 126 ? 13.516 -11.625 -16.922 1 98.38 126 LYS B N 1
ATOM 2518 C CA . LYS B 1 126 ? 13.898 -12.711 -16.016 1 98.38 126 LYS B CA 1
ATOM 2519 C C . LYS B 1 126 ? 12.703 -13.594 -15.68 1 98.38 126 LYS B C 1
ATOM 2521 O O . LYS B 1 126 ? 11.578 -13.102 -15.547 1 98.38 126 LYS B O 1
ATOM 2526 N N . SER B 1 127 ? 12.992 -14.875 -15.492 1 98.5 127 SER B N 1
ATOM 2527 C CA . SER B 1 127 ? 11.93 -15.812 -15.148 1 98.5 127 SER B CA 1
ATOM 2528 C C . SER B 1 127 ? 12.109 -16.359 -13.734 1 98.5 127 SER B C 1
ATOM 2530 O O . SER B 1 127 ? 13.234 -16.625 -13.305 1 98.5 127 SER B O 1
ATOM 2532 N N . PHE B 1 128 ? 11.023 -16.531 -13.047 1 98.75 128 PHE B N 1
ATOM 2533 C CA . PHE B 1 128 ? 10.992 -17.094 -11.695 1 98.75 128 PHE B CA 1
ATOM 2534 C C . PHE B 1 128 ? 9.844 -18.078 -11.539 1 98.75 128 PHE B C 1
ATOM 2536 O O . PHE B 1 128 ? 8.789 -17.922 -12.156 1 98.75 128 PHE B O 1
ATOM 2543 N N . ASP B 1 129 ? 10.023 -19.031 -10.648 1 98.5 129 ASP B N 1
ATOM 2544 C CA . ASP B 1 129 ? 8.938 -19.938 -10.328 1 98.5 129 ASP B CA 1
ATOM 2545 C C . ASP B 1 129 ? 8.172 -19.469 -9.094 1 98.5 129 ASP B C 1
ATOM 2547 O O . ASP B 1 129 ? 8.773 -19.188 -8.047 1 98.5 129 ASP B O 1
ATOM 2551 N N . SER B 1 130 ? 6.887 -19.422 -9.297 1 98.62 130 SER B N 1
ATOM 2552 C CA . SER B 1 130 ? 6.047 -19.125 -8.148 1 98.62 130 SER B CA 1
ATOM 2553 C C . SER B 1 130 ? 5.918 -20.344 -7.23 1 98.62 130 SER B C 1
ATOM 2555 O O . SER B 1 130 ? 6.434 -21.422 -7.539 1 98.62 130 SER B O 1
ATOM 2557 N N . ILE B 1 131 ? 5.246 -20.125 -6.098 1 97.62 131 ILE B N 1
ATOM 2558 C CA . ILE B 1 131 ? 5.035 -21.188 -5.117 1 97.62 131 ILE B CA 1
ATOM 2559 C C . ILE B 1 131 ? 4.301 -22.359 -5.77 1 97.62 131 ILE B C 1
ATOM 2561 O O . ILE B 1 131 ? 4.57 -23.516 -5.457 1 97.62 131 ILE B O 1
ATOM 2565 N N . SER B 1 132 ? 3.361 -22.078 -6.684 1 96.81 132 SER B N 1
ATOM 2566 C CA . SER B 1 132 ? 2.576 -23.141 -7.32 1 96.81 132 SER B CA 1
ATOM 2567 C C . SER B 1 132 ? 3.33 -23.766 -8.492 1 96.81 132 SER B C 1
ATOM 2569 O O . SER B 1 132 ? 2.863 -24.734 -9.094 1 96.81 132 SER B O 1
ATOM 2571 N N . GLY B 1 133 ? 4.445 -23.156 -8.867 1 97.62 133 GLY B N 1
ATOM 2572 C CA . GLY B 1 133 ? 5.195 -23.641 -10.016 1 97.62 133 GLY B CA 1
ATOM 2573 C C . GLY B 1 133 ? 4.867 -22.891 -11.289 1 97.62 133 GLY B C 1
ATOM 2574 O O . GLY B 1 133 ? 5.43 -23.172 -12.352 1 97.62 133 GLY B O 1
ATOM 2575 N N . PHE B 1 134 ? 3.969 -21.969 -11.234 1 97.94 134 PHE B N 1
ATOM 2576 C CA . PHE B 1 134 ? 3.643 -21.109 -12.367 1 97.94 134 PHE B CA 1
ATOM 2577 C C . PHE B 1 134 ? 4.801 -20.172 -12.688 1 97.94 134 PHE B C 1
ATOM 2579 O O . PHE B 1 134 ? 5.309 -19.484 -11.797 1 97.94 134 PHE B O 1
ATOM 2586 N N . GLU B 1 135 ? 5.207 -20.125 -13.914 1 98.44 135 GLU B N 1
ATOM 2587 C CA . GLU B 1 135 ? 6.355 -19.328 -14.312 1 98.44 135 GLU B CA 1
ATOM 2588 C C . GLU B 1 135 ? 5.969 -17.859 -14.477 1 98.44 135 GLU B C 1
ATOM 2590 O O . GLU B 1 135 ? 4.992 -17.531 -15.156 1 98.44 135 GLU B O 1
ATOM 2595 N N . LEU B 1 136 ? 6.777 -17.062 -13.859 1 98.81 136 LEU B N 1
ATOM 2596 C CA . LEU B 1 136 ? 6.594 -15.625 -13.953 1 98.81 136 LEU B CA 1
ATOM 2597 C C . LEU B 1 136 ? 7.699 -14.992 -14.789 1 98.81 136 LEU B C 1
ATOM 2599 O O . LEU B 1 136 ? 8.883 -15.172 -14.5 1 98.81 136 LEU B O 1
ATOM 2603 N N . TYR B 1 137 ? 7.281 -14.281 -15.836 1 98.62 137 TYR B N 1
ATOM 2604 C CA . TYR B 1 137 ? 8.203 -13.492 -16.641 1 98.62 137 TYR B CA 1
ATOM 2605 C C . TYR B 1 137 ? 8.195 -12.023 -16.219 1 98.62 137 TYR B C 1
ATOM 2607 O O . TYR B 1 137 ? 7.184 -11.336 -16.375 1 98.62 137 TYR B O 1
ATOM 2615 N N . VAL B 1 138 ? 9.328 -11.648 -15.68 1 98.81 138 VAL B N 1
ATOM 2616 C CA . VAL B 1 138 ? 9.43 -10.312 -15.094 1 98.81 138 VAL B CA 1
ATOM 2617 C C . VAL B 1 138 ? 10.336 -9.438 -15.953 1 98.81 138 VAL B C 1
ATOM 2619 O O . VAL B 1 138 ? 11.445 -9.836 -16.312 1 98.81 138 VAL B O 1
ATOM 2622 N N . SER B 1 139 ? 9.805 -8.289 -16.312 1 98.38 139 SER B N 1
ATOM 2623 C CA . SER B 1 139 ? 10.555 -7.336 -17.125 1 98.38 139 SER B CA 1
ATOM 2624 C C . SER B 1 139 ? 10.172 -5.898 -16.766 1 98.38 139 SER B C 1
ATOM 2626 O O . SER B 1 139 ? 9.352 -5.668 -15.875 1 98.38 139 SER B O 1
ATOM 2628 N N . LYS B 1 140 ? 10.82 -4.977 -17.406 1 97.44 140 LYS B N 1
ATOM 2629 C CA . LYS B 1 140 ? 10.461 -3.564 -17.312 1 97.44 140 LYS B CA 1
ATOM 2630 C C . LYS B 1 140 ? 10.062 -3.018 -18.688 1 97.44 140 LYS B C 1
ATOM 2632 O O . LYS B 1 140 ? 10.664 -3.359 -19.703 1 97.44 140 LYS B O 1
ATOM 2637 N N . ASP B 1 141 ? 9.039 -2.182 -18.641 1 94.25 141 ASP B N 1
ATOM 2638 C CA . ASP B 1 141 ? 8.641 -1.576 -19.906 1 94.25 141 ASP B CA 1
ATOM 2639 C C . ASP B 1 141 ? 9.492 -0.353 -20.219 1 94.25 141 ASP B C 1
ATOM 2641 O O . ASP B 1 141 ? 10.492 -0.093 -19.547 1 94.25 141 ASP B O 1
ATOM 2645 N N . LEU B 1 142 ? 9.164 0.351 -21.234 1 90.62 142 LEU B N 1
ATOM 2646 C CA . LEU B 1 142 ? 9.977 1.454 -21.734 1 90.62 142 LEU B CA 1
ATOM 2647 C C . LEU B 1 142 ? 10.039 2.592 -20.719 1 90.62 142 LEU B C 1
ATOM 2649 O O . LEU B 1 142 ? 10.992 3.373 -20.719 1 90.62 142 LEU B O 1
ATOM 2653 N N . GLU B 1 143 ? 9.016 2.67 -19.875 1 88.38 143 GLU B N 1
ATOM 2654 C CA . GLU B 1 143 ? 8.953 3.717 -18.859 1 88.38 143 GLU B CA 1
ATOM 2655 C C . GLU B 1 143 ? 9.656 3.281 -17.578 1 88.38 143 GLU B C 1
ATOM 2657 O O . GLU B 1 143 ? 9.758 4.055 -16.625 1 88.38 143 GLU B O 1
ATOM 2662 N N . GLY B 1 144 ? 10.125 2.049 -17.578 1 90.12 144 GLY B N 1
ATOM 2663 C CA . GLY B 1 144 ? 10.852 1.536 -16.422 1 90.12 144 GLY B CA 1
ATOM 2664 C C . GLY B 1 144 ? 9.953 0.86 -15.406 1 90.12 144 GLY B C 1
ATOM 2665 O O . GLY B 1 144 ? 10.398 0.498 -14.32 1 90.12 144 GLY B O 1
ATOM 2666 N N . GLU B 1 145 ? 8.734 0.666 -15.812 1 93.75 145 GLU B N 1
ATOM 2667 C CA . GLU B 1 145 ? 7.781 0.046 -14.898 1 93.75 145 GLU B CA 1
ATOM 2668 C C . GLU B 1 145 ? 7.859 -1.477 -14.969 1 93.75 145 GLU B C 1
ATOM 2670 O O . GLU B 1 145 ? 8.016 -2.045 -16.047 1 93.75 145 GLU B O 1
ATOM 2675 N N . LEU B 1 146 ? 7.707 -2.109 -13.836 1 97.69 146 LEU B N 1
ATOM 2676 C CA . LEU B 1 146 ? 7.762 -3.562 -13.727 1 97.69 146 LEU B CA 1
ATOM 2677 C C . LEU B 1 146 ? 6.527 -4.199 -14.359 1 97.69 146 LEU B C 1
ATOM 2679 O O . LEU B 1 146 ? 5.402 -3.744 -14.125 1 97.69 146 LEU B O 1
ATOM 2683 N N . VAL B 1 147 ? 6.742 -5.16 -15.203 1 98.38 147 VAL B N 1
ATOM 2684 C CA . VAL B 1 147 ? 5.695 -5.934 -15.859 1 98.38 147 VAL B CA 1
ATOM 2685 C C . VAL B 1 147 ? 5.895 -7.422 -15.57 1 98.38 147 VAL B C 1
ATOM 2687 O O . VAL B 1 147 ? 7.004 -7.941 -15.711 1 98.38 147 VAL B O 1
ATOM 2690 N N . VAL B 1 148 ? 4.863 -8.07 -15.086 1 98.81 148 VAL B N 1
ATOM 2691 C CA . VAL B 1 148 ? 4.914 -9.5 -14.789 1 98.81 148 VAL B CA 1
ATOM 2692 C C . VAL B 1 148 ? 3.822 -10.227 -15.57 1 98.81 148 VAL B C 1
ATOM 2694 O O . VAL B 1 148 ? 2.631 -10.016 -15.328 1 98.81 148 VAL B O 1
ATOM 2697 N N . ASN B 1 149 ? 4.25 -11.141 -16.469 1 98.31 149 ASN B N 1
ATOM 2698 C CA . ASN B 1 149 ? 3.314 -11.859 -17.328 1 98.31 149 ASN B CA 1
ATOM 2699 C C . ASN B 1 149 ? 2.299 -10.914 -17.969 1 98.31 149 ASN B C 1
ATOM 2701 O O . ASN B 1 149 ? 1.102 -11.203 -17.984 1 98.31 149 ASN B O 1
ATOM 2705 N N . GLY B 1 150 ? 2.771 -9.789 -18.359 1 97.06 150 GLY B N 1
ATOM 2706 C CA . GLY B 1 150 ? 1.955 -8.836 -19.094 1 97.06 150 GLY B CA 1
ATOM 2707 C C . GLY B 1 150 ? 1.193 -7.879 -18.203 1 97.06 150 GLY B C 1
ATOM 2708 O O . GLY B 1 150 ? 0.54 -6.953 -18.672 1 97.06 150 GLY B O 1
ATOM 2709 N N . VAL B 1 151 ? 1.253 -8.062 -16.938 1 98 151 VAL B N 1
ATOM 2710 C CA . VAL B 1 151 ? 0.541 -7.211 -15.992 1 98 151 VAL B CA 1
ATOM 2711 C C . VAL B 1 151 ? 1.48 -6.133 -15.453 1 98 151 VAL B C 1
ATOM 2713 O O . VAL B 1 151 ? 2.537 -6.441 -14.898 1 98 151 VAL B O 1
ATOM 2716 N N . ARG B 1 152 ? 1.056 -4.871 -15.531 1 97.31 152 ARG B N 1
ATOM 2717 C CA . ARG B 1 152 ? 1.872 -3.742 -15.102 1 97.31 152 ARG B CA 1
ATOM 2718 C C . ARG B 1 152 ? 1.782 -3.541 -13.594 1 97.31 152 ARG B C 1
ATOM 2720 O O . ARG B 1 152 ? 0.748 -3.824 -12.984 1 97.31 152 ARG B O 1
ATOM 2727 N N . SER B 1 153 ? 2.908 -3.078 -13.047 1 97 153 SER B N 1
ATOM 2728 C CA . SER B 1 153 ? 2.904 -2.73 -11.633 1 97 153 SER B CA 1
ATOM 2729 C C . SER B 1 153 ? 2.336 -1.332 -11.406 1 97 153 SER B C 1
ATOM 2731 O O . SER B 1 153 ? 2.451 -0.463 -12.273 1 97 153 SER B O 1
ATOM 2733 N N . LYS B 1 154 ? 1.695 -1.165 -10.281 1 93.5 154 LYS B N 1
ATOM 2734 C CA . LYS B 1 154 ? 1.24 0.141 -9.812 1 93.5 154 LYS B CA 1
ATOM 2735 C C . LYS B 1 154 ? 2.254 0.769 -8.859 1 93.5 154 LYS B C 1
ATOM 2737 O O . LYS B 1 154 ? 2.592 1.947 -8.992 1 93.5 154 LYS B O 1
ATOM 2742 N N . TRP B 1 155 ? 2.672 0.013 -7.863 1 93.5 155 TRP B N 1
ATOM 2743 C CA . TRP B 1 155 ? 3.715 0.33 -6.895 1 93.5 155 TRP B CA 1
ATOM 2744 C C . TRP B 1 155 ? 4.734 -0.801 -6.801 1 93.5 155 TRP B C 1
ATOM 2746 O O . TRP B 1 155 ? 4.383 -1.975 -6.941 1 93.5 155 TRP B O 1
ATOM 2756 N N . VAL B 1 156 ? 6.012 -0.348 -6.512 1 96.38 156 VAL B N 1
ATOM 2757 C CA . VAL B 1 156 ? 7.016 -1.403 -6.422 1 96.38 156 VAL B CA 1
ATOM 2758 C C . VAL B 1 156 ? 7.809 -1.255 -5.125 1 96.38 156 VAL B C 1
ATOM 2760 O O . VAL B 1 156 ? 7.828 -0.177 -4.523 1 96.38 156 VAL B O 1
ATOM 2763 N N . ASP B 1 157 ? 8.336 -2.369 -4.664 1 97.06 157 ASP B N 1
ATOM 2764 C CA . ASP B 1 157 ? 9.422 -2.475 -3.691 1 97.06 157 ASP B CA 1
ATOM 2765 C C . ASP B 1 157 ? 8.938 -2.121 -2.289 1 97.06 157 ASP B C 1
ATOM 2767 O O . ASP B 1 157 ? 9.688 -1.562 -1.486 1 97.06 157 ASP B O 1
ATOM 2771 N N . MET B 1 158 ? 7.656 -2.359 -2.066 1 95.31 158 MET B N 1
ATOM 2772 C CA . MET B 1 158 ? 7.18 -2.256 -0.69 1 95.31 158 MET B CA 1
ATOM 2773 C C . MET B 1 158 ? 7.777 -3.357 0.178 1 95.31 158 MET B C 1
ATOM 2775 O O . MET B 1 158 ? 7.766 -4.531 -0.204 1 95.31 158 MET B O 1
ATOM 2779 N N . GLN B 1 159 ? 8.289 -2.955 1.382 1 94.06 159 GLN B N 1
ATOM 2780 C CA . GLN B 1 159 ? 9.023 -3.959 2.148 1 94.06 159 GLN B CA 1
ATOM 2781 C C . GLN B 1 159 ? 8.586 -3.961 3.609 1 94.06 159 GLN B C 1
ATOM 2783 O O . GLN B 1 159 ? 8.336 -2.902 4.191 1 94.06 159 GLN B O 1
ATOM 2788 N N . LYS B 1 160 ? 8.516 -5.117 4.168 1 89.75 160 LYS B N 1
ATOM 2789 C CA . LYS B 1 160 ? 8.336 -5.383 5.59 1 89.75 160 LYS B CA 1
ATOM 2790 C C . LYS B 1 160 ? 9.008 -6.691 5.996 1 89.75 160 LYS B C 1
ATOM 2792 O O . LYS B 1 160 ? 8.625 -7.762 5.512 1 89.75 160 LYS B O 1
ATOM 2797 N N . GLY B 1 161 ? 10 -6.602 6.934 1 90.06 161 GLY B N 1
ATOM 2798 C CA . GLY B 1 161 ? 10.766 -7.797 7.25 1 90.06 161 GLY B CA 1
ATOM 2799 C C . GLY B 1 161 ? 11.406 -8.43 6.031 1 90.06 161 GLY B C 1
ATOM 2800 O O . GLY B 1 161 ? 12.141 -7.77 5.297 1 90.06 161 GLY B O 1
ATOM 2801 N N . GLU B 1 162 ? 11.062 -9.719 5.781 1 94.19 162 GLU B N 1
ATOM 2802 C CA . GLU B 1 162 ? 11.664 -10.453 4.676 1 94.19 162 GLU B CA 1
ATOM 2803 C C . GLU B 1 162 ? 10.758 -10.453 3.449 1 94.19 162 GLU B C 1
ATOM 2805 O O . GLU B 1 162 ? 11 -11.172 2.482 1 94.19 162 GLU B O 1
ATOM 2810 N N . LEU B 1 163 ? 9.75 -9.641 3.531 1 95.75 163 LEU B N 1
ATOM 2811 C CA . LEU B 1 163 ? 8.734 -9.617 2.479 1 95.75 163 LEU B CA 1
ATOM 2812 C C . LEU B 1 163 ? 8.945 -8.422 1.551 1 95.75 163 LEU B C 1
ATOM 2814 O O . LEU B 1 163 ? 9.148 -7.301 2.014 1 95.75 163 LEU B O 1
ATOM 2818 N N . VAL B 1 164 ? 9.008 -8.703 0.284 1 97.38 164 VAL B N 1
ATOM 2819 C CA . VAL B 1 164 ? 8.945 -7.676 -0.753 1 97.38 164 VAL B CA 1
ATOM 2820 C C . VAL B 1 164 ? 7.609 -7.766 -1.49 1 97.38 164 VAL B C 1
ATOM 2822 O O . VAL B 1 164 ? 7.207 -8.852 -1.928 1 97.38 164 VAL B O 1
ATOM 2825 N N . VAL B 1 165 ? 6.961 -6.617 -1.607 1 96.94 165 VAL B N 1
ATOM 2826 C CA . VAL B 1 165 ? 5.637 -6.598 -2.221 1 96.94 165 VAL B CA 1
ATOM 2827 C C . VAL B 1 165 ? 5.621 -5.617 -3.393 1 96.94 165 VAL B C 1
ATOM 2829 O O . VAL B 1 165 ? 6.094 -4.484 -3.268 1 96.94 165 VAL B O 1
ATOM 2832 N N . HIS B 1 166 ? 5.227 -6.012 -4.52 1 97.69 166 HIS B N 1
ATOM 2833 C CA . HIS B 1 166 ? 4.871 -5.168 -5.656 1 97.69 166 HIS B CA 1
ATOM 2834 C C . HIS B 1 166 ? 3.367 -5.18 -5.902 1 97.69 166 HIS B C 1
ATOM 2836 O O . HIS B 1 166 ? 2.768 -6.246 -6.051 1 97.69 166 HIS B O 1
ATOM 2842 N N . ILE B 1 167 ? 2.754 -3.998 -5.949 1 96.12 167 ILE B N 1
ATOM 2843 C CA . ILE B 1 167 ? 1.32 -3.914 -6.207 1 96.12 167 ILE B CA 1
ATOM 2844 C C . ILE B 1 167 ? 1.068 -3.854 -7.711 1 96.12 167 ILE B C 1
ATOM 2846 O O . ILE B 1 167 ? 1.622 -2.998 -8.406 1 96.12 167 ILE B O 1
ATOM 2850 N N . MET B 1 168 ? 0.151 -4.727 -8.156 1 97.19 168 MET B N 1
ATOM 2851 C CA . MET B 1 168 ? -0.068 -4.918 -9.586 1 97.19 168 MET B CA 1
ATOM 2852 C C . MET B 1 168 ? -1.418 -4.352 -10.016 1 97.19 168 MET B C 1
ATOM 2854 O O . MET B 1 168 ? -2.375 -4.367 -9.234 1 97.19 168 MET B O 1
ATOM 2858 N N . GLU B 1 169 ? -1.529 -3.984 -11.312 1 95.94 169 GLU B N 1
ATOM 2859 C CA . GLU B 1 169 ? -2.748 -3.398 -11.867 1 95.94 169 GLU B CA 1
ATOM 2860 C C . GLU B 1 169 ? -3.715 -4.48 -12.336 1 95.94 169 GLU B C 1
ATOM 2862 O O . GLU B 1 169 ? -4.832 -4.18 -12.766 1 95.94 169 GLU B O 1
ATOM 2867 N N . GLY B 1 170 ? -3.338 -5.699 -12.211 1 96.81 170 GLY B N 1
ATOM 2868 C CA . GLY B 1 170 ? -4.133 -6.859 -12.586 1 96.81 170 GLY B CA 1
ATOM 2869 C C . GLY B 1 170 ? -3.783 -8.102 -11.789 1 96.81 170 GLY B C 1
ATOM 2870 O O . GLY B 1 170 ? -2.861 -8.086 -10.969 1 96.81 170 GLY B O 1
ATOM 2871 N N . VAL B 1 171 ? -4.594 -9.148 -12.031 1 98 171 VAL B N 1
ATOM 2872 C CA . VAL B 1 171 ? -4.348 -10.422 -11.352 1 98 171 VAL B CA 1
ATOM 2873 C C . VAL B 1 171 ? -3.49 -11.32 -12.234 1 98 171 VAL B C 1
ATOM 2875 O O . VAL B 1 171 ? -3.766 -11.477 -13.43 1 98 171 VAL B O 1
ATOM 2878 N N . ILE B 1 172 ? -2.42 -11.844 -11.703 1 98.31 172 ILE B N 1
ATOM 2879 C CA . ILE B 1 172 ? -1.571 -12.82 -12.383 1 98.31 172 ILE B CA 1
ATOM 2880 C C . ILE B 1 172 ? -2.109 -14.227 -12.133 1 98.31 172 ILE B C 1
ATOM 2882 O O . ILE B 1 172 ? -2.17 -14.688 -10.992 1 98.31 172 ILE B O 1
ATOM 2886 N N . MET B 1 173 ? -2.479 -14.891 -13.141 1 95.75 173 MET B N 1
ATOM 2887 C CA . MET B 1 173 ? -3.066 -16.219 -13.023 1 95.75 173 MET B CA 1
ATOM 2888 C C . MET B 1 173 ? -2.871 -17.016 -14.305 1 95.75 173 MET B C 1
ATOM 2890 O O . MET B 1 173 ? -2.586 -16.453 -15.359 1 95.75 173 MET B O 1
ATOM 2894 N N . ASP B 1 174 ? -2.906 -18.297 -14.188 1 95.06 174 ASP B N 1
ATOM 2895 C CA . ASP B 1 174 ? -2.799 -19.125 -15.375 1 95.06 174 ASP B CA 1
ATOM 2896 C C . ASP B 1 174 ? -4.121 -19.172 -16.141 1 95.06 174 ASP B C 1
ATOM 2898 O O . ASP B 1 174 ? -5.129 -18.641 -15.672 1 95.06 174 ASP B O 1
ATOM 2902 N N . ALA B 1 175 ? -4.062 -19.766 -17.297 1 91.19 175 ALA B N 1
ATOM 2903 C CA . ALA B 1 175 ? -5.215 -19.781 -18.203 1 91.19 175 ALA B CA 1
ATOM 2904 C C . ALA B 1 175 ? -6.367 -20.578 -17.594 1 91.19 175 ALA B C 1
ATOM 2906 O O . ALA B 1 175 ? -7.535 -20.203 -17.75 1 91.19 175 ALA B O 1
ATOM 2907 N N . GLN B 1 176 ? -6.055 -21.672 -16.953 1 92.12 176 GLN B N 1
ATOM 2908 C CA . GLN B 1 176 ? -7.09 -22.531 -16.375 1 92.12 176 GLN B CA 1
ATOM 2909 C C . GLN B 1 176 ? -7.879 -21.781 -15.297 1 92.12 176 GLN B C 1
ATOM 2911 O O . GLN B 1 176 ? -9.109 -21.812 -15.289 1 92.12 176 GLN B O 1
ATOM 2916 N N . PHE B 1 177 ? -7.203 -21.188 -14.516 1 93.81 177 PHE B N 1
ATOM 2917 C CA . PHE B 1 177 ? -7.859 -20.422 -13.461 1 93.81 177 PHE B CA 1
ATOM 2918 C C . PHE B 1 177 ? -8.633 -19.25 -14.031 1 93.81 177 PHE B C 1
ATOM 2920 O O . PHE B 1 177 ? -9.742 -18.953 -13.594 1 93.81 177 PHE B O 1
ATOM 2927 N N . GLU B 1 178 ? -8.062 -18.547 -14.938 1 90.88 178 GLU B N 1
ATOM 2928 C CA . GLU B 1 178 ? -8.727 -17.422 -15.594 1 90.88 178 GLU B CA 1
ATOM 2929 C C . GLU B 1 178 ? -10.086 -17.828 -16.141 1 90.88 178 GLU B C 1
ATOM 2931 O O . GLU B 1 178 ? -11.07 -17.109 -15.992 1 90.88 178 GLU B O 1
ATOM 2936 N N . GLN B 1 179 ? -10.141 -19 -16.703 1 89.38 179 GLN B N 1
ATOM 2937 C CA . GLN B 1 179 ? -11.383 -19.5 -17.281 1 89.38 179 GLN B CA 1
ATOM 2938 C C . GLN B 1 179 ? -12.406 -19.812 -16.188 1 89.38 179 GLN B C 1
ATOM 2940 O O . GLN B 1 179 ? -13.617 -19.656 -16.406 1 89.38 179 GLN B O 1
ATOM 2945 N N . SER B 1 180 ? -11.977 -20.219 -15.07 1 89.31 180 SER B N 1
ATOM 2946 C CA . SER B 1 180 ? -12.859 -20.641 -13.992 1 89.31 180 SER B CA 1
ATOM 2947 C C . SER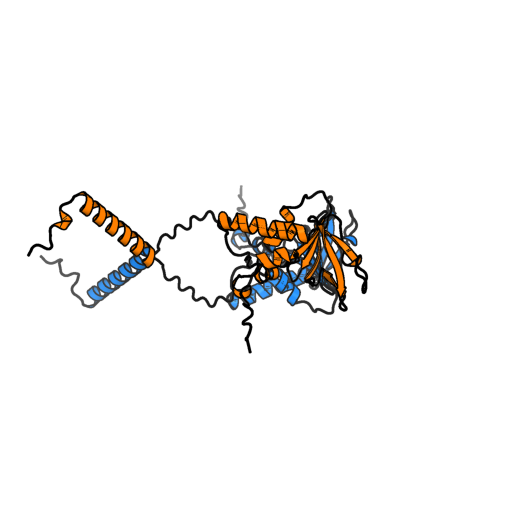 B 1 180 ? -13.508 -19.438 -13.312 1 89.31 180 SER B C 1
ATOM 2949 O O . SER B 1 180 ? -14.562 -19.562 -12.695 1 89.31 180 SER B O 1
ATOM 2951 N N . VAL B 1 181 ? -12.914 -18.328 -13.406 1 85.62 181 VAL B N 1
ATOM 2952 C CA . VAL B 1 181 ? -13.438 -17.156 -12.695 1 85.62 181 VAL B CA 1
ATOM 2953 C C . VAL B 1 181 ? -14.18 -16.25 -13.672 1 85.62 181 VAL B C 1
ATOM 2955 O O . VAL B 1 181 ? -14.859 -15.312 -13.258 1 85.62 181 VAL B O 1
ATOM 2958 N N . ARG B 1 182 ? -14.141 -16.359 -14.898 1 76.25 182 ARG B N 1
ATOM 2959 C CA . ARG B 1 182 ? -14.875 -15.578 -15.898 1 76.25 182 ARG B CA 1
ATOM 2960 C C . ARG B 1 182 ? -16.359 -15.914 -15.859 1 76.25 182 ARG B C 1
ATOM 2962 O O . ARG B 1 182 ? -16.734 -17.078 -15.797 1 76.25 182 ARG B O 1
ATOM 2969 N N . PRO B 1 183 ? -17.156 -14.844 -15.781 1 66.25 183 PRO B N 1
ATOM 2970 C CA . PRO B 1 183 ? -18.578 -15.141 -15.766 1 66.25 183 PRO B CA 1
ATOM 2971 C C . PRO B 1 183 ? -19.031 -15.945 -16.984 1 66.25 183 PRO B C 1
ATOM 2973 O O . PRO B 1 183 ? -18.406 -15.852 -18.047 1 66.25 183 PRO B O 1
ATOM 2976 N N . ASP B 1 184 ? -19.828 -16.922 -16.766 1 58.91 184 ASP B N 1
ATOM 2977 C CA . ASP B 1 184 ? -20.391 -17.828 -17.766 1 58.91 184 ASP B CA 1
ATOM 2978 C C . ASP B 1 184 ? -20.891 -17.047 -18.984 1 58.91 184 ASP B C 1
ATOM 2980 O O . ASP B 1 184 ? -20.844 -17.562 -20.109 1 58.91 184 ASP B O 1
ATOM 2984 N N . ASP B 1 185 ? -21.516 -15.938 -18.781 1 53.38 185 ASP B N 1
ATOM 2985 C CA . ASP B 1 185 ? -22.125 -15.305 -19.953 1 53.38 185 ASP B CA 1
ATOM 2986 C C . ASP B 1 185 ? -21.094 -15.07 -21.047 1 53.38 185 ASP B C 1
ATOM 2988 O O . ASP B 1 185 ? -21.422 -15.047 -22.234 1 53.38 185 ASP B O 1
ATOM 2992 N N . GLU B 1 186 ? -19.953 -14.82 -20.672 1 48.69 186 GLU B N 1
ATOM 2993 C CA . GLU B 1 186 ? -18.969 -14.641 -21.719 1 48.69 186 GLU B CA 1
ATOM 2994 C C . GLU B 1 186 ? -18.422 -15.984 -22.219 1 48.69 186 GLU B C 1
ATOM 2996 O O . GLU B 1 186 ? -17.734 -16.047 -23.219 1 48.69 186 GLU B O 1
ATOM 3001 N N . ARG B 1 187 ? -18.562 -17.016 -21.422 1 47.62 187 ARG B N 1
ATOM 3002 C CA . ARG B 1 187 ? -18.188 -18.328 -21.953 1 47.62 187 ARG B CA 1
ATOM 3003 C C . ARG B 1 187 ? -19.031 -18.703 -23.156 1 47.62 187 ARG B C 1
ATOM 3005 O O . ARG B 1 187 ? -18.594 -19.453 -24.031 1 47.62 187 ARG B O 1
ATOM 3012 N N . GLY B 1 188 ? -20.281 -18.266 -23.109 1 42.69 188 GLY B N 1
ATOM 3013 C CA . GLY B 1 188 ? -21.188 -18.609 -24.203 1 42.69 188 GLY B CA 1
ATOM 3014 C C . GLY B 1 188 ? -20.875 -17.891 -25.5 1 42.69 188 GLY B C 1
ATOM 3015 O O . GLY B 1 188 ? -21.688 -17.094 -25.984 1 42.69 188 GLY B O 1
ATOM 3016 N N . GLY B 1 189 ? -19.891 -17.266 -25.703 1 40.56 189 GLY B N 1
ATOM 3017 C CA . GLY B 1 189 ? -19.719 -17.031 -27.125 1 40.56 189 GLY B CA 1
ATOM 3018 C C . GLY B 1 189 ? -19.922 -18.281 -27.969 1 40.56 189 GLY B C 1
ATOM 3019 O O . GLY B 1 189 ? -18.984 -19.062 -28.172 1 40.56 189 GLY B O 1
ATOM 3020 N N . GLY B 1 190 ? -20.984 -18.953 -27.812 1 37.75 190 GLY B N 1
ATOM 3021 C CA . GLY B 1 190 ? -21.438 -19.859 -28.875 1 37.75 190 GLY B CA 1
ATOM 3022 C C . GLY B 1 190 ? -21.125 -19.344 -30.266 1 37.75 190 GLY B C 1
ATOM 3023 O O . GLY B 1 190 ? -21.203 -18.141 -30.516 1 37.75 190 GLY B O 1
ATOM 3024 N N . ARG B 1 191 ? -20.156 -19.938 -30.922 1 36.94 191 ARG B N 1
ATOM 3025 C CA . ARG B 1 191 ? -19.922 -19.891 -32.375 1 36.94 191 ARG B CA 1
ATOM 3026 C C . ARG B 1 191 ? -21.234 -19.844 -33.156 1 36.94 191 ARG B C 1
ATOM 3028 O O . ARG B 1 191 ? -22 -20.812 -33.125 1 36.94 191 ARG B O 1
ATOM 3035 N N . LEU B 1 192 ? -22.031 -18.812 -33.094 1 37.16 192 LEU B N 1
ATOM 3036 C CA . LEU B 1 192 ? -22.969 -18.75 -34.188 1 37.16 192 LEU B CA 1
ATOM 3037 C C . LEU B 1 192 ? -22.281 -19.094 -35.531 1 37.16 192 LEU B C 1
ATOM 3039 O O . LEU B 1 192 ? -21.406 -18.344 -35.969 1 37.16 192 LEU B O 1
ATOM 3043 N N . CYS B 1 193 ? -21.844 -20.344 -35.656 1 35.09 193 CYS B N 1
ATOM 3044 C CA . CYS B 1 193 ? -21.578 -20.891 -37 1 35.09 193 CYS B CA 1
ATOM 3045 C C . CYS B 1 193 ? -22.641 -20.453 -37.969 1 35.09 193 CYS B C 1
ATOM 3047 O O . CYS B 1 193 ? -23.812 -20.797 -37.844 1 35.09 193 CYS B O 1
ATOM 3049 N N . PHE B 1 194 ? -22.578 -19.203 -38.406 1 33.31 194 PHE B N 1
ATOM 3050 C CA . PHE B 1 194 ? -23.266 -18.844 -39.656 1 33.31 194 PHE B CA 1
ATOM 3051 C C . PHE B 1 194 ? -23 -19.859 -40.719 1 33.31 194 PHE B C 1
ATOM 3053 O O . PHE B 1 194 ? -21.859 -19.984 -41.219 1 33.31 194 PHE B O 1
ATOM 3060 N N . THR B 1 195 ? -23.547 -21.016 -40.594 1 33.44 195 THR B N 1
ATOM 3061 C CA . THR B 1 195 ? -23.734 -21.828 -41.781 1 33.44 195 THR B CA 1
ATOM 3062 C C . THR B 1 195 ? -24.297 -21 -42.938 1 33.44 195 THR B C 1
ATOM 3064 O O . THR B 1 195 ? -25.344 -20.375 -42.781 1 33.44 195 THR B O 1
ATOM 3067 N N . HIS B 1 196 ? -23.312 -20.359 -43.688 1 28.67 196 HIS B N 1
ATOM 3068 C CA . HIS B 1 196 ? -23.672 -20.125 -45.094 1 28.67 196 HIS B CA 1
ATOM 3069 C C . HIS B 1 196 ? -23.891 -21.453 -45.844 1 28.67 196 HIS B C 1
ATOM 3071 O O . HIS B 1 196 ? -23.203 -22.438 -45.562 1 28.67 196 HIS B O 1
#

InterPro domains:
  IPR000782 FAS1 domain [PF02469] (60-173)
  IPR000782 FAS1 domain [PS50213] (38-172)
  IPR036378 FAS1 domain superfamily [G3DSA:2.30.180.10] (45-174)
  IPR036378 FAS1 domain superfamily [SSF82153] (59-173)